Protein AF-A0A1E5L4T2-F1 (afdb_monomer)

pLDDT: mean 85.13, std 8.44, range [49.25, 96.31]

Foldseek 3Di:
DAFDALLLLLLLADCVDPQSVVLCVPLVVVVSNPGRDTQLEGPVRVVSVCRRPPDWKDKDKDWAFLLQKAFDDWDADPVRQIWTWIDGHPDPDIATEDLAAQCQNCVVVPCSVVLSVLRVDPVSVVVSRVVSCCPRNNVRVGPIWMFMWMQGPNHIHGYHIHHPQADADFPSSVSSLLSSLVSLLVFRKYFPDWDDDRFKTKTKIKTPDWDAAPQFGIKTKIWIWIAGPDQPARIWIWIWIWGQGPVRFIAIATAPPTQGDTDGDDDCVSVSVSSNCSNCSVVVVVVVSLLCNLQVPPWQDPVNLVVLLVQLCVLQNPVQVVVCVVQSCVLNVPRPDGLRVSNSSVVPRDHPDVVSVNSNNHVSNVSSNVSSVD

Organism: NCBI:txid1390249

Structure (mmCIF, N/CA/C/O backbone):
data_AF-A0A1E5L4T2-F1
#
_entry.id   AF-A0A1E5L4T2-F1
#
loop_
_atom_site.group_PDB
_atom_site.id
_atom_site.type_symbol
_atom_site.label_atom_id
_atom_site.label_alt_id
_atom_site.label_comp_id
_atom_site.label_asym_id
_atom_site.label_entity_id
_atom_site.label_seq_id
_atom_site.pdbx_PDB_ins_code
_atom_site.Cartn_x
_atom_site.Cartn_y
_atom_site.Cartn_z
_atom_site.occupancy
_atom_site.B_iso_or_equiv
_atom_site.auth_seq_id
_atom_site.auth_comp_id
_atom_site.auth_asym_id
_atom_site.auth_atom_id
_atom_site.pdbx_PDB_model_num
ATOM 1 N N . MET A 1 1 ? -23.365 12.385 -11.347 1.00 49.25 1 MET A N 1
ATOM 2 C CA . MET A 1 1 ? -23.517 10.928 -11.129 1.00 49.25 1 MET A CA 1
ATOM 3 C C . MET A 1 1 ? -22.142 10.301 -11.276 1.00 49.25 1 MET A C 1
ATOM 5 O O . MET A 1 1 ? -21.569 10.445 -12.347 1.00 49.25 1 MET A O 1
ATOM 9 N N . ASN A 1 2 ? -21.583 9.718 -10.208 1.00 71.75 2 ASN A N 1
ATOM 10 C CA . ASN A 1 2 ? -20.150 9.378 -10.133 1.00 71.75 2 ASN A CA 1
ATOM 11 C C . ASN A 1 2 ? -19.851 7.870 -9.990 1.00 71.75 2 ASN A C 1
ATOM 13 O O . ASN A 1 2 ? -18.717 7.504 -9.692 1.00 71.75 2 ASN A O 1
ATOM 17 N N . TYR A 1 3 ? -20.849 7.007 -10.202 1.00 86.94 3 TYR A N 1
ATOM 18 C CA . TYR A 1 3 ? -20.674 5.551 -10.216 1.00 86.94 3 TYR A CA 1
ATOM 19 C C . TYR A 1 3 ? -20.225 5.061 -11.595 1.00 86.94 3 TYR A C 1
ATOM 21 O O . TYR A 1 3 ? -20.525 5.692 -12.614 1.00 86.94 3 TYR A O 1
ATOM 29 N N . VAL A 1 4 ? -19.486 3.952 -11.613 1.00 91.75 4 VAL A N 1
ATOM 30 C CA . VAL A 1 4 ? -19.049 3.234 -12.821 1.00 91.75 4 VAL A CA 1
ATOM 31 C C . VAL A 1 4 ? -19.981 2.044 -13.030 1.00 91.75 4 VAL A C 1
ATOM 33 O O . VAL A 1 4 ? -20.331 1.364 -12.068 1.00 91.75 4 VAL A O 1
ATOM 36 N N . LYS A 1 5 ? -20.386 1.775 -14.273 1.00 94.00 5 LYS A N 1
ATOM 37 C CA . LYS A 1 5 ? -21.239 0.617 -14.586 1.00 94.00 5 LYS A CA 1
ATOM 38 C C . LYS A 1 5 ? -20.428 -0.667 -14.707 1.00 94.00 5 LYS A C 1
ATOM 40 O O . LYS A 1 5 ? -19.284 -0.632 -15.161 1.00 94.00 5 LYS A O 1
ATOM 45 N N . LYS A 1 6 ? -21.048 -1.817 -14.432 1.00 94.12 6 LYS A N 1
ATOM 46 C CA . LYS A 1 6 ? -20.407 -3.139 -14.580 1.00 94.12 6 LYS A CA 1
ATOM 47 C C . LYS A 1 6 ? -19.803 -3.353 -15.970 1.00 94.12 6 LYS A C 1
ATOM 49 O O . LYS A 1 6 ? -18.619 -3.669 -16.079 1.00 94.12 6 LYS A O 1
ATOM 54 N N . LYS A 1 7 ? -20.554 -3.050 -17.035 1.00 93.44 7 LYS A N 1
ATOM 55 C CA . LYS A 1 7 ? -20.037 -3.122 -18.414 1.00 93.44 7 LYS A CA 1
ATOM 56 C C . LYS A 1 7 ? -18.904 -2.144 -18.721 1.00 93.44 7 LYS A C 1
ATOM 58 O O . LYS A 1 7 ? -18.115 -2.396 -19.626 1.00 93.44 7 LYS A O 1
ATOM 63 N N . GLU A 1 8 ? -18.840 -1.008 -18.023 1.00 92.38 8 GLU A N 1
ATOM 64 C CA . GLU A 1 8 ? -17.766 -0.026 -18.206 1.00 92.38 8 GLU A CA 1
ATOM 65 C C . GLU A 1 8 ? -16.476 -0.536 -17.569 1.00 92.38 8 GLU A C 1
ATOM 67 O O . GLU A 1 8 ? -15.416 -0.387 -18.167 1.00 92.38 8 GLU A O 1
ATOM 72 N N . LEU A 1 9 ? -16.564 -1.211 -16.417 1.00 91.75 9 LEU A N 1
ATOM 73 C CA . LEU A 1 9 ? -15.406 -1.763 -15.712 1.00 91.75 9 LEU A CA 1
ATOM 74 C C . LEU A 1 9 ? -14.588 -2.730 -16.586 1.00 91.75 9 LEU A C 1
ATOM 76 O O . LEU A 1 9 ? -13.364 -2.752 -16.495 1.00 91.75 9 LEU A O 1
ATOM 80 N N . ILE A 1 10 ? -15.246 -3.466 -17.489 1.00 90.88 10 ILE A N 1
ATOM 81 C CA . ILE A 1 10 ? -14.600 -4.358 -18.468 1.00 90.88 10 ILE A CA 1
ATOM 82 C C . ILE A 1 10 ? -13.570 -3.635 -19.346 1.00 90.88 10 ILE A C 1
ATOM 84 O O . ILE A 1 10 ? -12.632 -4.270 -19.813 1.00 90.88 10 ILE A O 1
ATOM 88 N N . GLN A 1 11 ? -13.702 -2.321 -19.559 1.00 90.56 11 GLN A N 1
ATOM 89 C CA . GLN A 1 11 ? -12.749 -1.537 -20.356 1.00 90.56 11 GLN A CA 1
ATOM 90 C C . GLN A 1 11 ? -11.351 -1.465 -19.731 1.00 90.56 11 GLN A C 1
ATOM 92 O O . GLN A 1 11 ? -10.409 -1.071 -20.416 1.00 90.56 11 GLN A O 1
ATOM 97 N N . LEU A 1 12 ? -11.206 -1.841 -18.456 1.00 89.12 12 LEU A N 1
ATOM 98 C CA . LEU A 1 12 ? -9.897 -2.003 -17.834 1.00 89.12 12 LEU A CA 1
ATOM 99 C C . LEU A 1 12 ? -9.133 -3.201 -18.395 1.00 89.12 12 LEU A C 1
ATOM 101 O O . LEU A 1 12 ? -7.917 -3.169 -18.343 1.00 89.12 12 LEU A O 1
ATOM 105 N N . LEU A 1 13 ? -9.804 -4.234 -18.912 1.00 88.38 13 LEU A N 1
ATOM 106 C CA . LEU A 1 13 ? -9.160 -5.471 -19.359 1.00 88.38 13 LEU A CA 1
ATOM 107 C C . LEU A 1 13 ? -8.914 -5.444 -20.873 1.00 88.38 13 LEU A C 1
ATOM 109 O O . LEU A 1 13 ? -9.863 -5.394 -21.664 1.00 88.38 13 LEU A O 1
ATOM 113 N N . ASP A 1 14 ? -7.650 -5.535 -21.290 1.00 82.56 14 ASP A N 1
ATOM 114 C CA . ASP A 1 14 ? -7.298 -5.693 -22.701 1.00 82.56 14 ASP A CA 1
ATOM 115 C C . ASP A 1 14 ? -7.331 -7.171 -23.094 1.00 82.56 14 ASP A C 1
ATOM 117 O O . ASP A 1 14 ? -6.371 -7.907 -22.903 1.00 82.56 14 ASP A O 1
ATOM 121 N N . ARG A 1 15 ? -8.433 -7.614 -23.702 1.00 75.88 15 ARG A N 1
ATOM 122 C CA . ARG A 1 15 ? -8.661 -9.028 -24.061 1.00 75.88 15 ARG A CA 1
ATOM 123 C C . ARG A 1 15 ? -7.658 -9.613 -25.067 1.00 75.88 15 ARG A C 1
ATOM 125 O O . ARG A 1 15 ? -7.738 -10.806 -25.355 1.00 75.88 15 ARG A O 1
ATOM 132 N N . VAL A 1 16 ? -6.766 -8.800 -25.636 1.00 77.31 16 VAL A N 1
ATOM 133 C CA . VAL A 1 16 ? -5.647 -9.274 -26.466 1.00 77.31 16 VAL A CA 1
ATOM 134 C C . VAL A 1 16 ? -4.519 -9.854 -25.600 1.00 77.31 16 VAL A C 1
ATOM 136 O O . VAL A 1 16 ? -3.824 -10.768 -26.039 1.00 77.31 16 VAL A O 1
ATOM 139 N N . SER A 1 17 ? -4.359 -9.366 -24.367 1.00 80.44 17 SER A N 1
ATOM 140 C CA . SER A 1 17 ? -3.415 -9.890 -23.376 1.00 80.44 17 SER A CA 1
ATOM 141 C C . SER A 1 17 ? -3.921 -11.215 -22.794 1.00 80.44 17 SER A C 1
ATOM 143 O O . SER A 1 17 ? -5.075 -11.332 -22.374 1.00 80.44 17 SER A O 1
ATOM 145 N N . GLU A 1 18 ? -3.049 -12.226 -22.743 1.00 82.12 18 GLU A N 1
ATOM 146 C CA . GLU A 1 18 ? -3.362 -13.539 -22.161 1.00 82.12 18 GLU A CA 1
ATOM 147 C C . GLU A 1 18 ? -3.737 -13.424 -20.675 1.00 82.12 18 GLU A C 1
ATOM 149 O O . GLU A 1 18 ? -4.692 -14.055 -20.222 1.00 82.12 18 GLU A O 1
ATOM 154 N N . ILE A 1 19 ? -3.045 -12.555 -19.931 1.00 81.75 19 ILE A N 1
ATOM 155 C CA . ILE A 1 19 ? -3.297 -12.325 -18.503 1.00 81.75 19 ILE A CA 1
ATOM 156 C C . ILE A 1 19 ? -4.692 -11.723 -18.298 1.00 81.75 19 ILE A C 1
ATOM 158 O O . ILE A 1 19 ? -5.473 -12.220 -17.487 1.00 81.75 19 ILE A O 1
ATOM 162 N N . ASP A 1 20 ? -5.027 -10.673 -19.043 1.00 85.94 20 ASP A N 1
ATOM 163 C CA . ASP A 1 20 ? -6.317 -9.986 -18.959 1.00 85.94 20 ASP A CA 1
ATOM 164 C C . ASP A 1 20 ? -7.471 -10.909 -19.366 1.00 85.94 20 ASP A C 1
ATOM 166 O O . ASP A 1 20 ? -8.560 -10.830 -18.795 1.00 85.94 20 ASP A O 1
ATOM 170 N N . LYS A 1 21 ? -7.233 -11.818 -20.320 1.00 86.75 21 LYS A N 1
ATOM 171 C CA . LYS A 1 21 ? -8.197 -12.850 -20.708 1.00 86.75 21 LYS A CA 1
ATOM 172 C C . LYS A 1 21 ? -8.448 -13.850 -19.575 1.00 86.75 21 LYS A C 1
ATOM 174 O O . LYS A 1 21 ? -9.607 -14.109 -19.262 1.00 86.75 21 LYS A O 1
ATOM 179 N N . ILE A 1 22 ? -7.398 -14.347 -18.917 1.00 87.19 22 ILE A N 1
ATOM 180 C CA . ILE A 1 22 ? -7.533 -15.234 -17.746 1.00 87.19 22 ILE A CA 1
ATOM 181 C C . ILE A 1 22 ? -8.318 -14.532 -16.632 1.00 87.19 22 ILE A C 1
ATOM 183 O O . ILE A 1 22 ? -9.210 -15.128 -16.026 1.00 87.19 22 ILE A O 1
ATOM 187 N N . VAL A 1 23 ? -8.025 -13.251 -16.379 1.00 87.75 23 VAL A N 1
ATOM 188 C CA . VAL A 1 23 ? -8.782 -12.433 -15.420 1.00 87.75 23 VAL A CA 1
ATOM 189 C C . VAL A 1 23 ? -10.249 -12.378 -15.841 1.00 87.75 23 VAL A C 1
ATOM 191 O O . VAL A 1 23 ? -11.110 -12.779 -15.065 1.00 87.75 23 VAL A O 1
ATOM 194 N N . PHE A 1 24 ? -10.545 -11.975 -17.078 1.00 89.56 24 PHE A N 1
ATOM 195 C CA . PHE A 1 24 ? -11.911 -11.882 -17.597 1.00 89.56 24 PHE A CA 1
ATOM 196 C C . PHE A 1 24 ? -12.714 -13.182 -17.406 1.00 89.56 24 PHE A C 1
ATOM 198 O O . PHE A 1 24 ? 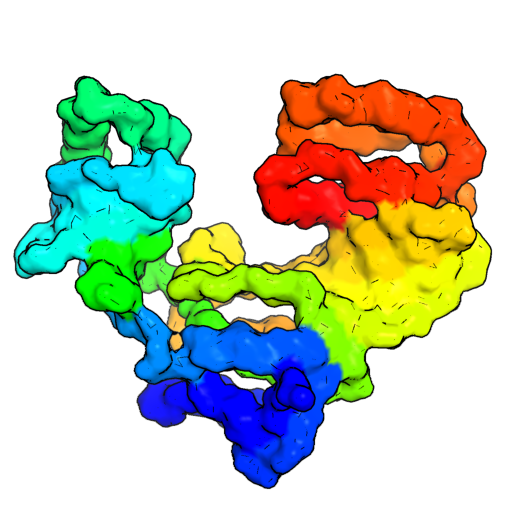-13.869 -13.134 -16.983 1.00 89.56 24 PHE A O 1
ATOM 205 N N . GLU A 1 25 ? -12.102 -14.336 -17.668 1.00 88.44 25 GLU A N 1
ATOM 206 C CA . GLU A 1 25 ? -12.735 -15.653 -17.525 1.00 88.44 25 GLU A CA 1
ATOM 207 C C . GLU A 1 25 ? -12.924 -16.071 -16.054 1.00 88.44 25 GLU A C 1
ATOM 209 O O . GLU A 1 25 ? -13.900 -16.742 -15.724 1.00 88.44 25 GLU A O 1
ATOM 214 N N . THR A 1 26 ? -12.033 -15.648 -15.150 1.00 84.81 26 THR A N 1
ATOM 215 C CA . THR A 1 26 ? -12.042 -16.075 -13.737 1.00 84.81 26 THR A CA 1
ATOM 216 C C . THR A 1 26 ? -12.963 -15.232 -12.846 1.00 84.81 26 THR A C 1
ATOM 218 O O . THR A 1 26 ? -13.493 -15.737 -11.857 1.00 84.81 26 THR A O 1
ATOM 221 N N . VAL A 1 27 ? -13.154 -13.947 -13.158 1.00 84.94 27 VAL A N 1
ATOM 222 C CA . VAL A 1 27 ? -13.910 -12.989 -12.321 1.00 84.94 27 VAL A CA 1
ATOM 223 C C . VAL A 1 27 ? -15.157 -12.453 -13.033 1.00 84.94 27 VAL A C 1
ATOM 225 O O . VAL A 1 27 ? -15.353 -11.251 -13.169 1.00 84.94 27 VAL A O 1
ATOM 228 N N . ASN A 1 28 ? -16.022 -13.368 -13.484 1.00 85.88 28 AS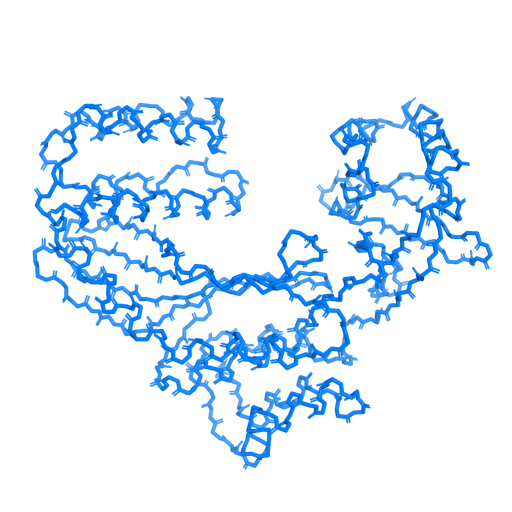N A N 1
ATOM 229 C CA . ASN A 1 28 ? -17.337 -13.105 -14.095 1.00 85.88 28 ASN A CA 1
ATOM 230 C C . ASN A 1 28 ? -17.349 -11.988 -15.163 1.00 85.88 28 ASN A C 1
ATOM 232 O O . ASN A 1 28 ? -18.288 -11.186 -15.235 1.00 85.88 28 ASN A O 1
ATOM 236 N N . GLY A 1 29 ? -16.332 -11.932 -16.026 1.00 87.75 29 GLY A N 1
ATOM 237 C CA . GLY A 1 29 ? -16.218 -10.891 -17.045 1.00 87.75 29 GLY A CA 1
ATOM 238 C C . GLY A 1 29 ? -17.403 -10.848 -18.016 1.00 87.75 29 GLY A C 1
ATOM 239 O O . GLY A 1 29 ? -17.826 -9.764 -18.421 1.00 87.75 29 GLY A O 1
ATOM 240 N N . GLU A 1 30 ? -17.985 -11.999 -18.366 1.00 91.56 30 GLU A N 1
ATOM 241 C CA . GLU A 1 30 ? -19.163 -12.064 -19.244 1.00 91.56 30 GLU A CA 1
ATOM 242 C C . GLU A 1 30 ? -20.403 -11.425 -18.608 1.00 91.56 30 GLU A C 1
ATOM 244 O O . GLU A 1 30 ? -21.076 -10.610 -19.243 1.00 91.56 30 GLU A O 1
ATOM 249 N N . GLU A 1 31 ? -20.667 -11.735 -17.336 1.00 91.56 31 GLU A N 1
ATOM 250 C CA . GLU A 1 31 ? -21.782 -11.168 -16.569 1.00 91.56 31 GLU A CA 1
ATOM 251 C C . GLU A 1 31 ? -21.655 -9.643 -16.479 1.00 91.56 31 GLU A C 1
ATOM 253 O O . GLU A 1 31 ? -22.607 -8.905 -16.749 1.00 91.56 31 GLU A O 1
ATOM 258 N N . TYR A 1 32 ? -20.451 -9.155 -16.169 1.00 92.19 32 TYR A N 1
ATOM 259 C CA . TYR A 1 32 ? -20.183 -7.723 -16.079 1.00 92.19 32 TYR A CA 1
ATOM 260 C C . TYR A 1 32 ? -20.322 -7.038 -17.438 1.00 92.19 32 TYR A C 1
ATOM 262 O O . TYR A 1 32 ? -20.922 -5.969 -17.514 1.00 92.19 32 TYR A O 1
ATOM 270 N N . ALA A 1 33 ? -19.840 -7.655 -18.522 1.00 91.94 33 ALA A N 1
ATOM 271 C CA . ALA A 1 33 ? -19.967 -7.113 -19.875 1.00 91.94 33 ALA A CA 1
ATOM 272 C C . ALA A 1 33 ? -21.429 -6.970 -20.329 1.00 91.94 33 ALA A C 1
ATOM 274 O O . ALA A 1 33 ? -21.752 -6.032 -21.061 1.00 91.94 33 ALA A O 1
ATOM 275 N N . ALA A 1 34 ? -22.307 -7.876 -19.890 1.00 92.69 34 ALA A N 1
ATOM 276 C CA . ALA A 1 34 ? -23.729 -7.857 -20.219 1.00 92.69 34 ALA A CA 1
ATOM 277 C C . ALA A 1 34 ? -24.561 -6.911 -19.329 1.00 92.69 34 ALA A C 1
ATOM 279 O O . ALA A 1 34 ? -25.691 -6.569 -19.688 1.00 92.69 34 ALA A O 1
ATOM 280 N N . SER A 1 35 ? -24.030 -6.467 -18.184 1.00 92.81 35 SER A N 1
ATOM 281 C CA . SER A 1 35 ? -24.798 -5.733 -17.174 1.00 92.81 35 SER A CA 1
ATOM 282 C C . SER A 1 35 ? -24.698 -4.206 -17.294 1.00 92.81 35 SER A C 1
ATOM 284 O O . SER A 1 35 ? -23.622 -3.612 -17.384 1.00 92.81 35 SER A O 1
ATOM 286 N N . ASN A 1 36 ? -25.857 -3.541 -17.235 1.00 92.75 36 ASN A N 1
ATOM 287 C CA . ASN A 1 36 ? -25.976 -2.079 -17.169 1.00 92.75 36 ASN A CA 1
ATOM 288 C C . ASN A 1 36 ? -26.053 -1.534 -15.734 1.00 92.75 36 ASN A C 1
ATOM 290 O O . ASN A 1 36 ? -26.246 -0.328 -15.574 1.00 92.75 36 ASN A O 1
ATOM 294 N N . GLU A 1 37 ? -25.946 -2.400 -14.726 1.00 93.69 37 GLU A N 1
ATOM 295 C CA . GLU A 1 37 ? -26.022 -2.017 -13.317 1.00 93.69 37 GLU A CA 1
ATOM 296 C C . GLU A 1 37 ? -24.842 -1.129 -12.911 1.00 93.69 37 GLU A C 1
ATOM 298 O O . GLU A 1 37 ? -23.720 -1.282 -13.410 1.00 93.69 37 GLU A O 1
ATOM 303 N N . ASP A 1 38 ? -25.108 -0.206 -11.990 1.00 93.06 38 ASP A N 1
ATOM 304 C CA . ASP A 1 38 ? -24.076 0.596 -11.345 1.00 93.06 38 ASP A CA 1
ATOM 305 C C . ASP A 1 38 ? -23.347 -0.251 -10.295 1.00 93.06 38 ASP A C 1
ATOM 307 O O . ASP A 1 38 ? -23.967 -1.009 -9.548 1.00 93.06 38 ASP A O 1
ATOM 311 N N . ILE A 1 39 ? -22.025 -0.104 -10.229 1.00 91.94 39 ILE A N 1
ATOM 312 C CA . ILE A 1 39 ? -21.218 -0.655 -9.141 1.00 91.94 39 ILE A CA 1
ATOM 313 C C . ILE A 1 39 ? -21.341 0.290 -7.947 1.00 91.94 39 ILE A C 1
ATOM 315 O O . ILE A 1 39 ? -21.108 1.494 -8.086 1.00 91.94 39 ILE A O 1
ATOM 319 N N . LEU A 1 40 ? -21.657 -0.251 -6.770 1.00 91.19 40 LEU A N 1
ATOM 320 C CA . LEU A 1 40 ? -21.927 0.511 -5.542 1.00 91.19 40 LEU A CA 1
ATOM 321 C C . LEU A 1 40 ? -20.644 1.013 -4.847 1.00 91.19 40 LEU A C 1
ATOM 323 O O . LEU A 1 40 ? -20.468 0.873 -3.639 1.00 91.19 40 LEU A O 1
ATOM 327 N N . VAL A 1 41 ? -19.734 1.604 -5.625 1.00 91.25 41 VAL A N 1
ATOM 328 C CA . VAL A 1 41 ? -18.472 2.193 -5.161 1.00 91.25 41 VAL A CA 1
ATOM 329 C C . VAL A 1 41 ? -18.398 3.654 -5.611 1.00 91.25 41 VAL A C 1
ATOM 331 O O . VAL A 1 41 ? -18.170 3.954 -6.786 1.00 91.25 41 VAL A O 1
ATOM 334 N N . GLU A 1 42 ? -18.606 4.585 -4.682 1.00 92.06 42 GLU A N 1
ATOM 335 C CA . GLU A 1 42 ? -18.549 6.023 -4.950 1.00 92.06 42 GLU A CA 1
ATOM 336 C C . GLU A 1 42 ? -17.097 6.489 -5.153 1.00 92.06 42 GLU A C 1
ATOM 338 O O . GLU A 1 42 ? -16.179 6.023 -4.480 1.00 92.06 42 GLU A O 1
ATOM 343 N N . GLY A 1 43 ? -16.878 7.434 -6.075 1.00 90.25 43 GLY A N 1
ATOM 344 C CA . GLY A 1 43 ? -15.565 8.051 -6.315 1.00 90.25 43 GLY A CA 1
ATOM 345 C C . GLY A 1 43 ? -14.664 7.279 -7.283 1.00 90.25 43 GLY A C 1
ATOM 346 O O . GLY A 1 43 ? -13.584 7.752 -7.620 1.00 90.25 43 GLY A O 1
ATOM 347 N N . LEU A 1 44 ? -15.120 6.135 -7.801 1.00 91.25 44 LEU A N 1
ATOM 348 C CA . LEU A 1 44 ? -14.325 5.262 -8.671 1.00 91.25 44 LEU A CA 1
ATOM 349 C C . LEU A 1 44 ? -14.066 5.832 -10.080 1.00 91.25 44 LEU A C 1
ATOM 351 O O . LEU A 1 44 ? -13.151 5.381 -10.765 1.00 91.25 44 LEU A O 1
ATOM 355 N N . ARG A 1 45 ? -14.848 6.818 -10.541 1.00 90.88 45 ARG A N 1
ATOM 356 C CA . ARG A 1 45 ? -14.808 7.299 -11.935 1.00 90.88 45 ARG A CA 1
ATOM 357 C C . ARG A 1 45 ? -13.440 7.850 -12.361 1.00 90.88 45 ARG A C 1
ATOM 359 O O . ARG A 1 45 ? -12.985 7.527 -13.455 1.00 90.88 45 ARG A O 1
ATOM 366 N N . GLU A 1 46 ? -12.799 8.666 -11.526 1.00 88.81 46 GLU A N 1
ATOM 367 C CA . GLU A 1 46 ? -11.493 9.264 -11.837 1.00 88.81 46 GLU A CA 1
ATOM 368 C C . GLU A 1 46 ? -10.357 8.225 -11.937 1.00 88.81 46 GLU A C 1
ATOM 370 O O . GLU A 1 46 ? -9.695 8.189 -12.979 1.00 88.81 46 GLU A O 1
ATOM 375 N N . PRO A 1 47 ? -10.115 7.352 -10.933 1.00 89.00 47 PRO A N 1
ATOM 376 C CA . PRO A 1 47 ? -9.054 6.350 -11.041 1.00 89.00 47 PRO A CA 1
ATOM 377 C C . PRO A 1 47 ? -9.354 5.331 -12.146 1.00 89.00 47 PRO A C 1
ATOM 379 O O . PRO A 1 47 ? -8.431 4.912 -12.844 1.00 89.00 47 PRO A O 1
ATOM 382 N N . PHE A 1 48 ? -10.636 5.009 -12.376 1.00 89.75 48 PHE A N 1
ATOM 383 C CA . PHE A 1 48 ? -11.085 4.216 -13.522 1.00 89.75 48 PHE A CA 1
ATOM 384 C C . PHE A 1 48 ? -10.583 4.784 -14.850 1.00 89.75 48 PHE A C 1
ATOM 386 O O . PHE A 1 48 ? -9.926 4.075 -15.605 1.00 89.75 48 PHE A O 1
ATOM 393 N N . GLN A 1 49 ? -10.824 6.069 -15.112 1.00 87.56 49 GLN A N 1
ATOM 394 C CA . GLN A 1 49 ? -10.424 6.709 -16.367 1.00 87.56 49 GLN A CA 1
ATOM 395 C C . GLN A 1 49 ? -8.901 6.776 -16.558 1.00 87.56 49 GLN A C 1
ATOM 397 O O . GLN A 1 49 ? -8.436 6.653 -17.688 1.00 87.56 49 GLN A O 1
ATOM 402 N N . LYS A 1 50 ? -8.120 6.936 -15.478 1.00 84.88 50 LYS A N 1
ATOM 403 C CA . LYS A 1 50 ? -6.643 6.966 -15.542 1.00 84.88 50 LYS A CA 1
ATOM 404 C C . LYS A 1 50 ? -6.020 5.623 -15.929 1.00 84.88 50 LYS A C 1
ATOM 406 O O . LYS A 1 50 ? -4.904 5.599 -16.434 1.00 84.88 50 LYS A O 1
ATOM 411 N N . LEU A 1 51 ? -6.712 4.517 -15.659 1.00 85.50 51 LEU A N 1
ATOM 412 C CA . LEU A 1 51 ? -6.181 3.161 -15.826 1.00 85.50 51 LEU A CA 1
ATOM 413 C C . LEU A 1 51 ? -6.729 2.422 -17.041 1.00 85.50 51 LEU A C 1
ATOM 415 O O . LEU A 1 51 ? -6.370 1.265 -17.238 1.00 85.50 51 LEU A O 1
ATOM 419 N N . ILE A 1 52 ? -7.563 3.058 -17.868 1.00 80.75 52 ILE A N 1
ATOM 420 C CA . ILE A 1 52 ? -7.949 2.462 -19.148 1.00 80.75 52 ILE A CA 1
ATOM 421 C C . ILE A 1 52 ? -6.655 2.267 -19.963 1.00 80.75 52 ILE A C 1
ATOM 423 O O . ILE A 1 52 ? -5.987 3.263 -20.260 1.00 80.75 52 ILE A O 1
ATOM 427 N N . PRO A 1 53 ? -6.285 1.025 -20.346 1.00 61.66 53 PRO A N 1
ATOM 428 C CA . PRO A 1 53 ? -4.952 0.676 -20.866 1.00 61.66 53 PRO A CA 1
ATOM 429 C C . PRO A 1 53 ? -4.465 1.438 -22.111 1.00 61.66 53 PRO A C 1
ATOM 431 O O . PRO A 1 53 ? -3.337 1.248 -22.551 1.00 61.66 53 PRO A O 1
ATOM 434 N N . LYS A 1 54 ? -5.295 2.303 -22.706 1.00 59.09 54 LYS A N 1
ATOM 435 C CA . LYS A 1 54 ? -5.017 3.009 -23.965 1.00 59.09 54 LYS A CA 1
ATOM 436 C C . LYS A 1 54 ? -4.835 4.520 -23.831 1.00 59.09 54 LYS A C 1
ATOM 438 O O . LYS A 1 54 ? -4.531 5.163 -24.830 1.00 59.09 54 LYS A O 1
ATOM 443 N N . THR A 1 55 ? -5.034 5.113 -22.652 1.00 55.75 55 THR A N 1
ATOM 444 C CA . THR A 1 55 ? -5.175 6.579 -22.553 1.00 55.75 55 THR A CA 1
ATOM 445 C C . THR A 1 55 ? -4.020 7.318 -21.888 1.00 55.75 55 THR A C 1
ATOM 447 O O . THR A 1 55 ? -4.016 8.547 -21.951 1.00 55.75 55 THR A O 1
ATOM 450 N N . THR A 1 56 ? -3.055 6.652 -21.238 1.00 59.28 56 THR A N 1
ATOM 451 C CA . THR A 1 56 ? -2.143 7.399 -20.340 1.00 59.28 56 THR A CA 1
ATOM 452 C C . THR A 1 56 ? -0.681 6.945 -20.334 1.00 59.28 56 THR A C 1
ATOM 454 O O . THR A 1 56 ? 0.197 7.808 -20.353 1.00 59.28 56 THR A O 1
ATOM 457 N N . TRP A 1 57 ? -0.385 5.641 -20.372 1.00 71.75 57 TRP A N 1
ATOM 458 C CA . TRP A 1 57 ? 0.977 5.130 -20.159 1.00 71.75 57 TRP A CA 1
ATOM 459 C C . TRP A 1 57 ? 1.314 3.972 -21.094 1.00 71.75 57 TRP A C 1
ATOM 461 O O . TRP A 1 57 ? 0.550 3.017 -21.185 1.00 71.75 57 TRP A O 1
ATOM 471 N N . THR A 1 58 ? 2.482 4.024 -21.742 1.00 73.12 58 THR A N 1
ATOM 472 C CA . THR A 1 58 ? 3.017 2.877 -22.497 1.00 73.12 58 THR A CA 1
ATOM 473 C C . THR A 1 58 ? 4.223 2.310 -21.763 1.00 73.12 58 THR A C 1
ATOM 475 O O . THR A 1 58 ? 5.201 3.028 -21.554 1.00 73.12 58 THR A O 1
ATOM 478 N N . LYS A 1 59 ? 4.132 1.050 -21.328 1.00 79.19 59 LYS A N 1
ATOM 479 C CA . LYS A 1 59 ? 5.163 0.370 -20.538 1.00 79.19 59 LYS A CA 1
ATOM 480 C C . LYS A 1 59 ? 6.106 -0.420 -21.447 1.00 79.19 59 LYS A C 1
ATOM 482 O O . LYS A 1 59 ? 5.635 -1.139 -22.322 1.00 79.19 59 LYS A O 1
ATOM 487 N N . TYR A 1 60 ? 7.405 -0.324 -21.184 1.00 82.50 60 TYR A N 1
ATOM 488 C CA . TYR A 1 60 ? 8.444 -1.127 -21.821 1.00 82.50 60 TYR A CA 1
ATOM 489 C C . TYR A 1 60 ? 9.400 -1.649 -20.752 1.00 82.50 60 TYR A C 1
ATOM 491 O O . TYR A 1 60 ? 9.810 -0.908 -19.860 1.00 82.50 60 TYR A O 1
ATOM 499 N N . ASP A 1 61 ? 9.746 -2.927 -20.833 1.00 85.44 61 ASP A N 1
ATOM 500 C CA . ASP A 1 61 ? 10.622 -3.578 -19.866 1.00 85.44 61 ASP A CA 1
ATOM 501 C C . ASP A 1 61 ? 11.902 -4.037 -20.573 1.00 85.44 61 ASP A C 1
ATOM 503 O O . ASP A 1 61 ? 11.850 -4.697 -21.610 1.00 85.44 61 ASP A O 1
ATOM 507 N N . TYR A 1 62 ? 13.052 -3.704 -19.992 1.00 88.88 62 TYR A N 1
ATOM 508 C CA . TYR A 1 62 ? 14.374 -4.044 -20.509 1.00 88.88 62 TYR A CA 1
ATOM 509 C C . TYR A 1 62 ? 15.031 -5.083 -19.599 1.00 88.88 62 TYR A C 1
ATOM 511 O O . TYR A 1 62 ? 15.350 -4.808 -18.437 1.00 88.88 62 TYR A O 1
ATOM 519 N N . ALA A 1 63 ? 15.232 -6.292 -20.122 1.00 90.25 63 ALA A N 1
ATOM 520 C CA . ALA A 1 63 ? 15.996 -7.340 -19.456 1.00 90.25 63 ALA A CA 1
ATOM 521 C C . ALA A 1 63 ? 17.486 -7.148 -19.768 1.00 90.25 63 ALA A C 1
ATOM 523 O O . ALA A 1 63 ? 17.949 -7.508 -20.846 1.00 90.25 63 ALA A O 1
ATOM 524 N N . ILE A 1 64 ? 18.219 -6.554 -18.827 1.00 93.00 64 ILE A N 1
ATOM 525 C CA . ILE A 1 64 ? 19.613 -6.133 -19.012 1.00 93.00 64 ILE A CA 1
ATOM 526 C C . ILE A 1 64 ? 20.491 -6.631 -17.866 1.00 93.00 64 ILE A C 1
ATOM 528 O O . ILE A 1 64 ? 20.015 -7.156 -16.859 1.00 93.00 64 ILE A O 1
ATOM 532 N N . LYS A 1 65 ? 21.793 -6.413 -17.991 1.00 94.69 65 LYS A N 1
ATOM 533 C CA . LYS A 1 65 ? 22.752 -6.474 -16.894 1.00 94.69 65 LYS A CA 1
ATOM 534 C C . LYS A 1 65 ? 23.049 -5.071 -16.370 1.00 94.69 65 LYS A C 1
ATOM 536 O O . LYS A 1 65 ? 23.048 -4.115 -17.144 1.00 94.69 65 LYS A O 1
ATOM 541 N N . TYR A 1 66 ? 23.386 -4.925 -15.085 1.00 95.06 66 TYR A N 1
ATOM 542 C CA . TYR A 1 66 ? 23.757 -3.607 -14.533 1.00 95.06 66 TYR A CA 1
ATOM 543 C C . TYR A 1 66 ? 24.918 -2.936 -15.284 1.00 95.06 66 TYR A C 1
ATOM 545 O O . TYR A 1 66 ? 24.938 -1.711 -15.378 1.00 95.06 66 TYR A O 1
ATOM 553 N N . GLY A 1 67 ? 25.848 -3.713 -15.853 1.00 95.50 67 GLY A N 1
ATOM 554 C CA . GLY A 1 67 ? 26.980 -3.190 -16.626 1.00 95.50 67 GLY A CA 1
ATOM 555 C C . GLY A 1 67 ? 26.580 -2.382 -17.860 1.00 95.50 67 GLY A C 1
ATOM 556 O O . GLY A 1 67 ? 27.344 -1.514 -18.281 1.00 95.50 67 GLY A O 1
ATOM 557 N N . GLN A 1 68 ? 25.373 -2.628 -18.381 1.00 95.81 68 GLN A N 1
ATOM 558 C CA . GLN A 1 68 ? 24.808 -1.928 -19.534 1.00 95.81 68 GLN A CA 1
ATOM 559 C C . GLN A 1 68 ? 24.209 -0.564 -19.167 1.00 95.81 68 GLN A C 1
ATOM 561 O O . GLN A 1 68 ? 23.835 0.192 -20.054 1.00 95.81 68 GLN A O 1
ATOM 566 N N . LEU A 1 69 ? 24.085 -0.222 -17.879 1.00 96.06 69 LEU A N 1
ATOM 567 C CA . LEU A 1 69 ? 23.567 1.083 -17.473 1.00 96.06 69 LEU A CA 1
ATOM 568 C C . LEU A 1 69 ? 24.648 2.158 -17.569 1.00 96.06 69 LEU A C 1
ATOM 570 O O . LEU A 1 69 ? 25.775 1.983 -17.102 1.00 96.06 69 LEU A O 1
ATOM 574 N N . THR A 1 70 ? 24.282 3.324 -18.082 1.00 94.75 70 THR A N 1
ATOM 575 C CA . THR A 1 70 ? 25.125 4.523 -18.078 1.00 94.75 70 THR A CA 1
ATOM 576 C C . THR A 1 70 ? 24.493 5.611 -17.229 1.00 94.75 70 THR A C 1
ATOM 578 O O . THR A 1 70 ? 23.291 5.839 -17.296 1.00 94.75 70 THR A O 1
ATOM 581 N N . LEU A 1 71 ? 25.307 6.292 -16.419 1.00 94.75 71 LEU A N 1
ATOM 582 C CA . LEU A 1 71 ? 24.898 7.520 -15.748 1.00 94.75 71 LEU A CA 1
ATOM 583 C C . LEU A 1 71 ? 25.219 8.704 -16.662 1.00 94.75 71 LEU A C 1
ATOM 585 O O . LEU A 1 71 ? 26.380 8.895 -17.027 1.00 94.75 71 LEU A O 1
ATOM 589 N N . LEU A 1 72 ? 24.200 9.485 -17.012 1.00 93.56 72 LEU A N 1
ATOM 590 C CA . LEU A 1 72 ? 24.310 10.597 -17.959 1.00 93.56 72 LEU A CA 1
ATOM 591 C C . LEU A 1 72 ? 24.188 11.965 -17.281 1.00 93.56 72 LEU A C 1
ATOM 593 O O . LEU A 1 72 ? 24.732 12.941 -17.788 1.00 93.56 72 LEU A O 1
ATOM 597 N N . GLY A 1 73 ? 23.505 12.045 -16.138 1.00 92.94 73 GLY A N 1
ATOM 598 C CA . GLY A 1 73 ? 23.315 13.304 -15.423 1.00 92.94 73 GLY A CA 1
ATOM 599 C C . GLY A 1 73 ? 22.360 13.194 -14.240 1.00 92.94 73 GLY A C 1
ATOM 600 O O . GLY A 1 73 ? 21.926 12.101 -13.872 1.00 92.94 73 GLY A O 1
ATOM 601 N N . ILE A 1 74 ? 22.033 14.350 -13.667 1.00 93.06 74 ILE A N 1
ATOM 602 C CA . ILE A 1 74 ? 21.033 14.532 -12.610 1.00 93.06 74 ILE A CA 1
ATOM 603 C C . ILE A 1 74 ? 20.036 15.590 -13.094 1.00 93.06 74 ILE A C 1
ATOM 605 O O . ILE A 1 74 ? 20.418 16.538 -13.780 1.00 93.06 74 ILE A O 1
ATOM 609 N N . GLN A 1 75 ? 18.764 15.448 -12.734 1.00 91.19 75 GLN A N 1
ATOM 610 C CA . GLN A 1 75 ? 17.746 16.477 -12.939 1.00 91.19 75 GLN A CA 1
ATOM 611 C C . GLN A 1 75 ? 16.835 16.570 -11.715 1.00 91.19 75 GLN A C 1
ATOM 613 O O . GLN A 1 75 ? 16.572 15.562 -11.071 1.00 91.19 75 GLN A O 1
ATOM 618 N N . LYS A 1 76 ? 16.313 17.760 -11.404 1.00 87.88 76 LYS A N 1
ATOM 619 C CA . LYS A 1 76 ? 15.229 17.906 -10.424 1.00 87.88 76 LYS A CA 1
ATOM 620 C C . LYS A 1 76 ? 13.872 17.635 -11.065 1.00 87.88 76 LYS A C 1
ATOM 622 O O . LYS A 1 76 ? 13.592 18.152 -12.147 1.00 87.88 76 LYS A O 1
ATOM 627 N N . ASP A 1 77 ? 13.037 16.855 -10.393 1.00 81.56 77 ASP A N 1
ATOM 628 C CA . ASP A 1 77 ? 11.639 16.686 -10.781 1.00 81.56 77 ASP A CA 1
ATOM 629 C C . ASP A 1 77 ? 10.776 17.904 -10.396 1.00 81.56 77 ASP A C 1
ATOM 631 O O . ASP A 1 77 ? 11.267 18.914 -9.881 1.00 81.56 77 ASP A O 1
ATOM 635 N N . ALA A 1 78 ? 9.473 17.822 -10.680 1.00 76.50 78 ALA A N 1
ATOM 636 C CA . ALA A 1 78 ? 8.514 18.893 -10.403 1.00 76.50 78 ALA A CA 1
ATOM 637 C C . ALA A 1 78 ? 8.381 19.228 -8.905 1.00 76.50 78 ALA A C 1
ATOM 639 O O . ALA A 1 78 ? 8.019 20.355 -8.570 1.00 76.50 78 ALA A O 1
ATOM 640 N N . ASP A 1 79 ? 8.716 18.281 -8.024 1.00 75.88 79 ASP A N 1
ATOM 641 C CA . ASP A 1 79 ? 8.690 18.441 -6.569 1.00 75.88 79 ASP A CA 1
ATOM 642 C C . ASP A 1 79 ? 10.059 18.890 -6.016 1.00 75.88 79 ASP A C 1
ATOM 644 O O . ASP A 1 79 ? 10.246 19.018 -4.804 1.00 75.88 79 ASP A O 1
ATOM 648 N N . GLY A 1 80 ? 11.030 19.150 -6.900 1.00 81.25 80 GLY A N 1
ATOM 649 C CA . GLY A 1 80 ? 12.377 19.591 -6.555 1.00 81.25 80 GLY A CA 1
ATOM 650 C C . GLY A 1 80 ? 13.301 18.476 -6.063 1.00 81.25 80 GLY A C 1
ATOM 651 O O . GLY A 1 80 ? 14.398 18.786 -5.592 1.00 81.25 80 GLY A O 1
ATOM 652 N N . GLN A 1 81 ? 12.893 17.208 -6.170 1.00 83.94 81 GLN A N 1
ATOM 653 C CA . GLN A 1 81 ? 13.712 16.059 -5.789 1.00 83.94 81 GLN A CA 1
ATOM 654 C C . GLN A 1 81 ? 14.695 15.723 -6.907 1.00 83.94 81 GLN A C 1
ATOM 656 O O . GLN A 1 81 ? 14.334 15.693 -8.084 1.00 83.94 81 GLN A O 1
ATOM 661 N N . SER A 1 82 ? 15.949 15.463 -6.544 1.00 89.06 82 SER A N 1
ATOM 662 C CA . SER A 1 82 ? 16.971 15.078 -7.515 1.00 89.06 82 SER A CA 1
ATOM 663 C C . SER A 1 82 ? 16.762 13.639 -7.998 1.00 89.06 82 SER A C 1
ATOM 665 O O . SER A 1 82 ? 16.628 12.714 -7.200 1.00 89.06 82 SER A O 1
ATOM 667 N N . GLN A 1 83 ? 16.791 13.463 -9.315 1.00 92.38 83 GLN A N 1
ATOM 668 C CA . GLN A 1 83 ? 16.627 12.210 -10.044 1.00 92.38 83 GLN A CA 1
ATOM 669 C C . GLN A 1 83 ? 17.834 11.959 -10.951 1.00 92.38 83 GLN A C 1
ATOM 671 O O . GLN A 1 83 ? 18.482 12.901 -11.407 1.00 92.38 83 GLN A O 1
ATOM 676 N N . LEU A 1 84 ? 18.124 10.694 -11.262 1.00 94.25 84 LEU A N 1
ATOM 677 C CA . LEU A 1 84 ? 19.167 10.332 -12.221 1.00 94.25 84 LEU A CA 1
ATOM 678 C C . LEU A 1 84 ? 18.636 10.346 -13.648 1.00 94.25 84 LEU A C 1
ATOM 680 O O . LEU A 1 84 ? 17.525 9.891 -13.915 1.00 94.25 84 LEU A O 1
ATOM 684 N N . ILE A 1 85 ? 19.495 10.762 -14.573 1.00 95.12 85 ILE A N 1
ATOM 685 C CA . ILE A 1 85 ? 19.345 10.481 -15.998 1.00 95.12 85 ILE A CA 1
ATOM 686 C C . ILE A 1 85 ? 20.234 9.281 -16.312 1.00 95.12 85 ILE A C 1
ATOM 688 O O . ILE A 1 85 ? 21.459 9.352 -16.170 1.00 95.12 85 ILE A O 1
ATOM 692 N N . ILE A 1 86 ? 19.616 8.183 -16.734 1.00 95.88 86 ILE A N 1
ATOM 693 C CA . ILE A 1 86 ? 20.301 6.938 -17.082 1.00 95.88 86 ILE A CA 1
ATOM 694 C C . ILE A 1 86 ? 20.092 6.584 -18.554 1.00 95.88 86 ILE A C 1
ATOM 696 O O . ILE A 1 86 ? 19.047 6.880 -19.131 1.00 95.88 86 ILE A O 1
ATOM 700 N N . GLY A 1 87 ? 21.078 5.929 -19.155 1.00 94.75 87 GLY A N 1
ATOM 701 C CA . GLY A 1 87 ? 20.968 5.289 -20.465 1.00 94.75 87 GLY A CA 1
ATOM 702 C C . GLY A 1 87 ? 21.183 3.781 -20.367 1.00 94.75 87 GLY A C 1
ATOM 703 O O . GLY A 1 87 ? 21.685 3.278 -19.356 1.00 94.75 87 GLY A O 1
ATOM 704 N N . ILE A 1 88 ? 20.824 3.073 -21.433 1.00 94.19 88 ILE A N 1
ATOM 705 C CA . ILE A 1 88 ? 21.153 1.660 -21.641 1.00 94.19 88 ILE A CA 1
ATOM 706 C C . ILE A 1 88 ? 22.115 1.610 -22.832 1.00 94.19 88 ILE A C 1
ATOM 708 O O . ILE A 1 88 ? 21.872 2.268 -23.840 1.00 94.19 88 ILE A O 1
ATOM 712 N N . ASP A 1 89 ? 23.223 0.883 -22.709 1.00 88.00 89 ASP A N 1
ATOM 713 C CA . ASP A 1 89 ? 24.148 0.664 -23.822 1.00 88.00 89 ASP A CA 1
ATOM 714 C C . ASP A 1 89 ? 23.364 0.101 -25.031 1.00 88.00 89 ASP A C 1
ATOM 716 O O . ASP A 1 89 ? 22.531 -0.785 -24.860 1.00 88.00 89 ASP A O 1
ATOM 720 N N . GLU A 1 90 ? 23.640 0.616 -26.235 1.00 79.62 90 GLU A N 1
ATOM 721 C CA . GLU A 1 90 ? 22.969 0.262 -27.508 1.00 79.62 90 GLU A CA 1
ATOM 722 C C . GLU A 1 90 ? 21.536 0.803 -27.700 1.00 79.62 90 GLU A C 1
ATOM 724 O O . GLU A 1 90 ? 20.969 0.637 -28.778 1.00 79.62 90 GLU A O 1
ATOM 729 N N . GLU A 1 91 ? 20.987 1.538 -26.730 1.00 84.81 91 GLU A N 1
ATOM 730 C CA . GLU A 1 91 ? 19.710 2.250 -26.859 1.00 84.81 91 GLU A CA 1
ATOM 731 C C . GLU A 1 91 ? 19.935 3.765 -26.977 1.00 84.81 91 GLU A C 1
ATOM 733 O O . GLU A 1 91 ? 20.679 4.366 -26.202 1.00 84.81 91 GLU A O 1
ATOM 738 N N . GLU A 1 92 ? 19.250 4.423 -27.918 1.00 82.44 92 GLU A N 1
ATOM 739 C CA . GLU A 1 92 ? 19.310 5.892 -28.049 1.00 82.44 92 GLU A CA 1
ATOM 740 C C . GLU A 1 92 ? 18.481 6.615 -26.972 1.00 82.44 92 GLU A C 1
ATOM 742 O O . GLU A 1 92 ? 18.653 7.812 -26.731 1.00 82.44 92 GLU A O 1
ATOM 747 N N . THR A 1 93 ? 17.567 5.895 -26.315 1.00 87.12 93 THR A N 1
ATOM 748 C CA . THR A 1 93 ? 16.631 6.471 -25.346 1.00 87.12 93 THR A CA 1
ATOM 749 C C . THR A 1 93 ? 17.280 6.622 -23.973 1.00 87.12 93 THR A C 1
ATOM 751 O O . THR A 1 93 ? 17.873 5.686 -23.436 1.00 87.12 93 THR A O 1
ATOM 754 N N . THR A 1 94 ? 17.107 7.794 -23.364 1.00 93.00 94 THR A N 1
ATOM 755 C CA . THR A 1 94 ? 17.502 8.064 -21.979 1.00 93.00 94 THR A CA 1
ATOM 756 C C . THR A 1 94 ? 16.275 8.116 -21.082 1.00 93.00 94 THR A C 1
ATOM 758 O O . THR A 1 94 ? 15.184 8.488 -21.514 1.00 93.00 94 THR A O 1
ATOM 761 N N . PHE A 1 95 ? 16.449 7.731 -19.823 1.00 94.50 95 PHE A N 1
ATOM 762 C CA . PHE A 1 95 ? 15.369 7.622 -18.855 1.00 94.50 95 PHE A CA 1
ATOM 763 C C . PHE A 1 95 ? 15.668 8.458 -17.624 1.00 94.50 95 PHE A C 1
ATOM 765 O O . PHE A 1 95 ? 16.794 8.472 -17.126 1.00 94.50 95 PHE A O 1
ATOM 772 N N . ILE A 1 96 ? 14.631 9.095 -17.094 1.00 93.25 96 ILE A N 1
ATOM 773 C CA . ILE A 1 96 ? 14.708 9.796 -15.812 1.00 93.25 96 ILE A CA 1
ATOM 774 C C . ILE A 1 96 ? 14.184 8.866 -14.732 1.00 93.25 96 ILE A C 1
ATOM 776 O O . ILE A 1 96 ? 13.090 8.320 -14.875 1.00 93.25 96 ILE A O 1
ATOM 780 N N . THR A 1 97 ? 14.959 8.630 -13.679 1.00 92.25 97 THR A N 1
ATOM 781 C CA . THR A 1 97 ? 14.518 7.762 -12.585 1.00 92.25 97 THR A CA 1
ATOM 782 C C . THR A 1 97 ? 13.414 8.422 -11.775 1.00 92.25 97 THR A C 1
ATOM 784 O O . THR A 1 97 ? 13.412 9.633 -11.581 1.00 92.25 97 THR A O 1
ATOM 787 N N . THR A 1 98 ? 12.511 7.619 -11.226 1.00 88.25 98 THR A N 1
ATOM 788 C CA . THR A 1 98 ? 11.734 8.034 -10.056 1.00 88.25 98 THR A CA 1
ATOM 789 C C . THR A 1 98 ? 12.576 7.911 -8.785 1.00 88.25 98 THR A C 1
ATOM 791 O O . THR A 1 98 ? 13.554 7.155 -8.748 1.00 88.25 98 THR A O 1
ATOM 794 N N . THR A 1 99 ? 12.143 8.562 -7.702 1.00 84.88 99 THR A N 1
ATOM 795 C CA . THR A 1 99 ? 12.755 8.387 -6.375 1.00 84.88 99 THR A CA 1
ATOM 796 C C . THR A 1 99 ? 12.785 6.911 -5.975 1.00 84.88 99 THR A C 1
ATOM 798 O O . THR A 1 99 ? 13.786 6.417 -5.469 1.00 84.88 99 THR A O 1
ATOM 801 N N . GLU A 1 100 ? 11.712 6.167 -6.248 1.00 82.56 100 GLU A N 1
ATOM 802 C CA . GLU A 1 100 ? 11.652 4.736 -5.946 1.00 82.56 100 GLU A CA 1
ATOM 803 C C . GLU A 1 100 ? 12.681 3.939 -6.766 1.00 82.56 100 GLU A C 1
ATOM 805 O O . GLU A 1 100 ? 13.433 3.145 -6.198 1.00 82.56 100 GLU A O 1
ATOM 810 N N . ALA A 1 101 ? 12.784 4.200 -8.075 1.00 88.50 101 ALA A N 1
ATOM 811 C CA . ALA A 1 101 ? 13.766 3.558 -8.947 1.00 88.50 101 ALA A CA 1
ATOM 812 C C . ALA A 1 101 ? 15.205 3.835 -8.494 1.00 88.50 101 ALA A C 1
ATOM 814 O O . ALA A 1 101 ? 16.027 2.921 -8.464 1.00 88.50 101 ALA A O 1
ATOM 815 N N . LEU A 1 102 ? 15.506 5.074 -8.096 1.00 90.56 102 LEU A N 1
ATOM 816 C CA . LEU A 1 102 ? 16.799 5.448 -7.532 1.00 90.56 102 LEU A CA 1
ATOM 817 C C . LEU A 1 102 ? 17.139 4.573 -6.318 1.00 90.56 102 LEU A C 1
ATOM 819 O O . LEU A 1 102 ? 18.187 3.927 -6.289 1.00 90.56 102 LEU A O 1
ATOM 823 N N . PHE A 1 103 ? 16.257 4.520 -5.317 1.00 88.44 103 PHE A N 1
ATOM 824 C CA . PHE A 1 103 ? 16.511 3.726 -4.114 1.00 88.44 103 PHE A CA 1
ATOM 825 C C . PHE A 1 103 ? 16.663 2.234 -4.431 1.00 88.44 103 PHE A C 1
ATOM 827 O O . PHE A 1 103 ? 17.552 1.584 -3.881 1.00 88.44 103 PHE A O 1
ATOM 834 N N . GLN A 1 104 ? 15.858 1.702 -5.353 1.00 87.94 104 GLN A N 1
ATOM 835 C CA . GLN A 1 104 ? 15.939 0.308 -5.797 1.00 87.94 104 GLN A CA 1
ATOM 836 C C . GLN A 1 104 ? 17.242 -0.013 -6.544 1.00 87.94 104 GLN A C 1
ATOM 838 O O . GLN A 1 104 ? 17.790 -1.103 -6.377 1.00 87.94 104 GLN A O 1
ATOM 843 N N . LEU A 1 105 ? 17.770 0.923 -7.339 1.00 91.81 105 LEU A N 1
ATOM 844 C CA . LEU A 1 105 ? 19.055 0.767 -8.024 1.00 91.81 105 LEU A CA 1
ATOM 845 C C . LEU A 1 105 ? 20.197 0.562 -7.019 1.00 91.81 105 LEU A C 1
ATOM 847 O O . LEU A 1 105 ? 21.027 -0.331 -7.182 1.00 91.81 105 LEU A O 1
ATOM 851 N N . PHE A 1 106 ? 20.211 1.361 -5.950 1.00 91.56 106 PHE A N 1
ATOM 852 C CA . PHE A 1 106 ? 21.254 1.339 -4.920 1.00 91.56 106 PHE A CA 1
ATOM 853 C C . PHE A 1 106 ? 20.969 0.389 -3.746 1.00 91.56 106 PHE A C 1
ATOM 855 O O . PHE A 1 106 ? 21.801 0.269 -2.841 1.00 91.56 106 PHE A O 1
ATOM 862 N N . GLU A 1 107 ? 19.827 -0.303 -3.751 1.00 88.12 107 GLU A N 1
ATOM 863 C CA . GLU A 1 107 ? 19.358 -1.165 -2.659 1.00 88.12 107 GLU A CA 1
ATOM 864 C C . GLU A 1 107 ? 20.396 -2.231 -2.289 1.00 88.12 107 GLU A C 1
ATOM 866 O O . GLU A 1 107 ? 20.757 -2.382 -1.122 1.00 88.12 107 GLU A O 1
ATOM 871 N N . ARG A 1 108 ? 20.938 -2.928 -3.296 1.00 85.62 108 ARG A N 1
ATOM 872 C CA . ARG A 1 108 ? 21.844 -4.075 -3.105 1.00 85.62 108 ARG A CA 1
ATOM 873 C C . ARG A 1 108 ? 23.189 -3.704 -2.478 1.00 85.62 108 ARG A C 1
ATOM 875 O O . ARG A 1 108 ? 23.874 -4.574 -1.950 1.00 85.62 108 ARG A O 1
ATOM 882 N N . ILE A 1 109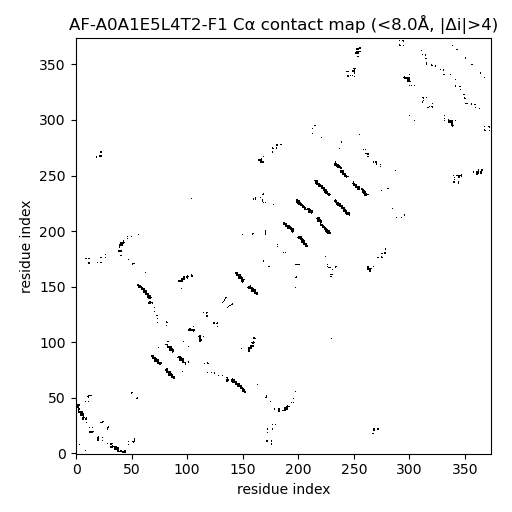 ? 23.569 -2.433 -2.556 1.00 90.88 109 ILE A N 1
ATOM 883 C CA . ILE A 1 109 ? 24.802 -1.908 -1.962 1.00 90.88 109 ILE A CA 1
ATOM 884 C C . ILE A 1 109 ? 24.524 -1.005 -0.757 1.00 90.88 109 ILE A C 1
ATOM 886 O O . ILE A 1 109 ? 25.453 -0.421 -0.209 1.00 90.88 109 ILE A O 1
ATOM 890 N N . HIS A 1 110 ? 23.259 -0.894 -0.335 1.00 88.75 110 HIS A N 1
ATOM 891 C CA . HIS A 1 110 ? 22.813 -0.071 0.791 1.00 88.75 110 HIS A CA 1
ATOM 892 C C . HIS A 1 110 ? 23.228 1.408 0.692 1.00 88.75 110 HIS A C 1
ATOM 894 O O . HIS A 1 110 ? 23.424 2.071 1.709 1.00 88.75 110 HIS A O 1
ATOM 900 N N . MET A 1 111 ? 23.343 1.943 -0.530 1.00 90.06 111 MET A N 1
ATOM 901 C CA . MET A 1 111 ? 23.793 3.323 -0.766 1.00 90.06 111 MET A CA 1
ATOM 902 C C . MET A 1 111 ? 22.671 4.290 -1.146 1.00 90.06 111 MET A C 1
ATOM 904 O O . MET A 1 111 ? 22.972 5.425 -1.473 1.00 90.06 111 MET A O 1
ATOM 908 N N . GLY A 1 112 ? 21.392 3.906 -1.069 1.00 86.75 112 GLY A N 1
ATOM 909 C CA . GLY A 1 112 ? 20.280 4.774 -1.491 1.00 86.75 112 GLY A CA 1
ATOM 910 C C . GLY A 1 112 ? 20.333 6.188 -0.893 1.00 86.75 112 GLY A C 1
ATOM 911 O O . GLY A 1 112 ? 20.393 7.161 -1.634 1.00 86.75 112 GLY A O 1
ATOM 912 N N . ASN A 1 113 ? 20.431 6.303 0.438 1.00 86.88 113 ASN A N 1
ATOM 913 C CA . ASN A 1 113 ? 20.523 7.605 1.120 1.00 86.88 113 ASN A CA 1
ATOM 914 C C . ASN A 1 113 ? 21.797 8.381 0.756 1.00 86.88 113 ASN A C 1
ATOM 916 O O . ASN A 1 113 ? 21.769 9.602 0.641 1.00 86.88 113 ASN A O 1
ATOM 920 N N . TYR A 1 114 ? 22.917 7.671 0.602 1.00 89.56 114 TYR A N 1
ATOM 921 C CA . TYR A 1 114 ? 24.193 8.283 0.244 1.00 89.56 114 TYR A CA 1
ATOM 922 C C . TYR A 1 114 ? 24.154 8.839 -1.182 1.00 89.56 114 TYR A C 1
ATOM 924 O O . TYR A 1 114 ? 24.551 9.976 -1.407 1.00 89.56 114 TYR A O 1
ATOM 932 N N . SER A 1 115 ? 23.605 8.078 -2.127 1.00 88.19 115 SER A N 1
ATOM 933 C CA . SER A 1 115 ? 23.392 8.525 -3.499 1.00 88.19 115 SER A CA 1
ATOM 934 C C . SER A 1 115 ? 22.454 9.725 -3.554 1.00 88.19 115 SER A C 1
ATOM 936 O O . SER A 1 115 ? 22.780 10.688 -4.235 1.00 88.19 115 SER A O 1
ATOM 938 N N . SER A 1 116 ? 21.352 9.727 -2.793 1.00 87.81 116 SER A N 1
ATOM 939 C CA . SER A 1 116 ? 20.466 10.896 -2.697 1.00 87.81 116 SER A CA 1
ATOM 940 C C . SER A 1 116 ? 21.198 12.143 -2.208 1.00 87.81 116 SER A C 1
ATOM 942 O O . SER A 1 116 ? 21.082 13.187 -2.840 1.00 87.81 116 SER A O 1
ATOM 944 N N . PHE A 1 117 ? 22.014 12.024 -1.156 1.00 89.19 117 PHE A N 1
ATOM 945 C CA . PHE A 1 117 ? 22.848 13.126 -0.664 1.00 89.19 117 PHE A CA 1
ATOM 946 C C . PHE A 1 117 ? 23.827 13.643 -1.732 1.00 89.19 117 PHE A C 1
ATOM 948 O O . PHE A 1 117 ? 23.959 14.849 -1.929 1.00 89.19 117 PHE A O 1
ATOM 955 N N . LEU A 1 118 ? 24.484 12.743 -2.474 1.00 90.50 118 LEU A N 1
ATOM 956 C CA . LEU A 1 118 ? 25.392 13.135 -3.558 1.00 90.50 118 LEU A CA 1
ATOM 957 C C . LEU A 1 118 ? 24.683 13.857 -4.712 1.00 90.50 118 LEU A C 1
ATOM 959 O O . LEU A 1 118 ? 25.347 14.532 -5.485 1.00 90.50 118 LEU A O 1
ATOM 963 N N . MET A 1 119 ? 23.363 13.741 -4.843 1.00 89.44 119 MET A N 1
ATOM 964 C CA . MET A 1 119 ? 22.602 14.436 -5.881 1.00 89.44 119 MET A CA 1
ATOM 965 C C . MET A 1 119 ? 22.043 15.797 -5.446 1.00 89.44 119 MET A C 1
ATOM 967 O O . MET A 1 119 ? 21.394 16.471 -6.247 1.00 89.44 119 MET A O 1
ATOM 971 N N . GLU A 1 120 ? 22.243 16.216 -4.194 1.00 86.62 120 GLU A N 1
ATOM 972 C CA . GLU A 1 120 ? 21.769 17.524 -3.713 1.00 86.62 120 GLU A CA 1
ATOM 973 C C . GLU A 1 120 ? 22.586 18.696 -4.286 1.00 86.62 120 GLU A C 1
ATOM 975 O O . GLU A 1 120 ? 22.095 19.826 -4.322 1.00 86.62 120 GLU A O 1
ATOM 980 N N . SER A 1 121 ? 23.812 18.429 -4.754 1.00 81.94 121 SER A N 1
ATOM 981 C CA . SER A 1 121 ? 24.726 19.410 -5.344 1.00 81.94 121 SER A CA 1
ATOM 982 C C . SER A 1 121 ? 25.423 18.840 -6.576 1.00 81.94 121 SER A C 1
ATOM 984 O O . SER A 1 121 ? 25.965 17.734 -6.527 1.00 81.94 121 SER A O 1
ATOM 986 N N . ASP A 1 122 ? 25.485 19.628 -7.649 1.00 78.38 122 ASP A N 1
ATOM 987 C CA . ASP A 1 122 ? 26.190 19.262 -8.884 1.00 78.38 122 ASP A CA 1
ATOM 988 C C . ASP A 1 122 ? 27.700 19.057 -8.656 1.00 78.38 122 ASP A C 1
ATOM 990 O O . ASP A 1 122 ? 28.339 18.289 -9.374 1.00 78.38 122 ASP A O 1
ATOM 994 N N . GLU A 1 123 ? 28.272 19.666 -7.609 1.00 85.06 123 GLU A N 1
ATOM 995 C CA . GLU A 1 123 ? 29.686 19.510 -7.224 1.00 85.06 123 GLU A CA 1
ATOM 996 C C . GLU A 1 123 ? 30.052 18.057 -6.875 1.00 85.06 123 GLU A C 1
ATOM 998 O O . GLU A 1 123 ? 31.210 17.653 -6.975 1.00 85.06 123 GLU A O 1
ATOM 1003 N N . ASN A 1 124 ? 29.061 17.251 -6.489 1.00 90.88 124 ASN A N 1
ATOM 1004 C CA . ASN A 1 124 ? 29.244 15.859 -6.093 1.00 90.88 124 ASN A CA 1
ATOM 1005 C C . ASN A 1 124 ? 29.072 14.870 -7.259 1.00 90.88 124 ASN A C 1
ATOM 1007 O O . ASN A 1 124 ? 29.249 13.661 -7.064 1.00 90.88 124 ASN A O 1
ATOM 1011 N N . PHE A 1 125 ? 28.739 15.342 -8.467 1.00 90.50 125 PHE A N 1
ATOM 1012 C CA . PHE A 1 125 ? 28.417 14.467 -9.596 1.00 90.50 125 PHE A CA 1
ATOM 1013 C C . PHE A 1 125 ? 29.578 13.545 -9.988 1.00 90.50 125 PHE A C 1
ATOM 1015 O O . PHE A 1 125 ? 29.360 12.360 -10.241 1.00 90.50 125 PHE A O 1
ATOM 1022 N N . ASP A 1 126 ? 30.818 14.037 -9.975 1.00 92.69 126 ASP A N 1
ATOM 1023 C CA . ASP A 1 126 ? 31.991 13.216 -10.301 1.00 92.69 126 ASP A CA 1
ATOM 1024 C C . ASP A 1 126 ? 32.164 12.049 -9.322 1.00 92.69 126 ASP A C 1
ATOM 1026 O O . ASP A 1 126 ? 32.465 10.922 -9.730 1.00 92.69 126 ASP A O 1
ATOM 1030 N N . LEU A 1 127 ? 31.908 12.289 -8.033 1.00 93.75 127 LEU A N 1
ATOM 1031 C CA . LEU A 1 127 ? 31.951 11.256 -7.003 1.00 93.75 127 LEU A CA 1
ATOM 1032 C C . LEU A 1 127 ? 30.804 10.252 -7.171 1.00 93.75 127 LEU A C 1
ATOM 1034 O O . LEU A 1 127 ? 31.015 9.043 -7.053 1.00 93.75 127 LEU A O 1
ATOM 1038 N N . LEU A 1 128 ? 29.599 10.730 -7.491 1.00 94.38 128 LEU A N 1
ATOM 1039 C CA . LEU A 1 128 ? 28.459 9.871 -7.809 1.00 94.38 128 LEU A CA 1
ATOM 1040 C C . LEU A 1 128 ? 28.752 8.984 -9.024 1.00 94.38 128 LEU A C 1
ATOM 1042 O O . LEU A 1 128 ? 28.539 7.775 -8.964 1.00 94.38 128 LEU A O 1
ATOM 1046 N N . ASN A 1 129 ? 29.302 9.555 -10.096 1.00 94.81 129 ASN A N 1
ATOM 1047 C CA . ASN A 1 129 ? 29.657 8.843 -11.321 1.00 94.81 129 ASN A CA 1
ATOM 1048 C C . ASN A 1 129 ? 30.787 7.832 -11.097 1.00 94.81 129 ASN A C 1
ATOM 1050 O O . ASN A 1 129 ? 30.729 6.709 -11.603 1.00 94.81 129 ASN A O 1
ATOM 1054 N N . TYR A 1 130 ? 31.793 8.184 -10.293 1.00 94.88 130 TYR A N 1
ATOM 1055 C CA . TYR A 1 130 ? 32.834 7.247 -9.881 1.00 94.88 130 TYR A CA 1
ATOM 1056 C C . TYR A 1 130 ? 32.240 6.042 -9.138 1.00 94.88 130 TYR A C 1
ATOM 1058 O O . TYR A 1 130 ? 32.497 4.896 -9.514 1.00 94.88 130 TYR A O 1
ATOM 1066 N N . ASN A 1 131 ? 31.393 6.290 -8.132 1.00 93.88 131 ASN A N 1
ATOM 1067 C CA . ASN A 1 131 ? 30.722 5.235 -7.372 1.00 93.88 131 ASN A CA 1
ATOM 1068 C C . ASN A 1 131 ? 29.811 4.384 -8.266 1.00 93.88 131 ASN A C 1
ATOM 1070 O O . ASN A 1 131 ? 29.834 3.155 -8.184 1.00 93.88 131 ASN A O 1
ATOM 1074 N N . PHE A 1 132 ? 29.058 5.019 -9.165 1.00 95.62 132 PHE A N 1
ATOM 1075 C CA . PHE A 1 132 ? 28.202 4.335 -10.126 1.00 95.62 132 PHE A CA 1
ATOM 1076 C C . PHE A 1 132 ? 29.012 3.373 -11.001 1.00 95.62 132 PHE A C 1
ATOM 1078 O O . PHE A 1 132 ? 28.672 2.195 -11.106 1.00 95.62 132 PHE A O 1
ATOM 1085 N N . LYS A 1 133 ? 30.125 3.836 -11.584 1.00 95.69 133 LYS A N 1
ATOM 1086 C CA . LYS A 1 133 ? 31.010 2.996 -12.404 1.00 95.69 133 LYS A CA 1
ATOM 1087 C C . LYS A 1 133 ? 31.624 1.858 -11.593 1.00 95.69 133 LYS A C 1
ATOM 1089 O O . L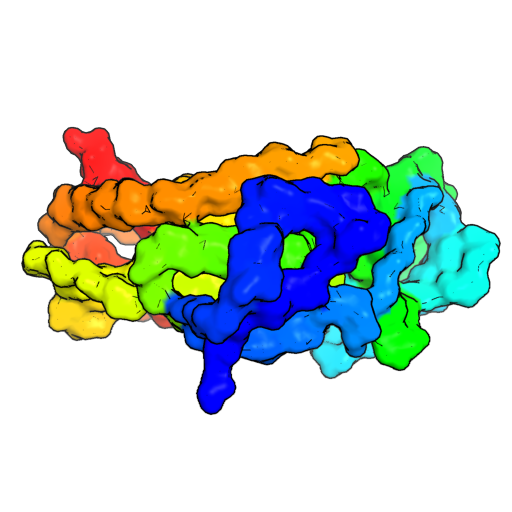YS A 1 133 ? 31.619 0.722 -12.060 1.00 95.69 133 LYS A O 1
ATOM 1094 N N . TYR A 1 134 ? 32.108 2.134 -10.382 1.00 95.94 134 TYR A N 1
ATOM 1095 C CA . TYR A 1 134 ? 32.695 1.117 -9.507 1.00 95.94 134 TYR A CA 1
ATOM 1096 C C . TYR A 1 134 ? 31.713 -0.028 -9.218 1.00 95.94 134 TYR A C 1
ATOM 1098 O O . TYR A 1 134 ? 32.067 -1.207 -9.333 1.00 95.94 134 TYR A O 1
ATOM 1106 N N . TRP A 1 135 ? 30.468 0.309 -8.872 1.00 96.31 135 TRP A N 1
ATOM 1107 C CA . TRP A 1 135 ? 29.461 -0.680 -8.506 1.00 96.31 135 TRP A CA 1
ATOM 1108 C C . TRP A 1 135 ? 28.793 -1.318 -9.717 1.00 96.31 135 TRP A C 1
ATOM 1110 O O . TRP A 1 135 ? 28.842 -2.537 -9.840 1.00 96.31 135 TRP A O 1
ATOM 1120 N N . PHE A 1 136 ? 28.202 -0.538 -10.620 1.00 95.94 136 PHE A N 1
ATOM 1121 C CA . PHE A 1 136 ? 27.338 -1.067 -11.680 1.00 95.94 136 PHE A CA 1
ATOM 1122 C C . PHE A 1 136 ? 28.092 -1.450 -12.950 1.00 95.94 136 PHE A C 1
ATOM 1124 O O . PHE A 1 136 ? 27.696 -2.417 -13.583 1.00 95.94 136 PHE A O 1
ATOM 1131 N N . LYS A 1 137 ? 29.213 -0.789 -13.277 1.00 94.38 137 LYS A N 1
ATOM 1132 C CA . LYS A 1 137 ? 30.109 -1.213 -14.376 1.00 94.38 137 LYS A CA 1
ATOM 1133 C C . LYS A 1 137 ? 31.278 -2.092 -13.919 1.00 94.38 137 LYS A C 1
ATOM 1135 O O . LYS A 1 137 ? 31.996 -2.632 -14.754 1.00 94.38 137 LYS A O 1
ATOM 1140 N N . GLY A 1 138 ? 31.464 -2.254 -12.609 1.00 94.50 138 GLY A N 1
ATOM 1141 C CA . GLY A 1 138 ? 32.491 -3.106 -12.012 1.00 94.50 138 GLY A CA 1
ATOM 1142 C C . GLY A 1 138 ? 31.887 -4.278 -11.245 1.00 94.50 138 GLY A C 1
ATOM 1143 O O . GLY A 1 138 ? 31.629 -5.340 -11.801 1.00 94.50 138 GLY A O 1
ATOM 1144 N N . LYS A 1 139 ? 31.673 -4.099 -9.938 1.00 96.31 139 LYS A N 1
ATOM 1145 C CA . LYS A 1 139 ? 31.345 -5.194 -9.002 1.00 96.31 139 LYS A CA 1
ATOM 1146 C C . LYS A 1 139 ? 30.060 -5.960 -9.323 1.00 96.31 139 LYS A C 1
ATOM 1148 O O . LYS A 1 139 ? 29.986 -7.151 -9.036 1.00 96.31 139 LYS A O 1
ATOM 1153 N N . LEU A 1 140 ? 29.055 -5.283 -9.865 1.00 95.06 140 LEU A N 1
ATOM 1154 C CA . LEU A 1 140 ? 27.733 -5.827 -10.167 1.00 95.06 140 LEU A CA 1
ATOM 1155 C C . LEU A 1 140 ? 27.471 -5.941 -11.670 1.00 95.06 140 LEU A C 1
ATOM 1157 O O . LEU A 1 140 ? 26.349 -6.282 -12.035 1.00 95.06 140 LEU A O 1
ATOM 1161 N N . ALA A 1 141 ? 28.475 -5.690 -12.518 1.00 95.75 141 ALA A N 1
ATOM 1162 C CA . ALA A 1 141 ? 28.311 -5.561 -13.965 1.00 95.75 141 ALA A CA 1
ATOM 1163 C C . ALA A 1 141 ? 27.556 -6.728 -14.604 1.00 95.75 141 ALA A C 1
ATOM 1165 O O . ALA A 1 141 ? 26.693 -6.497 -15.439 1.00 95.75 141 ALA A O 1
ATOM 1166 N N . ASP A 1 142 ? 27.823 -7.958 -14.159 1.00 95.31 142 ASP A N 1
ATOM 1167 C CA . ASP A 1 142 ? 27.210 -9.178 -14.692 1.00 95.31 142 ASP A CA 1
ATOM 1168 C C . ASP A 1 142 ? 25.882 -9.584 -14.042 1.00 95.31 142 ASP A C 1
ATOM 1170 O O . ASP A 1 142 ? 25.337 -10.635 -14.368 1.00 95.31 142 ASP A O 1
ATOM 1174 N N . THR A 1 143 ? 25.353 -8.797 -13.104 1.00 93.12 143 THR A N 1
ATOM 1175 C CA . THR A 1 143 ? 24.071 -9.126 -12.473 1.00 93.12 143 THR A CA 1
ATOM 1176 C C . THR A 1 143 ? 22.911 -8.726 -13.374 1.00 93.12 143 THR A C 1
ATOM 1178 O O . THR A 1 143 ? 22.783 -7.556 -13.738 1.00 93.12 143 THR A O 1
ATOM 1181 N N . ASP A 1 144 ? 22.022 -9.686 -13.617 1.00 91.12 144 ASP A N 1
ATOM 1182 C CA . ASP A 1 144 ? 20.754 -9.477 -14.306 1.00 91.12 144 ASP A CA 1
ATOM 1183 C C . ASP A 1 144 ? 19.800 -8.578 -13.509 1.00 91.12 144 ASP A C 1
ATOM 1185 O O . ASP A 1 144 ? 19.547 -8.779 -12.315 1.00 91.12 144 ASP A O 1
ATOM 1189 N N . VAL A 1 145 ? 19.208 -7.614 -14.202 1.00 90.44 145 VAL A N 1
ATOM 1190 C CA . VAL A 1 145 ? 18.203 -6.696 -13.677 1.00 90.44 145 VAL A CA 1
ATOM 1191 C C . VAL A 1 145 ? 17.124 -6.457 -14.730 1.00 90.44 145 VAL A C 1
ATOM 1193 O O . VAL A 1 145 ? 17.370 -6.470 -15.933 1.00 90.44 145 VAL A O 1
ATOM 1196 N N . LEU A 1 146 ? 15.894 -6.269 -14.269 1.00 88.62 146 LEU A N 1
ATOM 1197 C CA . LEU A 1 146 ? 14.791 -5.819 -15.102 1.00 88.62 146 LEU A CA 1
ATOM 1198 C C . LEU A 1 146 ? 14.603 -4.319 -14.868 1.00 88.62 146 LEU A C 1
ATOM 1200 O O . LEU A 1 146 ? 14.195 -3.921 -13.774 1.00 88.62 146 LEU A O 1
ATOM 1204 N N . LEU A 1 147 ? 14.910 -3.501 -15.873 1.00 90.31 147 LEU A N 1
ATOM 1205 C CA . LEU A 1 147 ? 14.618 -2.070 -15.862 1.00 90.31 147 LEU A CA 1
ATOM 1206 C C . LEU A 1 147 ? 13.227 -1.850 -16.462 1.00 90.31 147 LEU A C 1
ATOM 1208 O O . LEU A 1 147 ? 13.005 -2.096 -17.645 1.00 90.31 147 LEU A O 1
ATOM 1212 N N . ARG A 1 148 ? 12.290 -1.391 -15.634 1.00 87.25 148 ARG A N 1
ATOM 1213 C CA . ARG A 1 148 ? 10.910 -1.109 -16.047 1.00 87.25 148 ARG A CA 1
ATOM 1214 C C . ARG A 1 148 ? 10.765 0.364 -16.389 1.00 87.25 148 ARG A C 1
ATOM 1216 O O . ARG A 1 148 ? 11.081 1.218 -15.557 1.00 87.25 148 ARG A O 1
ATOM 1223 N N . THR A 1 149 ? 10.260 0.679 -17.579 1.00 88.69 149 THR A N 1
ATOM 1224 C CA . THR A 1 149 ? 10.171 2.059 -18.079 1.00 88.69 149 THR A CA 1
ATOM 1225 C C . THR A 1 149 ? 8.785 2.396 -18.609 1.00 88.69 149 THR A C 1
ATOM 1227 O O . THR A 1 149 ? 8.018 1.525 -19.013 1.00 88.69 149 THR A O 1
ATOM 1230 N N . VAL A 1 150 ? 8.383 3.660 -18.516 1.00 87.12 150 VAL A N 1
ATOM 1231 C CA . VAL A 1 150 ? 7.133 4.159 -19.114 1.00 87.12 150 VAL A CA 1
ATOM 1232 C C . VAL A 1 150 ? 7.434 5.350 -19.995 1.00 87.12 150 VAL A C 1
ATOM 1234 O O . VAL A 1 150 ? 8.316 6.142 -19.679 1.00 87.12 150 VAL A O 1
ATOM 1237 N N . ILE A 1 151 ? 6.662 5.500 -21.064 1.00 84.81 151 ILE A N 1
ATOM 1238 C CA . ILE A 1 151 ? 6.548 6.768 -21.773 1.00 84.81 151 ILE A CA 1
ATOM 1239 C C . ILE A 1 151 ? 5.304 7.482 -21.250 1.00 84.81 151 ILE A C 1
ATOM 1241 O O . ILE A 1 151 ? 4.178 7.027 -21.473 1.00 84.81 151 ILE A O 1
ATOM 1245 N N . GLU A 1 152 ? 5.508 8.593 -20.548 1.00 80.62 152 GLU A N 1
ATOM 1246 C CA . GLU A 1 152 ? 4.443 9.454 -20.039 1.00 80.62 152 GLU A CA 1
ATOM 1247 C C . GLU A 1 152 ? 4.516 10.811 -20.736 1.00 80.62 152 GLU A C 1
ATOM 1249 O O . GLU A 1 152 ? 5.516 11.515 -20.643 1.00 80.62 152 GLU A O 1
ATOM 1254 N N . LYS A 1 153 ? 3.463 11.174 -21.482 1.00 78.81 153 LYS A N 1
ATOM 1255 C CA . LYS A 1 153 ? 3.402 12.437 -22.249 1.00 78.81 153 LYS A CA 1
ATOM 1256 C C . LYS A 1 153 ? 4.635 12.670 -23.147 1.00 78.81 153 LYS A C 1
ATOM 1258 O O . LYS A 1 153 ? 5.062 13.802 -23.342 1.00 78.81 153 LYS A O 1
ATOM 1263 N N . GLY A 1 154 ? 5.194 11.588 -23.696 1.00 80.94 154 GLY A N 1
ATOM 1264 C CA . GLY A 1 154 ? 6.386 11.612 -24.552 1.00 80.94 154 GLY A CA 1
ATOM 1265 C C . GLY A 1 154 ? 7.726 11.573 -23.809 1.00 80.94 154 GLY A C 1
ATOM 1266 O O . GLY A 1 154 ? 8.758 11.490 -24.464 1.00 80.94 154 GLY A O 1
ATOM 1267 N N . GLN A 1 155 ? 7.732 11.587 -22.473 1.00 85.94 155 GLN A N 1
ATOM 1268 C CA . GLN A 1 155 ? 8.945 11.497 -21.662 1.00 85.94 155 GLN A CA 1
ATOM 1269 C C . GLN A 1 155 ? 9.211 10.046 -21.222 1.00 85.94 155 GLN A C 1
ATOM 1271 O O . GLN A 1 155 ? 8.335 9.440 -20.597 1.00 85.94 155 GLN A O 1
ATOM 1276 N N . PRO A 1 156 ? 10.400 9.480 -21.502 1.00 90.31 156 PRO A N 1
ATOM 1277 C CA . PRO A 1 156 ? 10.794 8.172 -20.989 1.00 90.31 156 PRO A CA 1
ATOM 1278 C C . PRO A 1 156 ? 11.229 8.255 -19.518 1.00 90.31 156 PRO A C 1
ATOM 1280 O O . PRO A 1 156 ? 12.111 9.029 -19.140 1.00 90.31 156 PRO A O 1
ATOM 1283 N N . ILE A 1 157 ? 10.620 7.427 -18.674 1.00 91.00 157 ILE A N 1
ATOM 1284 C CA . ILE A 1 157 ? 10.838 7.396 -17.224 1.00 91.00 157 ILE A CA 1
ATOM 1285 C C . ILE A 1 157 ? 11.255 5.986 -16.813 1.00 91.00 157 ILE A C 1
ATOM 1287 O O . ILE A 1 157 ? 10.587 5.011 -17.162 1.00 91.00 157 ILE A O 1
ATOM 1291 N N . ALA A 1 158 ? 12.329 5.878 -16.033 1.00 91.56 158 ALA A N 1
ATOM 1292 C CA . ALA A 1 158 ? 12.742 4.656 -15.355 1.00 91.56 158 ALA A CA 1
ATOM 1293 C C . ALA A 1 158 ? 11.985 4.539 -14.030 1.00 91.56 158 ALA A C 1
ATOM 1295 O O . ALA A 1 158 ? 12.184 5.319 -13.098 1.00 91.56 158 ALA A O 1
ATOM 1296 N N . ARG A 1 159 ? 11.086 3.561 -13.956 1.00 86.88 159 ARG A N 1
ATOM 1297 C CA . ARG A 1 159 ? 10.120 3.429 -12.863 1.00 86.88 159 ARG A CA 1
ATOM 1298 C C . ARG A 1 159 ? 10.601 2.534 -11.734 1.00 86.88 159 ARG A C 1
ATOM 1300 O O . ARG A 1 159 ? 10.317 2.836 -10.578 1.00 86.88 159 ARG A O 1
ATOM 1307 N N . CYS A 1 160 ? 11.333 1.473 -12.078 1.00 87.00 160 CYS A N 1
ATOM 1308 C CA . CYS A 1 160 ? 11.798 0.464 -11.133 1.00 87.00 160 CYS A CA 1
ATOM 1309 C C . CYS A 1 160 ? 12.985 -0.342 -11.663 1.00 87.00 160 CYS A C 1
ATOM 1311 O O . CYS A 1 160 ? 13.110 -0.581 -12.868 1.00 87.00 160 CYS A O 1
ATOM 1313 N N . PHE A 1 161 ? 13.789 -0.839 -10.718 1.00 87.38 161 PHE A N 1
ATOM 1314 C CA . PHE A 1 161 ? 14.748 -1.922 -10.924 1.00 87.38 161 PHE A CA 1
ATOM 1315 C C . PHE A 1 161 ? 14.304 -3.192 -10.186 1.00 87.38 161 PHE A C 1
ATOM 1317 O O . PHE A 1 161 ? 14.478 -3.348 -8.971 1.00 87.38 161 PHE A O 1
ATOM 1324 N N . ALA A 1 162 ? 13.769 -4.148 -10.938 1.00 80.62 162 ALA A N 1
ATOM 1325 C CA . ALA A 1 162 ? 13.252 -5.409 -10.422 1.00 80.62 162 ALA A CA 1
ATOM 1326 C C . ALA A 1 162 ? 14.202 -6.583 -10.703 1.00 80.62 162 ALA A C 1
ATOM 1328 O O . ALA A 1 162 ? 15.108 -6.508 -11.529 1.00 80.62 162 ALA A O 1
ATOM 1329 N N . SER A 1 163 ? 13.985 -7.710 -10.018 1.00 77.25 163 SER A N 1
ATOM 1330 C CA . SER A 1 163 ? 14.555 -8.975 -10.498 1.00 77.25 163 SER A CA 1
ATOM 1331 C C . SER A 1 163 ? 13.746 -9.441 -11.707 1.00 77.25 163 SER A C 1
ATOM 1333 O O . SER A 1 163 ? 12.526 -9.290 -11.694 1.00 77.25 163 SER A O 1
ATOM 1335 N N . GLN A 1 164 ? 14.373 -10.101 -12.679 1.00 72.19 164 GLN A N 1
ATOM 1336 C CA . GLN A 1 164 ? 13.663 -10.657 -13.842 1.00 72.19 164 GLN A CA 1
ATOM 1337 C C . GLN A 1 164 ? 12.584 -11.697 -13.476 1.00 72.19 164 GLN A C 1
ATOM 1339 O O . GLN A 1 164 ? 11.675 -11.949 -14.256 1.00 72.19 164 GLN A O 1
ATOM 1344 N N . ARG A 1 165 ? 12.649 -12.293 -12.276 1.00 70.00 165 ARG A N 1
ATOM 1345 C CA . ARG A 1 165 ? 11.646 -13.259 -11.788 1.00 70.00 165 ARG A CA 1
ATOM 1346 C C . ARG A 1 165 ? 10.385 -12.606 -11.222 1.00 70.00 165 ARG A C 1
ATOM 1348 O O . ARG A 1 165 ? 9.397 -13.300 -10.992 1.00 70.00 165 ARG A O 1
ATOM 1355 N N . TYR A 1 166 ? 10.448 -11.314 -10.915 1.00 68.56 166 TYR A N 1
ATOM 1356 C CA . TYR A 1 166 ? 9.356 -10.587 -10.287 1.00 68.56 166 TYR A CA 1
ATOM 1357 C C . TYR A 1 166 ? 8.474 -9.954 -11.357 1.00 68.56 166 TYR A C 1
ATOM 1359 O O . TYR A 1 166 ? 8.955 -9.189 -12.196 1.00 68.56 166 TYR A O 1
ATOM 1367 N N . GLN A 1 167 ? 7.179 -10.242 -11.288 1.00 70.62 167 GLN A N 1
ATOM 1368 C CA . GLN A 1 167 ? 6.182 -9.615 -12.139 1.00 70.62 167 GLN A CA 1
ATOM 1369 C C . GLN A 1 167 ? 5.229 -8.803 -11.274 1.00 70.62 167 GLN A C 1
ATOM 1371 O O . GLN A 1 167 ? 4.459 -9.364 -10.507 1.00 70.62 167 GLN A O 1
ATOM 1376 N N . GLN A 1 168 ? 5.253 -7.479 -11.391 1.00 72.62 168 GLN A N 1
ATOM 1377 C CA . GLN A 1 168 ? 4.199 -6.667 -10.789 1.00 72.62 168 GLN A CA 1
ATOM 1378 C C . GLN A 1 168 ? 2.861 -6.942 -11.488 1.00 72.62 168 GLN A C 1
ATOM 1380 O O . GLN A 1 168 ? 2.825 -7.144 -12.699 1.00 72.62 168 GLN A O 1
ATOM 1385 N N . ILE A 1 169 ? 1.773 -6.917 -10.726 1.00 79.25 169 ILE A N 1
ATOM 1386 C CA . ILE A 1 169 ? 0.415 -6.934 -11.272 1.00 79.25 169 ILE A CA 1
ATOM 1387 C C . ILE A 1 169 ? 0.106 -5.541 -11.812 1.00 79.25 169 ILE A C 1
ATOM 1389 O O . ILE A 1 169 ? 0.379 -4.546 -11.139 1.00 79.25 169 ILE A O 1
ATOM 1393 N N . ASP A 1 170 ? -0.477 -5.448 -13.001 1.00 80.81 170 ASP A N 1
ATOM 1394 C CA . ASP A 1 170 ? -0.860 -4.150 -13.536 1.00 80.81 170 ASP A CA 1
ATOM 1395 C C . ASP A 1 170 ? -1.999 -3.509 -12.734 1.00 80.81 170 ASP A C 1
ATOM 1397 O O . ASP A 1 170 ? -2.952 -4.164 -12.306 1.00 80.81 170 ASP A O 1
ATOM 1401 N N . ASN A 1 171 ? -1.909 -2.190 -12.550 1.00 86.06 171 ASN A N 1
ATOM 1402 C CA . ASN A 1 171 ? -2.876 -1.417 -11.771 1.00 86.06 171 ASN A CA 1
ATOM 1403 C C . ASN A 1 171 ? -4.311 -1.557 -12.304 1.00 86.06 171 ASN A C 1
ATOM 1405 O O . ASN A 1 171 ? -5.243 -1.601 -11.504 1.00 86.06 171 ASN A O 1
ATOM 1409 N N . HIS A 1 172 ? -4.501 -1.669 -13.626 1.00 86.69 172 HIS A N 1
ATOM 1410 C CA . HIS A 1 172 ? -5.827 -1.858 -14.224 1.00 86.69 172 HIS A CA 1
ATOM 1411 C C . HIS A 1 172 ? -6.436 -3.214 -13.854 1.00 86.69 172 HIS A C 1
ATOM 1413 O O . HIS A 1 172 ? -7.600 -3.265 -13.457 1.00 86.69 172 HIS A O 1
ATOM 1419 N N . ILE A 1 173 ? -5.635 -4.286 -13.884 1.00 86.38 173 ILE A N 1
ATOM 1420 C CA . ILE A 1 173 ? -6.043 -5.634 -13.463 1.00 86.38 173 ILE A CA 1
ATOM 1421 C C . ILE A 1 173 ? -6.392 -5.624 -11.979 1.00 86.38 173 ILE A C 1
ATOM 1423 O O . ILE A 1 173 ? -7.448 -6.110 -11.577 1.00 86.38 173 ILE A O 1
ATOM 1427 N N . LEU A 1 174 ? -5.517 -5.049 -11.152 1.00 87.44 174 LEU A N 1
ATOM 1428 C CA . LEU A 1 174 ? -5.738 -5.009 -9.713 1.00 87.44 174 LEU A CA 1
ATOM 1429 C C . LEU A 1 174 ? -6.994 -4.213 -9.355 1.00 87.44 174 LEU A C 1
ATOM 1431 O O . LEU A 1 174 ? -7.761 -4.647 -8.495 1.00 87.44 174 LEU A O 1
ATOM 1435 N N . MET A 1 175 ? -7.229 -3.077 -10.015 1.00 90.50 175 MET A N 1
ATOM 1436 C CA . MET A 1 175 ? -8.438 -2.291 -9.800 1.00 90.50 175 MET A CA 1
ATOM 1437 C C . MET A 1 175 ? -9.682 -3.069 -10.224 1.00 90.50 175 MET A C 1
ATOM 1439 O O . MET A 1 175 ? -10.643 -3.102 -9.459 1.00 90.50 175 MET A O 1
ATOM 1443 N N . TYR A 1 176 ? -9.652 -3.740 -11.381 1.00 91.25 176 TYR A N 1
ATOM 1444 C CA . TYR A 1 176 ? -10.753 -4.590 -11.833 1.00 91.25 176 TYR A CA 1
ATOM 1445 C C . TYR A 1 176 ? -11.110 -5.648 -10.781 1.00 91.25 176 TYR A C 1
ATOM 1447 O O . TYR A 1 176 ? -12.237 -5.678 -10.288 1.00 91.25 176 TYR A O 1
ATOM 1455 N N . CYS A 1 177 ? -10.130 -6.465 -10.379 1.00 89.06 177 CYS A N 1
ATOM 1456 C CA . CYS A 1 177 ? -10.326 -7.546 -9.413 1.00 89.06 177 CYS A CA 1
ATOM 1457 C C . CYS A 1 177 ? -10.782 -7.029 -8.043 1.00 89.06 177 CYS A C 1
ATOM 1459 O O . CYS A 1 177 ? -11.630 -7.646 -7.402 1.00 89.06 177 CYS A O 1
ATOM 1461 N N . THR A 1 178 ? -10.235 -5.894 -7.595 1.00 89.56 178 THR A N 1
ATOM 1462 C CA . THR A 1 178 ? -10.621 -5.267 -6.325 1.00 89.56 178 THR A CA 1
ATOM 1463 C C . THR A 1 178 ? -12.077 -4.825 -6.371 1.00 89.56 178 THR A C 1
ATOM 1465 O O . THR A 1 178 ? -12.862 -5.242 -5.530 1.00 89.56 178 THR A O 1
ATOM 1468 N N . VAL A 1 179 ? -12.457 -4.016 -7.362 1.00 90.94 179 VAL A N 1
ATOM 1469 C CA . VAL A 1 179 ? -13.816 -3.468 -7.480 1.00 90.94 179 VAL A CA 1
ATOM 1470 C C . VAL A 1 179 ? -14.845 -4.582 -7.641 1.00 90.94 179 VAL A C 1
ATOM 1472 O O . VAL A 1 179 ? -15.880 -4.548 -6.979 1.00 90.94 179 VAL A O 1
ATOM 1475 N N . TRP A 1 180 ? -14.534 -5.587 -8.462 1.00 90.19 180 TRP A N 1
ATOM 1476 C CA . TRP A 1 180 ? -15.351 -6.788 -8.593 1.00 90.19 180 TRP A CA 1
ATOM 1477 C C . TRP A 1 180 ? -15.584 -7.448 -7.227 1.00 90.19 180 TRP A C 1
ATOM 1479 O O . TRP A 1 180 ? -16.725 -7.698 -6.846 1.00 90.19 180 TRP A O 1
ATOM 1489 N N . ALA A 1 181 ? -14.524 -7.655 -6.436 1.00 87.44 181 ALA A N 1
ATOM 1490 C CA . ALA A 1 181 ? -14.640 -8.327 -5.144 1.00 87.44 181 ALA A CA 1
ATOM 1491 C C . ALA A 1 181 ? -15.541 -7.555 -4.169 1.00 87.44 181 ALA A C 1
ATOM 1493 O O . ALA A 1 181 ? -16.325 -8.166 -3.446 1.00 87.44 181 ALA A O 1
ATOM 1494 N N . LEU A 1 182 ? -15.495 -6.224 -4.180 1.00 88.62 182 LEU A N 1
ATOM 1495 C CA . LEU A 1 182 ? -16.365 -5.387 -3.346 1.00 88.62 182 LEU A CA 1
ATOM 1496 C C . LEU A 1 182 ? -17.818 -5.423 -3.770 1.00 88.62 182 LEU A C 1
ATOM 1498 O O . LEU A 1 182 ? -18.701 -5.499 -2.920 1.00 88.62 182 LEU A O 1
ATOM 1502 N N . ASP A 1 183 ? -18.062 -5.385 -5.074 1.00 88.69 183 ASP A N 1
ATOM 1503 C CA . ASP A 1 183 ? -19.408 -5.465 -5.622 1.00 88.69 183 ASP A CA 1
ATOM 1504 C C . ASP A 1 183 ? -20.081 -6.790 -5.218 1.00 88.69 183 ASP A C 1
ATOM 1506 O O . ASP A 1 183 ? -21.261 -6.806 -4.862 1.00 88.69 183 ASP A O 1
ATOM 1510 N N . THR A 1 184 ? -19.314 -7.889 -5.119 1.00 85.38 184 THR A N 1
ATOM 1511 C CA . THR A 1 184 ? -19.845 -9.171 -4.615 1.00 85.38 184 THR A CA 1
ATOM 1512 C C . THR A 1 184 ? -20.293 -9.138 -3.150 1.00 85.38 184 THR A C 1
ATOM 1514 O O . THR A 1 184 ? -21.172 -9.914 -2.770 1.00 85.38 184 THR A O 1
ATOM 1517 N N . LEU A 1 185 ? -19.752 -8.226 -2.331 1.00 84.25 185 LEU A N 1
ATOM 1518 C CA . LEU A 1 185 ? -20.161 -8.053 -0.930 1.00 84.25 185 LEU A CA 1
ATOM 1519 C C . LEU A 1 185 ? -21.515 -7.348 -0.796 1.00 84.25 185 LEU A C 1
ATOM 1521 O O . LEU A 1 185 ? -22.118 -7.400 0.276 1.00 84.25 185 LEU A O 1
ATOM 1525 N N . LYS A 1 186 ? -22.005 -6.706 -1.868 1.00 80.44 186 LYS A N 1
ATOM 1526 C CA . LYS A 1 186 ? -23.281 -5.970 -1.907 1.00 80.44 186 LYS A CA 1
ATOM 1527 C C . LYS A 1 186 ? -23.400 -4.883 -0.831 1.00 80.44 186 LYS A C 1
ATOM 1529 O O . LYS A 1 186 ? -24.498 -4.586 -0.360 1.00 80.44 186 LYS A O 1
ATOM 1534 N N . PHE A 1 187 ? -22.274 -4.297 -0.430 1.00 84.00 187 PHE A N 1
ATOM 1535 C CA . PHE A 1 187 ? -22.242 -3.099 0.405 1.00 84.00 187 PHE A CA 1
ATOM 1536 C C . PHE A 1 187 ? -21.964 -1.874 -0.455 1.00 84.00 187 PHE A C 1
ATOM 1538 O O . PHE A 1 187 ? -21.299 -1.969 -1.485 1.00 84.00 187 PHE A O 1
ATOM 1545 N N . ASN A 1 188 ? -22.431 -0.719 0.013 1.00 89.69 188 ASN A N 1
ATOM 1546 C CA . ASN A 1 188 ? -21.973 0.549 -0.527 1.00 89.69 188 ASN A CA 1
ATOM 1547 C C . ASN A 1 188 ? -20.585 0.839 0.040 1.00 89.69 188 ASN A C 1
ATOM 1549 O O . ASN A 1 188 ? -20.366 0.745 1.255 1.00 89.69 188 ASN A O 1
ATOM 1553 N N . PHE A 1 189 ? -19.665 1.186 -0.849 1.00 91.44 189 PHE A N 1
ATOM 1554 C CA . PHE A 1 189 ? -18.344 1.672 -0.494 1.00 91.44 189 PHE A CA 1
ATOM 1555 C C . PHE A 1 189 ? -18.123 3.063 -1.066 1.00 91.44 189 PHE A C 1
ATOM 1557 O O . PHE A 1 189 ? -18.640 3.422 -2.123 1.00 91.44 189 PHE A O 1
ATOM 1564 N N . LYS A 1 190 ? -17.265 3.817 -0.399 1.00 92.69 190 LYS A N 1
ATOM 1565 C CA . LYS A 1 190 ? -16.751 5.096 -0.851 1.00 92.69 190 LYS A CA 1
ATOM 1566 C C . LYS A 1 190 ? -15.240 5.024 -0.945 1.00 92.69 190 LYS A C 1
ATOM 1568 O O . LYS A 1 190 ? -14.577 4.606 0.001 1.00 92.69 190 LYS A O 1
ATOM 1573 N N . LEU A 1 191 ? -14.689 5.459 -2.072 1.00 91.69 191 LEU A N 1
ATOM 1574 C CA . LEU A 1 191 ? -13.258 5.686 -2.213 1.00 91.69 191 LEU A CA 1
ATOM 1575 C C . LEU A 1 191 ? -12.874 6.941 -1.413 1.00 91.69 191 LEU A C 1
ATOM 1577 O O . LEU A 1 191 ? -13.283 8.053 -1.749 1.00 91.69 191 LEU A O 1
ATOM 1581 N N . THR A 1 192 ? -12.119 6.759 -0.333 1.00 88.75 192 THR A N 1
ATOM 1582 C CA . THR A 1 192 ? -11.727 7.827 0.600 1.00 88.75 192 THR A CA 1
ATOM 1583 C C . THR A 1 192 ? -10.358 8.415 0.282 1.00 88.75 192 THR A C 1
ATOM 1585 O O . THR A 1 192 ? -10.121 9.588 0.560 1.00 88.75 192 THR A O 1
ATOM 1588 N N . SER A 1 193 ? -9.472 7.633 -0.337 1.00 87.56 193 SER A N 1
ATOM 1589 C CA . SER A 1 193 ? -8.167 8.091 -0.814 1.00 87.56 193 SER A CA 1
ATOM 1590 C C . SER A 1 193 ? -7.768 7.365 -2.093 1.00 87.56 193 SER A C 1
ATOM 1592 O O . SER A 1 193 ? -8.071 6.183 -2.276 1.00 87.56 193 SER A O 1
ATOM 1594 N N . GLN A 1 194 ? -7.072 8.080 -2.976 1.00 89.19 194 GLN A N 1
ATOM 1595 C CA . GLN A 1 194 ? -6.518 7.533 -4.205 1.00 89.19 194 GLN A CA 1
ATOM 1596 C C . GLN A 1 194 ? -5.149 8.130 -4.521 1.00 89.19 194 GLN A C 1
ATOM 1598 O O . GLN A 1 194 ? -4.951 9.344 -4.521 1.00 89.19 194 GLN A O 1
ATOM 1603 N N . LYS A 1 195 ? -4.222 7.255 -4.892 1.00 87.00 195 LYS A N 1
ATOM 1604 C CA . LYS A 1 195 ? -2.952 7.600 -5.519 1.00 87.00 195 LYS A CA 1
ATOM 1605 C C . LYS A 1 195 ? -2.708 6.594 -6.627 1.00 87.00 195 LYS A C 1
ATOM 1607 O O . LYS A 1 195 ? -2.484 5.420 -6.354 1.00 87.00 195 LYS A O 1
ATOM 1612 N N . VAL A 1 196 ? -2.783 7.039 -7.874 1.00 85.50 196 VAL A N 1
ATOM 1613 C CA . VAL A 1 196 ? -2.588 6.178 -9.043 1.00 85.50 196 VAL A CA 1
ATOM 1614 C C . VAL A 1 196 ? -1.453 6.754 -9.868 1.00 85.50 196 VAL A C 1
ATOM 1616 O O . VAL A 1 196 ? -1.579 7.840 -10.427 1.00 85.50 196 VAL A O 1
ATOM 1619 N N . MET A 1 197 ? -0.353 6.014 -9.916 1.00 78.75 197 MET A N 1
ATOM 1620 C CA . MET A 1 197 ? 0.842 6.306 -10.696 1.00 78.75 197 MET A CA 1
ATOM 1621 C C . MET A 1 197 ? 1.080 5.163 -11.688 1.00 78.75 197 MET A C 1
ATOM 1623 O O . MET A 1 197 ? 0.475 4.094 -11.599 1.00 78.75 197 MET A O 1
ATOM 1627 N N . HIS A 1 198 ? 2.019 5.350 -12.609 1.00 73.62 198 HIS A N 1
ATOM 1628 C CA . HIS A 1 198 ? 2.387 4.324 -13.586 1.00 73.62 198 HIS A CA 1
ATOM 1629 C C . HIS A 1 198 ? 2.941 3.024 -12.955 1.00 73.62 198 HIS A C 1
ATOM 1631 O O . HIS A 1 198 ? 2.816 1.953 -13.550 1.00 73.62 198 HIS A O 1
ATOM 1637 N N . SER A 1 199 ? 3.557 3.113 -11.767 1.00 71.69 199 SER A N 1
ATOM 1638 C CA . SER A 1 199 ? 4.268 2.025 -11.065 1.00 71.69 199 SER A CA 1
ATOM 1639 C C . SER A 1 199 ? 3.666 1.673 -9.712 1.00 71.69 199 SER A C 1
ATOM 1641 O O . SER A 1 199 ? 4.069 0.704 -9.075 1.00 71.69 199 SER A O 1
ATOM 1643 N N . SER A 1 200 ? 2.705 2.454 -9.237 1.00 80.56 200 SER A N 1
ATOM 1644 C CA . SER A 1 200 ? 2.093 2.211 -7.942 1.00 80.56 200 SER A CA 1
ATOM 1645 C C . SER A 1 200 ? 0.643 2.633 -7.943 1.00 80.56 200 SER A C 1
ATOM 1647 O O . SER A 1 200 ? 0.222 3.527 -8.677 1.00 80.56 200 SER A O 1
ATOM 1649 N N . MET A 1 201 ? -0.136 1.955 -7.120 1.00 86.88 201 MET A N 1
ATOM 1650 C CA . MET A 1 201 ? -1.519 2.303 -6.882 1.00 86.88 201 MET A CA 1
ATOM 1651 C C . MET A 1 201 ? -1.809 2.116 -5.407 1.00 86.88 201 MET A C 1
ATOM 1653 O O . MET A 1 201 ? -1.500 1.075 -4.840 1.00 86.88 201 MET A O 1
ATOM 1657 N N . LYS A 1 202 ? -2.434 3.113 -4.799 1.00 88.75 202 LYS A N 1
ATOM 1658 C CA . LYS A 1 202 ? -3.040 3.010 -3.483 1.00 88.75 202 LYS A CA 1
ATOM 1659 C C . LYS A 1 202 ? -4.470 3.501 -3.579 1.00 88.75 202 LYS A C 1
ATOM 1661 O O . LYS A 1 202 ? -4.705 4.637 -3.981 1.00 88.75 202 LYS A O 1
ATOM 1666 N N . LEU A 1 203 ? -5.411 2.638 -3.229 1.00 90.94 203 LEU A N 1
ATOM 1667 C CA . LEU A 1 203 ? -6.830 2.960 -3.159 1.00 90.94 203 LEU A CA 1
ATOM 1668 C C . LEU A 1 203 ? -7.329 2.574 -1.773 1.00 90.94 203 LEU A C 1
ATOM 1670 O O . LEU A 1 203 ? -7.132 1.434 -1.356 1.00 90.94 203 LEU A O 1
ATOM 1674 N N . SER A 1 204 ? -7.966 3.505 -1.074 1.00 90.38 204 SER A N 1
ATOM 1675 C CA . SER A 1 204 ? -8.578 3.258 0.231 1.00 90.38 204 SER A CA 1
ATOM 1676 C C . SER A 1 204 ? -10.079 3.421 0.115 1.00 90.38 204 SER A C 1
ATOM 1678 O O . SER A 1 204 ? -10.563 4.419 -0.415 1.00 90.38 204 SER A O 1
ATOM 1680 N N . PHE A 1 205 ? -10.807 2.436 0.617 1.00 91.06 205 PHE A N 1
ATOM 1681 C CA . PHE A 1 205 ? -12.253 2.387 0.544 1.00 91.06 205 PHE A CA 1
ATOM 1682 C C . PHE A 1 205 ? -12.827 2.211 1.939 1.00 91.06 205 PHE A C 1
ATOM 1684 O O . PHE A 1 205 ? -12.277 1.475 2.756 1.00 91.06 205 PHE A O 1
ATOM 1691 N N . GLU A 1 206 ? -13.961 2.844 2.186 1.00 91.12 206 GLU A N 1
ATOM 1692 C CA . GLU A 1 206 ? -14.715 2.734 3.425 1.00 91.12 206 GLU A CA 1
ATOM 1693 C C . GLU A 1 206 ? -16.150 2.335 3.099 1.00 91.12 206 GLU A C 1
ATOM 1695 O O . GLU A 1 206 ? -16.737 2.824 2.138 1.00 91.12 206 GLU A O 1
ATOM 1700 N N . SER A 1 207 ? -16.694 1.391 3.855 1.00 90.06 207 SER A N 1
ATOM 1701 C CA . SER A 1 207 ? -18.079 0.963 3.738 1.00 90.06 207 SER A CA 1
ATOM 1702 C C . SER A 1 207 ? -18.998 1.958 4.435 1.00 90.06 207 SER A C 1
ATOM 1704 O O . SER A 1 207 ? -18.717 2.381 5.555 1.00 90.06 207 SER A O 1
ATOM 1706 N N . ASP A 1 208 ? -20.159 2.228 3.839 1.00 88.12 208 ASP A N 1
ATOM 1707 C CA . ASP A 1 208 ? -21.211 3.016 4.499 1.00 88.12 208 ASP A CA 1
ATOM 1708 C C . ASP A 1 208 ? -21.908 2.234 5.628 1.00 88.12 208 ASP A C 1
ATOM 1710 O O . ASP A 1 208 ? -22.733 2.776 6.368 1.00 88.12 208 ASP A O 1
ATOM 1714 N N . LYS A 1 209 ? -21.618 0.933 5.757 1.00 86.75 209 LYS A N 1
ATOM 1715 C CA . LYS A 1 209 ? -22.184 0.087 6.801 1.00 86.75 209 LYS A CA 1
ATOM 1716 C C . LYS A 1 209 ? -21.525 0.401 8.144 1.00 86.75 209 LYS A C 1
ATOM 1718 O O . LYS A 1 209 ? -20.327 0.196 8.327 1.00 86.75 209 LYS A O 1
ATOM 1723 N N . ILE A 1 210 ? -22.348 0.839 9.093 1.00 89.06 210 ILE A N 1
ATOM 1724 C CA . ILE A 1 210 ? -21.945 1.142 10.466 1.00 89.06 210 ILE A CA 1
ATOM 1725 C C . ILE A 1 210 ? -22.411 0.017 11.389 1.00 89.06 210 ILE A C 1
ATOM 1727 O O . ILE A 1 210 ? -23.538 -0.466 11.277 1.00 89.06 210 ILE A O 1
ATOM 1731 N N . PHE A 1 211 ? -21.540 -0.375 12.312 1.00 89.12 211 PHE A N 1
ATOM 1732 C CA . PHE A 1 211 ? -21.816 -1.332 13.374 1.00 89.12 211 PHE A CA 1
ATOM 1733 C C . PHE A 1 211 ? -21.787 -0.600 14.715 1.00 89.12 211 PHE A C 1
ATOM 1735 O O . PHE A 1 211 ? -20.752 -0.059 15.107 1.00 89.12 211 PHE A O 1
ATOM 1742 N N . ASP A 1 212 ? -22.917 -0.564 15.415 1.00 90.38 212 ASP A N 1
ATOM 1743 C CA . ASP A 1 212 ? -22.981 -0.014 16.768 1.00 90.38 212 ASP A CA 1
ATOM 1744 C C . ASP A 1 212 ? -22.446 -1.048 17.772 1.00 90.38 212 ASP A C 1
ATOM 1746 O O . ASP A 1 212 ? -22.902 -2.193 17.809 1.00 90.38 212 ASP A O 1
ATOM 1750 N N . ILE A 1 213 ? -21.470 -0.645 18.589 1.00 88.50 213 ILE A N 1
ATOM 1751 C CA . ILE A 1 213 ? -20.857 -1.475 19.629 1.00 88.50 213 ILE A CA 1
ATOM 1752 C C . ILE A 1 213 ? -21.190 -0.879 20.996 1.00 88.50 213 ILE A C 1
ATOM 1754 O O . ILE A 1 213 ? -20.734 0.213 21.352 1.00 88.50 213 ILE A O 1
ATOM 1758 N N . ASP A 1 214 ? -21.974 -1.621 21.776 1.00 85.62 214 ASP A N 1
ATOM 1759 C CA . ASP A 1 214 ? -22.489 -1.166 23.065 1.00 85.62 214 ASP A CA 1
ATOM 1760 C C . ASP A 1 214 ? -21.378 -0.814 24.074 1.00 85.62 214 ASP A C 1
ATOM 1762 O O . ASP A 1 214 ? -20.482 -1.616 24.383 1.00 85.62 214 ASP A O 1
ATOM 1766 N N . GLY A 1 215 ? -21.470 0.406 24.605 1.00 82.19 215 GLY A N 1
ATOM 1767 C CA . GLY A 1 215 ? -20.503 0.992 25.532 1.00 82.19 215 GLY A CA 1
ATOM 1768 C C . GLY A 1 215 ? -19.200 1.489 24.896 1.00 82.19 215 GLY A C 1
ATOM 1769 O O . GLY A 1 215 ? -18.316 1.902 25.637 1.00 82.19 215 GLY A O 1
ATOM 1770 N N . ILE A 1 216 ? -19.063 1.457 23.565 1.00 84.62 216 ILE A N 1
ATOM 1771 C CA . ILE A 1 216 ? -17.856 1.927 22.860 1.00 84.62 216 ILE A CA 1
ATOM 1772 C C . ILE A 1 216 ? -18.205 3.008 21.843 1.00 84.62 216 ILE A C 1
ATOM 1774 O O . ILE A 1 216 ? -17.610 4.079 21.878 1.00 84.62 216 ILE A O 1
ATOM 1778 N N . GLY A 1 217 ? -19.175 2.763 20.961 1.00 89.06 217 GLY A N 1
ATOM 1779 C CA . GLY A 1 217 ? -19.556 3.708 19.914 1.00 89.06 217 GLY A CA 1
ATOM 1780 C C . GLY A 1 217 ? -19.811 3.018 18.580 1.00 89.06 217 GLY A C 1
ATOM 1781 O O . GLY A 1 217 ? -20.497 2.002 18.530 1.00 89.06 217 GLY A O 1
ATOM 1782 N N . LYS A 1 218 ? -19.290 3.585 17.492 1.0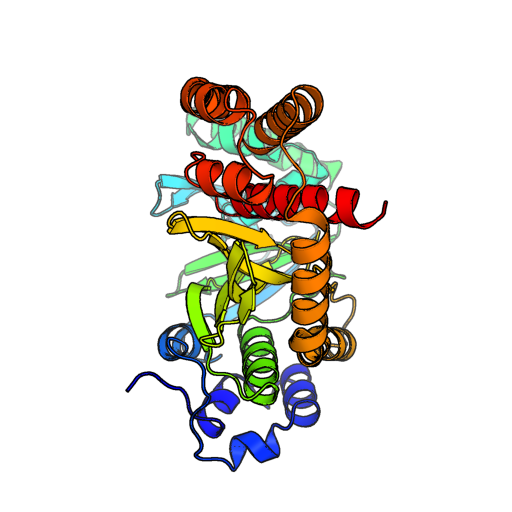0 92.94 218 LYS A N 1
ATOM 1783 C CA . LYS A 1 218 ? -19.565 3.150 16.116 1.00 92.94 218 LYS A CA 1
ATOM 1784 C C . LYS A 1 218 ? -18.309 2.631 15.445 1.00 92.94 218 LYS A C 1
ATOM 1786 O O . LYS A 1 218 ? -17.261 3.260 15.538 1.00 92.94 218 LYS A O 1
ATOM 1791 N N . LEU A 1 219 ? -18.433 1.528 14.721 1.00 90.69 219 LEU A N 1
ATOM 1792 C CA . LEU A 1 219 ? -17.384 0.983 13.872 1.00 90.69 219 LEU A CA 1
ATOM 1793 C C . LEU A 1 219 ? -17.823 1.065 12.412 1.00 90.69 219 LEU A C 1
ATOM 1795 O O . LEU A 1 219 ? -18.864 0.520 12.045 1.00 90.69 219 LEU A O 1
ATOM 1799 N N . SER A 1 220 ? -17.026 1.726 11.580 1.00 89.25 220 SER A N 1
ATOM 1800 C CA . SER A 1 220 ? -17.061 1.555 10.128 1.00 89.25 220 SER A CA 1
ATOM 1801 C C . SER A 1 220 ? -15.877 0.699 9.695 1.00 89.25 220 SER A C 1
ATOM 1803 O O . SER A 1 220 ? -14.840 0.622 10.362 1.00 89.25 220 SER A O 1
ATOM 1805 N N . TYR A 1 221 ? -16.056 0.003 8.581 1.00 87.31 221 TYR A N 1
ATOM 1806 C CA . TYR A 1 221 ? -15.060 -0.908 8.040 1.00 87.31 221 TYR A CA 1
ATOM 1807 C C . TYR A 1 221 ? -14.618 -0.453 6.656 1.00 87.31 221 TYR A C 1
ATOM 1809 O O . TYR A 1 221 ? -15.416 0.072 5.888 1.00 87.31 221 TYR A O 1
ATOM 1817 N N . GLY A 1 222 ? -13.364 -0.700 6.315 1.00 87.56 222 GLY A N 1
ATOM 1818 C CA . GLY A 1 222 ? -12.783 -0.376 5.031 1.00 87.56 222 GLY A CA 1
ATOM 1819 C C . GLY A 1 222 ? -11.654 -1.324 4.662 1.00 87.56 222 GLY A C 1
ATOM 1820 O O . GLY A 1 222 ? -11.352 -2.300 5.349 1.00 87.56 222 GLY A O 1
ATOM 1821 N N . PHE A 1 223 ? -11.019 -1.047 3.537 1.00 87.31 223 PHE A N 1
ATOM 1822 C CA . PHE A 1 223 ? -9.794 -1.725 3.148 1.00 87.31 223 PHE A CA 1
ATOM 1823 C C . PHE A 1 223 ? -8.976 -0.802 2.250 1.00 87.31 223 PHE A C 1
ATOM 1825 O O . PHE A 1 223 ? -9.512 0.024 1.509 1.00 87.31 223 PHE A O 1
ATOM 1832 N N . SER A 1 224 ? -7.659 -0.951 2.313 1.00 88.31 224 SER A N 1
ATOM 1833 C CA . SER A 1 224 ? -6.743 -0.313 1.375 1.00 88.31 224 SER A CA 1
ATOM 1834 C C . SER A 1 224 ? -6.080 -1.359 0.498 1.00 88.31 224 SER A C 1
ATOM 1836 O O . SER A 1 224 ? -5.632 -2.393 0.988 1.00 88.31 224 SER A O 1
ATOM 1838 N N . VAL A 1 225 ? -6.009 -1.081 -0.796 1.00 89.06 225 VAL A N 1
ATOM 1839 C CA . VAL A 1 225 ? -5.263 -1.871 -1.772 1.00 89.06 225 VAL A CA 1
ATOM 1840 C C . VAL A 1 225 ? -4.039 -1.079 -2.169 1.00 89.06 225 VAL A C 1
ATOM 1842 O O . VAL A 1 225 ? -4.166 0.042 -2.657 1.00 89.06 225 VAL A O 1
ATOM 1845 N N . ILE A 1 226 ? -2.867 -1.662 -1.950 1.00 87.12 226 ILE A N 1
ATOM 1846 C CA . ILE A 1 226 ? -1.574 -1.074 -2.277 1.00 87.12 226 ILE A CA 1
ATOM 1847 C C . ILE A 1 226 ? -0.885 -1.987 -3.280 1.00 87.12 226 ILE A C 1
ATOM 1849 O O . ILE A 1 226 ? -0.756 -3.182 -3.048 1.00 87.12 226 ILE A O 1
ATOM 1853 N N . ASN A 1 227 ? -0.426 -1.416 -4.382 1.00 84.31 227 ASN A N 1
ATOM 1854 C CA . ASN A 1 227 ? 0.431 -2.043 -5.372 1.00 84.31 227 ASN A CA 1
ATOM 1855 C C . ASN A 1 227 ? 1.676 -1.192 -5.523 1.00 84.31 227 ASN A C 1
ATOM 1857 O O . ASN A 1 227 ? 1.573 0.024 -5.706 1.00 84.31 227 ASN A O 1
ATOM 1861 N N . SER A 1 228 ? 2.836 -1.828 -5.473 1.00 76.81 228 SER A N 1
ATOM 1862 C CA . SER A 1 228 ? 4.109 -1.150 -5.678 1.00 76.81 228 SER A CA 1
ATOM 1863 C C . SER A 1 228 ? 5.044 -2.019 -6.503 1.00 76.81 228 SER A C 1
ATOM 1865 O O . SER A 1 228 ? 4.938 -3.247 -6.517 1.00 76.81 228 SER A O 1
ATOM 1867 N N . GLU A 1 229 ? 5.970 -1.380 -7.209 1.00 69.25 229 GLU A N 1
ATOM 1868 C CA . GLU A 1 229 ? 7.025 -2.093 -7.928 1.00 69.25 229 GLU A CA 1
ATOM 1869 C C . GLU A 1 229 ? 8.122 -2.613 -6.969 1.00 69.25 229 GLU A C 1
ATOM 1871 O O . GLU A 1 229 ? 8.971 -3.405 -7.379 1.00 69.25 229 GLU A O 1
ATOM 1876 N N . SER A 1 230 ? 8.069 -2.248 -5.679 1.00 60.06 230 SER A N 1
ATOM 1877 C CA . SER A 1 230 ? 8.970 -2.725 -4.626 1.00 60.06 230 SER A CA 1
ATOM 1878 C C . SER A 1 230 ? 8.902 -4.244 -4.399 1.00 60.06 230 SER A C 1
ATOM 1880 O O . SER A 1 230 ? 7.843 -4.851 -4.239 1.00 60.06 230 SER A O 1
ATOM 1882 N N . LYS A 1 231 ? 10.082 -4.876 -4.326 1.00 55.84 231 LYS A N 1
ATOM 1883 C CA . LYS A 1 231 ? 10.283 -6.338 -4.258 1.00 55.84 231 LYS A CA 1
ATOM 1884 C C . LYS A 1 231 ? 9.769 -6.999 -2.973 1.00 55.84 231 LYS A C 1
ATOM 1886 O O . LYS A 1 231 ? 9.714 -8.230 -2.909 1.00 55.84 231 LYS A O 1
ATOM 1891 N N . SER A 1 232 ? 9.445 -6.237 -1.927 1.00 54.66 232 SER A N 1
ATOM 1892 C CA . SER A 1 232 ? 9.036 -6.809 -0.639 1.00 54.66 232 SER A CA 1
ATOM 1893 C C . SER A 1 232 ? 7.637 -7.437 -0.721 1.00 54.66 232 SER A C 1
ATOM 1895 O O . SER A 1 232 ? 7.472 -8.594 -0.293 1.00 54.66 232 SER A O 1
ATOM 1897 N N . HIS A 1 233 ? 6.678 -6.731 -1.341 1.00 57.72 233 HIS A N 1
ATOM 1898 C CA . HIS A 1 233 ? 5.260 -7.093 -1.473 1.00 57.72 233 HIS A CA 1
ATOM 1899 C C . HIS A 1 233 ? 4.666 -6.510 -2.774 1.00 57.72 233 HIS A C 1
ATOM 1901 O O . HIS A 1 233 ? 4.592 -5.293 -2.910 1.00 57.72 233 HIS A O 1
ATOM 1907 N N . SER A 1 234 ? 4.222 -7.358 -3.718 1.00 67.12 234 SER A N 1
ATOM 1908 C CA . SER A 1 234 ? 3.621 -6.860 -4.974 1.00 67.12 234 SER A CA 1
ATOM 1909 C C . SER A 1 234 ? 2.279 -6.192 -4.735 1.00 67.12 234 SER A C 1
ATOM 1911 O O . SER A 1 234 ? 2.040 -5.110 -5.248 1.00 67.12 234 SER A O 1
ATOM 1913 N N . VAL A 1 235 ? 1.415 -6.816 -3.934 1.00 77.38 235 VAL A N 1
ATOM 1914 C CA . VAL A 1 235 ? 0.140 -6.220 -3.538 1.00 77.38 235 VAL A CA 1
ATOM 1915 C C . VAL A 1 235 ? -0.086 -6.461 -2.058 1.00 77.38 235 VAL A C 1
ATOM 1917 O O . VAL A 1 235 ? 0.104 -7.578 -1.568 1.00 77.38 235 VAL A O 1
ATOM 1920 N N . GLU A 1 236 ? -0.509 -5.419 -1.358 1.00 83.56 236 GLU A N 1
ATOM 1921 C CA . GLU A 1 236 ? -0.987 -5.490 0.012 1.00 83.56 236 GLU A CA 1
ATOM 1922 C C . GLU A 1 236 ? -2.463 -5.109 0.053 1.00 83.56 236 GLU A C 1
ATOM 1924 O O . GLU A 1 236 ? -2.866 -4.055 -0.436 1.00 83.56 236 GLU A O 1
ATOM 1929 N N . LEU A 1 237 ? -3.270 -5.980 0.651 1.00 83.44 237 LEU A N 1
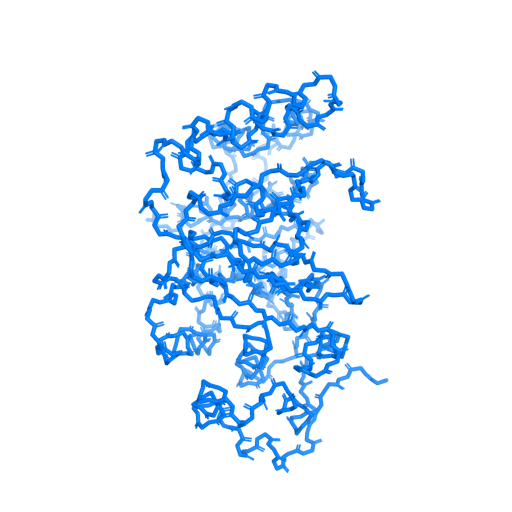ATOM 1930 C CA . LEU A 1 237 ? -4.639 -5.662 1.034 1.00 83.44 237 LEU A CA 1
ATOM 1931 C C . LEU A 1 237 ? -4.650 -5.465 2.546 1.00 83.44 237 LEU A C 1
ATOM 1933 O O . LEU A 1 237 ? -4.290 -6.379 3.294 1.00 83.44 237 LEU A O 1
ATOM 1937 N N . LEU A 1 238 ? -5.038 -4.272 2.981 1.00 86.44 238 LEU A N 1
ATOM 1938 C CA . LEU A 1 238 ? -5.054 -3.840 4.373 1.00 86.44 238 LEU A CA 1
ATOM 1939 C C . LEU A 1 238 ? -6.503 -3.654 4.822 1.00 86.44 238 LEU A C 1
ATOM 1941 O O . LEU A 1 238 ? -7.086 -2.617 4.519 1.00 86.44 238 LEU A O 1
ATOM 1945 N N . PRO A 1 239 ? -7.107 -4.628 5.520 1.00 85.75 239 PRO A N 1
ATOM 1946 C CA . PRO A 1 239 ? -8.378 -4.431 6.209 1.00 85.75 239 PRO A CA 1
ATOM 1947 C C . PRO A 1 239 ? -8.266 -3.283 7.217 1.00 85.75 239 PRO A C 1
ATOM 1949 O O . PRO A 1 239 ? -7.394 -3.328 8.086 1.00 85.75 239 PRO A O 1
ATOM 1952 N N . THR A 1 240 ? -9.148 -2.292 7.134 1.00 87.50 240 THR A N 1
ATOM 1953 C CA . THR A 1 240 ? -9.167 -1.144 8.047 1.00 87.50 240 THR A CA 1
ATOM 1954 C C . THR A 1 240 ? -10.478 -1.090 8.822 1.00 87.50 240 THR A C 1
ATOM 1956 O O . THR A 1 240 ? -11.535 -1.407 8.286 1.00 87.50 240 THR A O 1
ATOM 1959 N N . CYS A 1 241 ? -10.441 -0.674 10.084 1.00 88.31 241 CYS A N 1
ATOM 1960 C CA . CYS A 1 241 ? -11.644 -0.261 10.806 1.00 88.31 241 CYS A CA 1
ATOM 1961 C C . CYS A 1 241 ? -11.438 1.151 11.340 1.00 88.31 241 CYS A C 1
ATOM 1963 O O . CYS A 1 241 ? -10.373 1.458 11.875 1.00 88.31 241 CYS A O 1
ATOM 1965 N N . ASN A 1 242 ? -12.469 1.983 11.251 1.00 89.38 242 ASN A N 1
ATOM 1966 C CA . ASN A 1 242 ? -12.511 3.260 11.946 1.00 89.38 242 ASN A CA 1
ATOM 1967 C C . ASN A 1 242 ? -13.508 3.138 13.093 1.00 89.38 242 ASN A C 1
ATOM 1969 O O . ASN A 1 242 ? -14.685 2.843 12.888 1.00 89.38 242 ASN A O 1
ATOM 1973 N N . ILE A 1 243 ? -13.028 3.348 14.312 1.00 89.12 243 ILE A N 1
ATOM 1974 C CA . ILE A 1 243 ? -13.850 3.334 15.516 1.00 89.12 243 ILE A CA 1
ATOM 1975 C C . ILE A 1 243 ? -14.056 4.783 15.933 1.00 89.12 243 ILE A C 1
ATOM 1977 O O . ILE A 1 243 ? -13.093 5.509 16.173 1.00 89.12 243 ILE A O 1
ATOM 1981 N N . GLN A 1 244 ? -15.311 5.201 16.022 1.00 91.75 244 GLN A N 1
ATOM 1982 C CA . GLN A 1 244 ? -15.713 6.443 16.658 1.00 91.75 244 GLN A CA 1
ATOM 1983 C C . GLN A 1 244 ? -16.233 6.121 18.058 1.00 91.75 244 GLN A C 1
ATOM 1985 O O . GLN A 1 244 ? -17.286 5.499 18.202 1.00 91.75 244 GLN A O 1
ATOM 1990 N N . ASN A 1 245 ? -15.500 6.562 19.076 1.00 86.56 245 ASN A N 1
ATOM 1991 C CA . ASN A 1 245 ? -15.867 6.383 20.475 1.00 86.56 245 ASN A CA 1
ATOM 1992 C C . ASN A 1 245 ? -17.087 7.251 20.850 1.00 86.56 245 ASN A C 1
ATOM 1994 O O . ASN A 1 245 ? -17.399 8.236 20.171 1.00 86.56 245 ASN A O 1
ATOM 1998 N N . VAL A 1 246 ? -17.760 6.924 21.961 1.00 86.69 246 VAL A N 1
ATOM 1999 C CA . VAL A 1 246 ? -18.895 7.707 22.499 1.00 86.69 246 VAL A CA 1
ATOM 2000 C C . VAL A 1 246 ? -18.505 9.163 22.776 1.00 86.69 246 VAL A C 1
ATOM 2002 O O . VAL A 1 246 ? -19.316 10.066 22.580 1.00 86.69 246 VAL A O 1
ATOM 2005 N N . ASP A 1 247 ? -17.255 9.408 23.176 1.00 84.12 247 ASP A N 1
ATOM 2006 C CA . ASP A 1 247 ? -16.716 10.750 23.422 1.00 84.12 247 ASP A CA 1
ATOM 2007 C C . ASP A 1 247 ? -16.402 11.543 22.134 1.00 84.12 247 ASP A C 1
ATOM 2009 O O . ASP A 1 247 ? -15.940 12.682 22.194 1.00 84.12 247 ASP A O 1
ATOM 2013 N N . GLY A 1 248 ? -16.660 10.951 20.964 1.00 85.62 248 GLY A N 1
ATOM 2014 C CA . GLY A 1 248 ? -16.439 11.543 19.650 1.00 85.62 248 GLY A CA 1
ATOM 2015 C C . GLY A 1 248 ? -15.023 11.368 19.103 1.00 85.62 248 GLY A C 1
ATOM 2016 O O . GLY A 1 248 ? -14.805 11.672 17.927 1.00 85.62 248 GLY A O 1
ATOM 2017 N N . THR A 1 249 ? -14.077 10.854 19.897 1.00 87.12 249 THR A N 1
ATOM 2018 C CA . THR A 1 249 ? -12.716 10.565 19.425 1.00 87.12 249 THR A CA 1
ATOM 2019 C C . THR A 1 249 ? -12.721 9.425 18.411 1.00 87.12 249 THR A C 1
ATOM 2021 O O . THR A 1 249 ? -13.622 8.583 18.397 1.00 87.12 249 THR A O 1
ATOM 2024 N N . ARG A 1 250 ? -11.732 9.414 17.513 1.00 87.75 250 ARG A N 1
ATOM 2025 C CA . ARG A 1 250 ? -11.661 8.449 16.412 1.00 87.75 250 ARG A CA 1
ATOM 2026 C C . ARG A 1 250 ? -10.328 7.735 16.408 1.00 87.75 250 ARG A C 1
ATOM 2028 O O . ARG A 1 250 ? -9.295 8.374 16.568 1.00 87.75 250 ARG A O 1
ATOM 2035 N N . VAL A 1 251 ? -10.357 6.432 16.173 1.00 86.75 251 VAL A N 1
ATOM 2036 C CA . VAL A 1 251 ? -9.158 5.625 15.960 1.00 86.75 251 VAL A CA 1
ATOM 2037 C C . VAL A 1 251 ? -9.314 4.804 14.687 1.00 86.75 251 VAL A C 1
ATOM 2039 O O . VAL A 1 251 ? -10.304 4.098 14.504 1.00 86.75 251 VAL A O 1
ATOM 2042 N N . SER A 1 252 ? -8.315 4.899 13.818 1.00 86.75 252 SER A N 1
ATOM 2043 C CA . SER A 1 252 ? -8.157 4.016 12.666 1.00 86.75 252 SER A CA 1
ATOM 2044 C C . SER A 1 252 ? -7.234 2.866 13.052 1.00 86.75 252 SER A C 1
ATOM 2046 O O . SER A 1 252 ? -6.196 3.069 13.686 1.00 86.75 252 SER A O 1
ATOM 2048 N N . ILE A 1 253 ? -7.634 1.646 12.712 1.00 86.25 253 ILE A N 1
ATOM 2049 C CA . ILE A 1 253 ? -6.877 0.424 12.984 1.00 86.25 253 ILE A CA 1
ATOM 2050 C C . ILE A 1 253 ? -6.739 -0.400 11.708 1.00 86.25 253 ILE A C 1
ATOM 2052 O O . ILE A 1 253 ? -7.689 -0.521 10.933 1.00 86.25 253 ILE A O 1
ATOM 2056 N N . ILE A 1 254 ? -5.567 -1.005 11.518 1.00 83.12 254 ILE A N 1
ATOM 2057 C CA . ILE A 1 254 ? -5.309 -1.966 10.441 1.00 83.12 254 ILE A CA 1
ATOM 2058 C C . ILE A 1 254 ? -5.237 -3.355 11.057 1.00 83.12 254 ILE A C 1
ATOM 2060 O O . ILE A 1 254 ? -4.424 -3.604 11.944 1.00 83.12 254 ILE A O 1
ATOM 2064 N N . LEU A 1 255 ? -6.096 -4.263 10.595 1.00 81.50 255 LEU A N 1
ATOM 2065 C CA . LEU A 1 255 ? -6.187 -5.607 11.163 1.00 81.50 255 LEU A CA 1
ATOM 2066 C C . LEU A 1 255 ? -4.995 -6.477 10.729 1.00 81.50 255 LEU A C 1
ATOM 2068 O O . LEU A 1 255 ? -4.540 -6.400 9.591 1.00 81.50 255 LEU A O 1
ATOM 2072 N N . ASP A 1 256 ? -4.577 -7.409 11.594 1.00 69.06 256 ASP A N 1
ATOM 2073 C CA . ASP A 1 256 ? -3.414 -8.302 11.390 1.00 69.06 256 ASP A CA 1
ATOM 2074 C C . ASP A 1 256 ? -3.482 -9.167 10.118 1.00 69.06 256 ASP A C 1
ATOM 2076 O O . ASP A 1 256 ? -2.478 -9.729 9.677 1.00 69.06 256 ASP A O 1
ATOM 2080 N N . ARG A 1 257 ? -4.666 -9.323 9.519 1.00 64.69 257 ARG A N 1
ATOM 2081 C CA . ARG A 1 257 ? -4.846 -10.068 8.267 1.00 64.69 257 ARG A CA 1
ATOM 2082 C C . ARG A 1 257 ? -4.516 -9.208 7.045 1.00 64.69 257 ARG A C 1
ATOM 2084 O O . ARG A 1 257 ? -5.313 -9.123 6.114 1.00 64.69 257 ARG A O 1
ATOM 2091 N N . THR A 1 258 ? -3.327 -8.616 7.022 1.00 72.06 258 THR A N 1
ATOM 2092 C CA . THR A 1 258 ? -2.770 -8.055 5.790 1.00 72.06 258 THR A CA 1
ATOM 2093 C C . THR A 1 258 ? -2.550 -9.183 4.784 1.00 72.06 258 THR A C 1
ATOM 2095 O O . THR A 1 258 ? -1.759 -10.100 5.024 1.00 72.06 258 THR A O 1
ATOM 2098 N N . ILE A 1 259 ? -3.235 -9.131 3.643 1.00 72.25 259 ILE A N 1
ATOM 2099 C CA . ILE A 1 259 ? -3.029 -10.107 2.570 1.00 72.25 259 ILE A CA 1
ATOM 2100 C C . ILE A 1 259 ? -1.873 -9.597 1.723 1.00 72.25 259 ILE A C 1
ATOM 2102 O O . ILE A 1 259 ? -2.016 -8.645 0.958 1.00 72.25 259 ILE A O 1
ATOM 2106 N N . LYS A 1 260 ? -0.714 -10.234 1.885 1.00 75.25 260 LYS A N 1
ATOM 2107 C CA . LYS A 1 260 ? 0.490 -9.945 1.105 1.00 75.25 260 LYS A CA 1
ATOM 2108 C C . LYS A 1 260 ? 0.563 -10.917 -0.054 1.00 75.25 260 LYS A C 1
ATOM 2110 O O . LYS A 1 260 ? 0.736 -12.120 0.144 1.00 75.25 260 LYS A O 1
ATOM 2115 N N . ILE A 1 261 ? 0.437 -10.396 -1.262 1.00 72.19 261 ILE A N 1
ATOM 2116 C CA . ILE A 1 261 ? 0.483 -11.186 -2.484 1.00 72.19 261 ILE A CA 1
ATOM 2117 C C . ILE A 1 261 ? 1.849 -10.973 -3.115 1.00 72.19 261 ILE A C 1
ATOM 2119 O O . ILE A 1 261 ? 2.262 -9.833 -3.336 1.00 72.19 261 ILE A O 1
ATOM 2123 N N . ARG A 1 262 ? 2.550 -12.075 -3.397 1.00 70.81 262 ARG A N 1
ATOM 2124 C CA . ARG A 1 262 ? 3.765 -12.106 -4.216 1.00 70.81 262 ARG A CA 1
ATOM 2125 C C . ARG A 1 262 ? 3.437 -12.765 -5.546 1.00 70.81 262 ARG A C 1
ATOM 2127 O O . ARG A 1 262 ? 3.051 -13.930 -5.556 1.00 70.81 262 ARG A O 1
ATOM 2134 N N . HIS A 1 263 ? 3.597 -12.034 -6.640 1.00 69.19 263 HIS A N 1
ATOM 2135 C CA . HIS A 1 263 ? 3.445 -12.578 -7.982 1.00 69.19 263 HIS A CA 1
ATOM 2136 C C . HIS A 1 263 ? 4.818 -13.036 -8.497 1.00 69.19 263 HIS A C 1
ATOM 2138 O O . HIS A 1 263 ? 5.716 -12.237 -8.777 1.00 69.19 263 HIS A O 1
ATOM 2144 N N . LEU A 1 264 ? 5.005 -14.358 -8.493 1.00 64.62 264 LEU A N 1
ATOM 2145 C CA . LEU A 1 264 ? 6.228 -15.038 -8.911 1.00 64.62 264 LEU A CA 1
ATOM 2146 C C . LEU A 1 264 ? 5.900 -15.934 -10.108 1.00 64.62 264 LEU A C 1
ATOM 2148 O O . LEU A 1 264 ? 5.051 -16.817 -9.994 1.00 64.62 264 LEU A O 1
ATOM 2152 N N . GLY A 1 265 ? 6.605 -15.742 -11.222 1.00 63.72 265 GLY A N 1
ATOM 2153 C CA . GLY A 1 265 ? 6.334 -16.458 -12.473 1.00 63.72 265 GLY A CA 1
ATOM 2154 C C . GLY A 1 265 ? 5.253 -15.785 -13.323 1.00 63.72 265 GLY A C 1
ATOM 2155 O O . GLY A 1 265 ? 4.949 -14.621 -13.106 1.00 63.72 265 GLY A O 1
ATOM 2156 N N . ASN A 1 266 ? 4.710 -16.523 -14.297 1.00 63.66 266 ASN A N 1
ATOM 2157 C CA . ASN A 1 266 ? 3.841 -15.981 -15.355 1.00 63.66 266 ASN A CA 1
ATOM 2158 C C . ASN A 1 266 ? 2.333 -16.164 -15.096 1.00 63.66 266 ASN A C 1
ATOM 2160 O O . ASN A 1 266 ? 1.526 -15.823 -15.955 1.00 63.66 266 ASN A O 1
ATOM 2164 N N . SER A 1 267 ? 1.937 -16.768 -13.970 1.00 71.69 267 SER A N 1
ATOM 2165 C CA . SER A 1 267 ? 0.527 -17.076 -13.695 1.00 71.69 267 SER A CA 1
ATOM 2166 C C . SER A 1 267 ? -0.078 -16.073 -12.719 1.00 71.69 267 SER A C 1
ATOM 2168 O O . SER A 1 267 ? 0.352 -15.970 -11.568 1.00 71.69 267 SER A O 1
ATOM 2170 N N . ILE A 1 268 ? -1.136 -15.400 -13.174 1.00 76.00 268 ILE A N 1
ATOM 2171 C CA . ILE A 1 268 ? -1.918 -14.436 -12.396 1.00 76.00 268 ILE A CA 1
ATOM 2172 C C . ILE A 1 268 ? -2.942 -15.113 -11.467 1.00 76.00 268 ILE A C 1
ATOM 2174 O O . ILE A 1 268 ? -3.439 -14.498 -10.526 1.00 76.00 268 ILE A O 1
ATOM 2178 N N . GLU A 1 269 ? -3.251 -16.395 -11.667 1.00 78.81 269 GLU A N 1
ATOM 2179 C CA . GLU A 1 269 ? -4.292 -17.107 -10.908 1.00 78.81 269 GLU A CA 1
ATOM 2180 C C . GLU A 1 269 ? -4.075 -17.098 -9.382 1.00 78.81 269 GLU A C 1
ATOM 2182 O O . GLU A 1 269 ? -5.042 -16.854 -8.650 1.00 78.81 269 GLU A O 1
ATOM 2187 N N . PRO A 1 270 ? -2.850 -17.298 -8.841 1.00 76.50 270 PRO A N 1
ATOM 2188 C CA . PRO A 1 270 ? -2.624 -17.230 -7.398 1.00 76.50 270 PRO A CA 1
ATOM 2189 C C . PRO A 1 270 ? -2.909 -15.838 -6.829 1.00 76.50 270 PRO A C 1
ATOM 2191 O O . PRO A 1 270 ? -3.381 -15.718 -5.696 1.00 76.50 270 PRO A O 1
ATOM 2194 N N . VAL A 1 271 ? -2.647 -14.793 -7.620 1.00 75.19 271 VAL A N 1
ATOM 2195 C CA . VAL A 1 271 ? -2.955 -13.404 -7.270 1.00 75.19 271 VAL A CA 1
ATOM 2196 C C . VAL A 1 271 ? -4.460 -13.211 -7.213 1.00 75.19 271 VAL A C 1
ATOM 2198 O O . VAL A 1 271 ? -4.965 -12.743 -6.194 1.00 75.19 271 VAL A O 1
ATOM 2201 N N . ILE A 1 272 ? -5.177 -13.608 -8.272 1.00 77.38 272 ILE A N 1
ATOM 2202 C CA . ILE A 1 272 ? -6.639 -13.503 -8.335 1.00 77.38 272 ILE A CA 1
ATOM 2203 C C . ILE A 1 272 ? -7.239 -14.217 -7.127 1.00 77.38 272 ILE A C 1
ATOM 2205 O O . ILE A 1 272 ? -7.962 -13.601 -6.353 1.00 77.38 272 ILE A O 1
ATOM 2209 N N . LYS A 1 273 ? -6.855 -15.475 -6.879 1.00 79.88 273 LYS A N 1
ATOM 2210 C CA . LYS A 1 273 ? -7.345 -16.266 -5.741 1.00 79.88 273 LYS A CA 1
ATOM 2211 C C . LYS A 1 273 ? -7.146 -15.565 -4.395 1.00 79.88 273 LYS A C 1
ATOM 2213 O O . LYS A 1 273 ? -8.007 -15.679 -3.528 1.00 79.88 273 LYS A O 1
ATOM 2218 N N . LYS A 1 274 ? -6.034 -14.848 -4.218 1.00 78.88 274 LYS A N 1
ATOM 2219 C CA . LYS A 1 274 ? -5.762 -14.069 -3.005 1.00 78.88 274 LYS A CA 1
ATOM 2220 C C . LYS A 1 274 ? -6.616 -12.807 -2.909 1.00 78.88 274 LYS A C 1
ATOM 2222 O O . LYS A 1 274 ? -7.121 -12.523 -1.832 1.00 78.88 274 LYS A O 1
ATOM 2227 N N . ILE A 1 275 ? -6.834 -12.086 -4.009 1.00 76.81 275 ILE A N 1
ATOM 2228 C CA . ILE A 1 275 ? -7.763 -10.942 -4.039 1.00 76.81 275 ILE A CA 1
ATOM 2229 C C . ILE A 1 275 ? -9.195 -11.407 -3.737 1.00 76.81 275 ILE A C 1
ATOM 2231 O O . ILE A 1 275 ? -9.914 -10.747 -2.994 1.00 76.81 275 ILE A O 1
ATOM 2235 N N . LEU A 1 276 ? -9.585 -12.590 -4.219 1.00 77.62 276 LEU A N 1
ATOM 2236 C CA . LEU A 1 276 ? -10.883 -13.202 -3.921 1.00 77.62 276 LEU A CA 1
ATOM 2237 C C . LEU A 1 276 ? -11.092 -13.513 -2.430 1.00 77.62 276 LEU A C 1
ATOM 2239 O O . LEU A 1 276 ? -12.233 -13.726 -2.024 1.00 77.62 276 LEU A O 1
ATOM 2243 N N . GLU A 1 277 ? -10.048 -13.517 -1.591 1.00 77.75 277 GLU A N 1
ATOM 2244 C CA . GLU A 1 277 ? -10.212 -13.624 -0.134 1.00 77.75 277 GLU A CA 1
ATOM 2245 C C . GLU A 1 277 ? -10.957 -12.408 0.452 1.00 77.75 277 GLU A C 1
ATOM 2247 O O . GLU A 1 277 ? -11.532 -12.525 1.532 1.00 77.75 277 GLU A O 1
ATOM 2252 N N . LEU A 1 278 ? -11.064 -11.286 -0.282 1.00 75.50 278 LEU A N 1
ATOM 2253 C CA . LEU A 1 278 ? -11.912 -10.145 0.089 1.00 75.50 278 LEU A CA 1
ATOM 2254 C C . LEU A 1 278 ? -13.407 -10.510 0.198 1.00 75.50 278 LEU A C 1
ATOM 2256 O O . LEU A 1 278 ? -14.173 -9.818 0.861 1.00 75.50 278 LEU A O 1
ATOM 2260 N N . LYS A 1 279 ? -13.867 -11.634 -0.357 1.00 75.81 279 LYS A N 1
ATOM 2261 C CA . LYS A 1 279 ? -15.241 -12.093 -0.083 1.00 75.81 279 LYS A CA 1
ATOM 2262 C C . LYS A 1 279 ? -15.470 -12.446 1.395 1.00 75.81 279 LYS A C 1
ATOM 2264 O O . LYS A 1 279 ? -16.599 -12.409 1.868 1.00 75.81 279 LYS A O 1
ATOM 2269 N N . HIS A 1 280 ? -14.403 -12.777 2.128 1.00 76.81 280 HIS A N 1
ATOM 2270 C CA . HIS A 1 280 ? -14.452 -13.104 3.553 1.00 76.81 280 HIS A CA 1
ATOM 2271 C C . HIS A 1 280 ? -14.365 -11.865 4.451 1.00 76.81 280 HIS A C 1
ATOM 2273 O O . HIS A 1 280 ? -14.337 -12.013 5.670 1.00 76.81 280 HIS A O 1
ATOM 2279 N N . LEU A 1 281 ? -14.342 -10.642 3.901 1.00 75.12 281 LEU A N 1
ATOM 2280 C CA . LEU A 1 281 ? -14.264 -9.420 4.709 1.00 75.12 281 LEU A CA 1
ATOM 2281 C C . LEU A 1 281 ? -15.299 -9.351 5.852 1.00 75.12 281 LEU A C 1
ATOM 2283 O O . LEU A 1 281 ? -14.892 -8.972 6.950 1.00 75.12 281 LEU A O 1
ATOM 2287 N N . PRO A 1 282 ? -16.575 -9.763 5.692 1.00 79.25 282 PRO A N 1
ATOM 2288 C CA . PRO A 1 282 ? -17.529 -9.763 6.804 1.00 79.25 282 PRO A CA 1
ATOM 2289 C C . PRO A 1 282 ? -17.052 -10.556 8.036 1.00 79.25 282 PRO A C 1
ATOM 2291 O O . PRO A 1 282 ? -17.126 -10.052 9.152 1.00 79.25 282 PRO A O 1
ATOM 2294 N N . GLU A 1 283 ? -16.445 -11.731 7.842 1.00 83.00 283 GLU A N 1
ATOM 2295 C CA . GLU A 1 283 ? -15.887 -12.558 8.929 1.00 83.00 283 GLU A CA 1
ATOM 2296 C C . GLU A 1 283 ? -14.692 -11.877 9.628 1.00 83.00 283 GLU A C 1
ATOM 2298 O O . GLU A 1 283 ? -14.328 -12.179 10.768 1.00 83.00 283 GLU A O 1
ATOM 2303 N N . HIS A 1 284 ? -13.989 -10.981 8.929 1.00 79.50 284 HIS A N 1
ATOM 2304 C CA . HIS A 1 284 ? -12.918 -10.185 9.526 1.00 79.50 284 HIS A CA 1
ATOM 2305 C C . HIS A 1 284 ? -13.485 -9.078 10.412 1.00 79.50 284 HIS A C 1
ATOM 2307 O O . HIS A 1 284 ? -12.938 -8.844 11.488 1.00 79.50 284 HIS A O 1
ATOM 2313 N N . VAL A 1 285 ? -14.582 -8.447 9.987 1.00 81.06 285 VAL A N 1
ATOM 2314 C CA . VAL A 1 285 ? -15.286 -7.425 10.771 1.00 81.06 285 VAL A CA 1
ATOM 2315 C C . VAL A 1 285 ? -15.837 -8.016 12.061 1.00 81.06 285 VAL A C 1
ATOM 2317 O O . VAL A 1 285 ? -15.615 -7.449 13.124 1.00 81.06 285 VAL A O 1
ATOM 2320 N N . GLU A 1 286 ? -16.490 -9.176 11.989 1.00 85.44 286 GLU A N 1
ATOM 2321 C CA . GLU A 1 286 ? -17.051 -9.849 13.167 1.00 85.44 286 GLU A CA 1
ATOM 2322 C C . GLU A 1 286 ? -15.975 -10.128 14.223 1.00 85.44 286 GLU A C 1
ATOM 2324 O O . GLU A 1 286 ? -16.125 -9.742 15.379 1.00 85.44 286 GLU A O 1
ATOM 2329 N N . ARG A 1 287 ? -14.819 -10.666 13.817 1.00 85.62 287 ARG A N 1
ATOM 2330 C CA . ARG A 1 287 ? -13.692 -10.876 14.742 1.00 85.62 287 ARG A CA 1
ATOM 2331 C C . ARG A 1 287 ? -13.094 -9.581 15.270 1.00 85.62 287 ARG A C 1
ATOM 2333 O O . ARG A 1 287 ? -12.647 -9.542 16.413 1.00 85.62 287 ARG A O 1
ATOM 2340 N N . ALA A 1 288 ? -13.052 -8.528 14.455 1.00 86.50 288 ALA A N 1
ATOM 2341 C CA . ALA A 1 288 ? -12.610 -7.223 14.929 1.00 86.50 288 ALA A CA 1
ATOM 2342 C C . ALA A 1 288 ? -13.529 -6.711 16.044 1.00 86.50 288 ALA A C 1
ATOM 2344 O O . ALA A 1 288 ? -13.039 -6.275 17.084 1.00 86.50 288 ALA A O 1
ATOM 2345 N N . ILE A 1 289 ? -14.846 -6.843 15.859 1.00 88.69 289 ILE A N 1
ATOM 2346 C CA . ILE A 1 289 ? -15.856 -6.498 16.862 1.00 88.69 289 ILE A CA 1
ATOM 2347 C C . ILE A 1 289 ? -15.676 -7.343 18.132 1.00 88.69 289 ILE A C 1
ATOM 2349 O O . ILE A 1 289 ? -15.662 -6.781 19.223 1.00 88.69 289 ILE A O 1
ATOM 2353 N N . GLU A 1 290 ? -15.474 -8.659 18.019 1.00 89.62 290 GLU A N 1
ATOM 2354 C CA . GLU A 1 290 ? -15.236 -9.544 19.173 1.00 89.62 290 GLU A CA 1
ATOM 2355 C C . GLU A 1 290 ? -14.012 -9.113 19.994 1.00 89.62 290 GLU A C 1
ATOM 2357 O O . GLU A 1 290 ? -14.101 -8.965 21.216 1.00 89.62 290 GLU A O 1
ATOM 2362 N N . VAL A 1 291 ? -12.883 -8.847 19.327 1.00 89.12 291 VAL A N 1
ATOM 2363 C CA . VAL A 1 291 ? -11.658 -8.355 19.977 1.00 89.12 291 VAL A CA 1
ATOM 2364 C C . VAL A 1 291 ? -11.929 -7.029 20.681 1.00 89.12 291 VAL A C 1
ATOM 2366 O O . VAL A 1 291 ? -11.619 -6.892 21.862 1.00 89.12 291 VAL A O 1
ATOM 2369 N N . ILE A 1 292 ? -12.553 -6.073 19.992 1.00 88.81 292 ILE A N 1
ATOM 2370 C CA . ILE A 1 292 ? -12.888 -4.751 20.535 1.00 88.81 292 ILE A CA 1
ATOM 2371 C C . ILE A 1 292 ? -13.778 -4.869 21.781 1.00 88.81 292 ILE A C 1
ATOM 2373 O O . ILE A 1 292 ? -13.497 -4.232 22.795 1.00 88.81 292 ILE A O 1
ATOM 2377 N N . ILE A 1 293 ? -14.810 -5.716 21.742 1.00 89.31 293 ILE A N 1
ATOM 2378 C CA . ILE A 1 293 ? -15.698 -5.961 22.884 1.00 89.31 293 ILE A CA 1
ATOM 2379 C C . ILE A 1 293 ? -14.923 -6.577 24.051 1.00 89.31 293 ILE A C 1
ATOM 2381 O O . ILE A 1 293 ? -15.121 -6.157 25.192 1.00 89.31 293 ILE A O 1
ATOM 2385 N N . SER A 1 294 ? -14.028 -7.534 23.786 1.00 89.62 294 SER A N 1
ATOM 2386 C CA . SER A 1 294 ? -13.259 -8.213 24.838 1.00 89.62 294 SER A CA 1
ATOM 2387 C C . SER A 1 294 ? -12.332 -7.269 25.612 1.00 89.62 294 SER A C 1
ATOM 2389 O O . SER A 1 294 ? -12.137 -7.450 26.811 1.00 89.62 294 SER A O 1
ATOM 2391 N N . VAL A 1 295 ? -11.818 -6.221 24.959 1.00 88.12 295 VAL A N 1
ATOM 2392 C CA . VAL A 1 295 ? -10.867 -5.269 25.559 1.00 88.12 295 VAL A CA 1
ATOM 2393 C C . VAL A 1 295 ? -11.502 -3.937 25.959 1.00 88.12 295 VAL A C 1
ATOM 2395 O O . VAL A 1 295 ? -10.800 -3.024 26.386 1.00 88.12 295 VAL A O 1
ATOM 2398 N N . LYS A 1 296 ? -12.829 -3.795 25.852 1.00 86.12 296 LYS A N 1
ATOM 2399 C CA . LYS A 1 296 ? -13.512 -2.501 26.027 1.00 86.12 296 LYS A CA 1
ATOM 2400 C C . LYS A 1 296 ? -13.341 -1.871 27.410 1.00 86.12 296 LYS A C 1
ATOM 2402 O O . LYS A 1 296 ? -13.355 -0.654 27.544 1.00 86.12 296 LYS A O 1
ATOM 2407 N N . ASN A 1 297 ? -13.158 -2.707 28.431 1.00 85.56 297 ASN A N 1
ATOM 2408 C CA . ASN A 1 297 ? -12.952 -2.275 29.814 1.00 85.56 297 ASN A CA 1
ATOM 2409 C C . ASN A 1 297 ? -11.467 -2.238 30.214 1.00 85.56 297 ASN A C 1
ATOM 2411 O O . ASN A 1 297 ? -11.152 -1.881 31.351 1.00 85.56 297 ASN A O 1
ATOM 2415 N N . GLU A 1 298 ? -10.556 -2.619 29.313 1.00 88.88 298 GLU A N 1
ATOM 2416 C CA . GLU A 1 298 ? -9.121 -2.602 29.583 1.00 88.88 298 GLU A CA 1
ATOM 2417 C C . GLU A 1 298 ? -8.621 -1.160 29.634 1.00 88.88 298 GLU A C 1
ATOM 2419 O O . GLU A 1 298 ? -8.808 -0.370 28.703 1.00 88.88 298 GLU A O 1
ATOM 2424 N N . LYS A 1 299 ? -7.966 -0.819 30.743 1.00 87.38 299 LYS A N 1
ATOM 2425 C CA . LYS A 1 299 ? -7.412 0.515 30.977 1.00 87.38 299 LYS A CA 1
ATOM 2426 C C . LYS A 1 299 ? -5.944 0.576 30.600 1.00 87.38 299 LYS A C 1
ATOM 2428 O O . LYS A 1 299 ? -5.192 -0.387 30.773 1.00 87.38 299 LYS A O 1
ATOM 2433 N N . ILE A 1 300 ? -5.517 1.752 30.151 1.00 86.50 300 ILE A N 1
ATOM 2434 C CA . ILE A 1 300 ? -4.097 2.035 29.965 1.00 86.50 300 ILE A CA 1
ATOM 2435 C C . ILE A 1 300 ? -3.386 2.026 31.328 1.00 86.50 300 ILE A C 1
ATOM 2437 O O . ILE A 1 300 ? -3.863 2.601 32.304 1.00 86.50 300 ILE A O 1
ATOM 2441 N N . ASN A 1 301 ? -2.242 1.346 31.411 1.00 86.62 301 ASN A N 1
ATOM 2442 C CA . ASN A 1 301 ? -1.381 1.359 32.596 1.00 86.62 301 ASN A CA 1
ATOM 2443 C C . ASN A 1 301 ? 0.003 1.939 32.249 1.00 86.62 301 ASN A C 1
ATOM 2445 O O . ASN A 1 301 ? 0.369 1.951 31.068 1.00 86.62 301 ASN A O 1
ATOM 2449 N N . PRO A 1 302 ? 0.805 2.377 33.242 1.00 86.94 302 PRO A N 1
ATOM 2450 C CA . PRO A 1 302 ? 2.077 3.056 32.979 1.00 86.94 302 PRO A CA 1
ATOM 2451 C C . PRO A 1 302 ? 3.072 2.231 32.154 1.00 86.94 302 PRO A C 1
ATOM 2453 O O . PRO A 1 302 ? 3.781 2.772 31.307 1.00 86.94 302 PRO A O 1
ATOM 2456 N N . PHE A 1 303 ? 3.108 0.912 32.359 1.00 88.25 303 PHE A N 1
ATOM 2457 C CA . PHE A 1 303 ? 3.994 0.027 31.605 1.00 88.25 303 PHE A CA 1
ATOM 2458 C C . PHE A 1 303 ? 3.575 -0.074 30.132 1.00 88.25 303 PHE A C 1
ATOM 2460 O O . PHE A 1 303 ? 4.414 0.009 29.233 1.00 88.25 303 PHE A O 1
ATOM 2467 N N . LEU A 1 304 ? 2.272 -0.209 29.871 1.00 88.50 304 LEU A N 1
ATOM 2468 C CA . LEU A 1 304 ? 1.728 -0.242 28.517 1.00 88.50 304 LEU A CA 1
ATOM 2469 C C . LEU A 1 304 ? 1.918 1.106 27.808 1.00 88.50 304 LEU A C 1
ATOM 2471 O O . LEU A 1 304 ? 2.361 1.124 26.661 1.00 88.50 304 LEU A O 1
ATOM 2475 N N . ALA A 1 305 ? 1.671 2.219 28.502 1.00 89.00 305 ALA A N 1
ATOM 2476 C CA . ALA A 1 305 ? 1.935 3.557 27.983 1.00 89.00 305 ALA A CA 1
ATOM 2477 C C . ALA A 1 305 ? 3.417 3.732 27.617 1.00 89.00 305 ALA A C 1
ATOM 2479 O O . ALA A 1 305 ? 3.731 4.237 26.544 1.00 89.00 305 ALA A O 1
ATOM 2480 N N . TYR A 1 306 ? 4.349 3.251 28.439 1.00 90.88 306 TYR A N 1
ATOM 2481 C CA . TYR A 1 306 ? 5.770 3.292 28.090 1.00 90.88 306 TYR A CA 1
ATOM 2482 C C . TYR A 1 306 ? 6.094 2.452 26.842 1.00 90.88 306 TYR A C 1
ATOM 2484 O O . TYR A 1 306 ? 6.814 2.903 25.951 1.00 90.88 306 TYR A O 1
ATOM 2492 N N . LYS A 1 307 ? 5.527 1.245 26.723 1.00 91.25 307 LYS A N 1
ATOM 2493 C CA . LYS A 1 307 ? 5.742 0.376 25.554 1.00 91.25 307 LYS A CA 1
ATOM 2494 C C . LYS A 1 307 ? 5.214 1.001 24.257 1.00 91.25 307 LYS A C 1
ATOM 2496 O O . LYS A 1 307 ? 5.894 0.9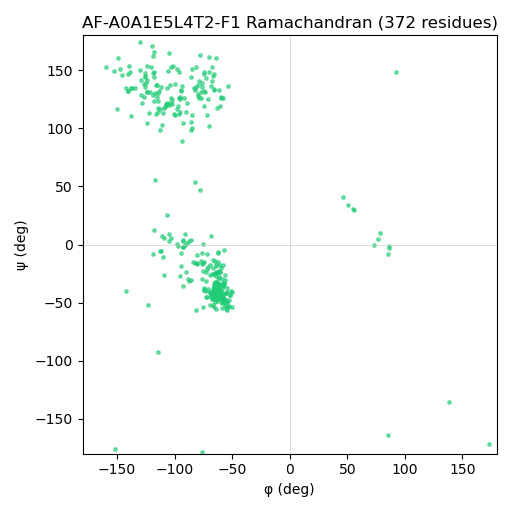47 23.229 1.00 91.25 307 LYS A O 1
ATOM 2501 N N . ILE A 1 308 ? 4.023 1.602 24.303 1.00 91.56 308 ILE A N 1
ATOM 2502 C CA . ILE A 1 308 ? 3.432 2.310 23.158 1.00 91.56 308 ILE A CA 1
ATOM 2503 C C . ILE A 1 308 ? 4.307 3.508 22.780 1.00 91.56 308 ILE A C 1
ATOM 2505 O O . ILE A 1 308 ? 4.599 3.691 21.603 1.00 91.56 308 ILE A O 1
ATOM 2509 N N . GLN A 1 309 ? 4.810 4.260 23.763 1.00 92.50 309 GLN A N 1
ATOM 2510 C CA . GLN A 1 309 ? 5.711 5.388 23.530 1.00 92.50 309 GLN A CA 1
ATOM 2511 C C . GLN A 1 309 ? 6.969 4.967 22.761 1.00 92.50 309 GLN A C 1
ATOM 2513 O O . GLN A 1 309 ? 7.309 5.599 21.764 1.00 92.50 309 GLN A O 1
ATOM 2518 N N . GLN A 1 310 ? 7.650 3.900 23.200 1.00 93.81 310 GLN A N 1
ATOM 2519 C CA . GLN A 1 310 ? 8.844 3.401 22.506 1.00 93.81 310 GLN A CA 1
ATOM 2520 C C . GLN A 1 310 ? 8.517 2.978 21.071 1.00 93.81 310 GLN A C 1
ATOM 2522 O O . GLN A 1 310 ? 9.201 3.38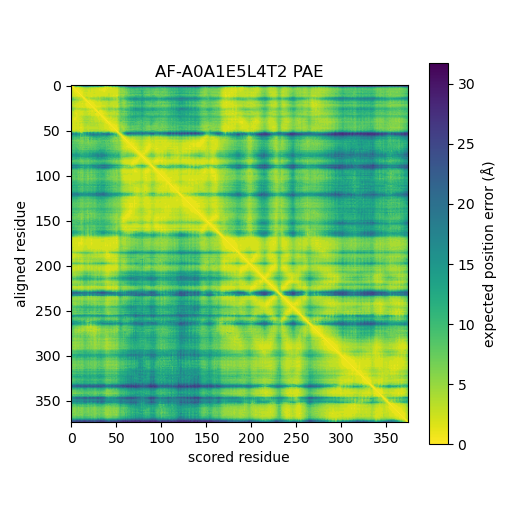5 20.140 1.00 93.81 310 GLN A O 1
ATOM 2527 N N . SER A 1 311 ? 7.407 2.263 20.883 1.00 92.44 311 SER A N 1
ATOM 2528 C CA . SER A 1 311 ? 6.979 1.813 19.554 1.00 92.44 311 SER A CA 1
ATOM 2529 C C . SER A 1 311 ? 6.679 2.992 18.618 1.00 92.44 311 SER A C 1
ATOM 2531 O O . SER A 1 311 ? 7.068 2.978 17.454 1.00 92.44 311 SER A O 1
ATOM 2533 N N . LEU A 1 312 ? 6.037 4.052 19.121 1.00 90.62 312 LEU A N 1
ATOM 2534 C CA . LEU A 1 312 ? 5.803 5.273 18.347 1.00 90.62 312 LEU A CA 1
ATOM 2535 C C . LEU A 1 312 ? 7.118 5.973 17.984 1.00 90.62 312 LEU A C 1
ATOM 2537 O O . LEU A 1 312 ? 7.285 6.378 16.836 1.00 90.62 312 LEU A O 1
ATOM 2541 N N . ILE A 1 313 ? 8.062 6.083 18.926 1.00 90.62 313 ILE A N 1
ATOM 2542 C CA . ILE A 1 313 ? 9.398 6.650 18.681 1.00 90.62 313 ILE A CA 1
ATOM 2543 C C . ILE A 1 313 ? 10.139 5.870 17.593 1.00 90.62 313 ILE A C 1
ATOM 2545 O O . ILE A 1 313 ? 10.766 6.496 16.738 1.00 90.62 313 ILE A O 1
ATOM 2549 N N . ASP A 1 314 ? 10.054 4.543 17.603 1.00 89.94 314 ASP A N 1
ATOM 2550 C CA . ASP A 1 314 ? 10.694 3.693 16.599 1.00 89.94 314 ASP A CA 1
ATOM 2551 C C . ASP A 1 314 ? 10.087 3.908 15.203 1.00 89.94 314 ASP A C 1
ATOM 2553 O O . ASP A 1 314 ? 10.815 3.930 14.210 1.00 89.94 314 ASP A O 1
ATOM 2557 N N . ILE A 1 315 ? 8.771 4.140 15.117 1.00 87.94 315 ILE A N 1
ATOM 2558 C CA . ILE A 1 315 ? 8.070 4.369 13.845 1.00 87.94 315 ILE A CA 1
ATOM 2559 C C . ILE A 1 315 ? 8.343 5.775 13.285 1.00 87.94 315 ILE A C 1
ATOM 2561 O O . ILE A 1 315 ? 8.740 5.925 12.125 1.00 87.94 315 ILE A O 1
ATOM 2565 N N . ILE A 1 316 ? 8.109 6.833 14.071 1.00 88.56 316 ILE A N 1
ATOM 2566 C CA . ILE A 1 316 ? 8.164 8.216 13.556 1.00 88.56 316 ILE A CA 1
ATOM 2567 C C . ILE A 1 316 ? 9.521 8.893 13.764 1.00 88.56 316 ILE A C 1
ATOM 2569 O O . ILE A 1 316 ? 9.837 9.849 13.052 1.00 88.56 316 ILE A O 1
ATOM 2573 N N . GLY A 1 317 ? 10.344 8.369 14.672 1.00 88.00 317 GLY A N 1
ATOM 2574 C CA . GLY A 1 317 ? 11.649 8.900 15.055 1.00 88.00 317 GLY A CA 1
ATOM 2575 C C . GLY A 1 317 ? 11.585 9.855 16.251 1.00 88.00 317 GLY A C 1
ATOM 2576 O O . GLY A 1 317 ? 10.641 10.630 16.412 1.00 88.00 317 GLY A O 1
ATOM 2577 N N . LYS A 1 318 ? 12.653 9.868 17.064 1.00 88.69 318 LYS A N 1
ATOM 2578 C CA . LYS A 1 318 ? 12.763 10.687 18.293 1.00 88.69 318 LYS A CA 1
ATOM 2579 C C . LYS A 1 318 ? 12.465 12.173 18.076 1.00 88.69 318 LYS A C 1
ATOM 2581 O O . LYS A 1 318 ? 11.753 12.767 18.875 1.00 88.69 318 LYS A O 1
ATOM 2586 N N . LYS A 1 319 ? 12.991 12.761 16.996 1.00 86.81 319 LYS A N 1
ATOM 2587 C CA . LYS A 1 319 ? 12.814 14.189 16.677 1.00 86.81 319 LYS A CA 1
ATOM 2588 C C . LYS A 1 319 ? 11.363 14.537 16.329 1.00 86.81 319 LYS A C 1
ATOM 2590 O O . LYS A 1 319 ? 10.890 15.606 16.692 1.00 86.81 319 LYS A O 1
ATOM 2595 N N . ALA A 1 320 ? 10.660 13.656 15.618 1.00 85.25 320 ALA A N 1
ATOM 2596 C CA . ALA A 1 320 ? 9.250 13.879 15.307 1.00 85.25 320 ALA A CA 1
ATOM 2597 C C . ALA A 1 320 ? 8.409 13.685 16.576 1.00 85.25 320 ALA A C 1
ATOM 2599 O O . ALA A 1 320 ? 7.606 14.543 16.931 1.00 85.25 320 ALA A O 1
ATOM 2600 N N . PHE A 1 321 ? 8.687 12.621 17.334 1.00 88.94 321 PHE A N 1
ATOM 2601 C CA . PHE A 1 321 ? 7.983 12.331 18.580 1.00 88.94 321 PHE A CA 1
ATOM 2602 C C . PHE A 1 321 ? 8.155 13.417 19.650 1.00 88.94 321 PHE A C 1
ATOM 2604 O O . PHE A 1 321 ? 7.208 13.707 20.372 1.00 88.94 321 PHE A O 1
ATOM 2611 N N . SER A 1 322 ? 9.314 14.081 19.735 1.00 87.69 322 SER A N 1
ATOM 2612 C CA . SER A 1 322 ? 9.519 15.171 20.700 1.00 87.69 322 SER A CA 1
ATOM 2613 C C . SER A 1 322 ? 8.576 16.356 20.494 1.00 87.69 322 SER A C 1
ATOM 2615 O O . SER A 1 322 ? 8.321 17.081 21.443 1.00 87.69 322 SER A O 1
ATOM 2617 N N . THR A 1 323 ? 8.025 16.547 19.291 1.00 87.44 323 THR A N 1
ATOM 2618 C CA . THR A 1 323 ? 6.998 17.581 19.045 1.00 87.44 323 THR A CA 1
ATOM 2619 C C . THR A 1 323 ? 5.612 17.187 19.562 1.00 87.44 323 THR A C 1
ATOM 2621 O O . THR A 1 323 ? 4.736 18.032 19.694 1.00 87.44 323 THR A O 1
ATOM 2624 N N . TYR A 1 324 ? 5.423 15.904 19.877 1.00 87.56 324 TYR A N 1
ATOM 2625 C CA . TYR A 1 324 ? 4.160 15.300 20.295 1.00 87.56 324 TYR A CA 1
ATOM 2626 C C . TYR A 1 324 ? 4.167 14.849 21.771 1.00 87.56 324 TYR A C 1
ATOM 2628 O O . TYR A 1 324 ? 3.148 14.412 22.309 1.00 87.56 324 TYR A O 1
ATOM 2636 N N . ILE A 1 325 ? 5.316 14.955 22.447 1.00 89.56 325 ILE A N 1
ATOM 2637 C CA . ILE A 1 325 ? 5.541 14.410 23.793 1.00 89.56 325 ILE A CA 1
ATOM 2638 C C . ILE A 1 325 ? 4.574 14.971 24.840 1.00 89.56 325 ILE A C 1
ATOM 2640 O O . ILE A 1 325 ? 4.099 14.212 25.683 1.00 89.56 325 ILE A O 1
ATOM 2644 N N . ASP A 1 326 ? 4.243 16.261 24.772 1.00 88.81 326 ASP A N 1
ATOM 2645 C CA . ASP A 1 326 ? 3.384 16.913 25.765 1.00 88.81 326 ASP A CA 1
ATOM 2646 C C . ASP A 1 326 ? 1.959 16.365 25.691 1.00 88.81 326 ASP A C 1
ATOM 2648 O O . ASP A 1 326 ? 1.396 15.940 26.702 1.00 88.81 326 ASP A O 1
ATOM 2652 N N . LYS A 1 327 ? 1.414 16.261 24.471 1.00 88.25 327 LYS A N 1
ATOM 2653 C CA . LYS A 1 327 ? 0.101 15.656 24.232 1.00 88.25 327 LYS A CA 1
ATOM 2654 C C . LYS A 1 327 ? 0.086 14.187 24.644 1.00 88.25 327 LYS A C 1
ATOM 2656 O O . LYS A 1 327 ? -0.848 13.747 25.310 1.00 88.25 327 LYS A O 1
ATOM 2661 N N . TYR A 1 328 ? 1.127 13.430 24.293 1.00 90.00 328 TYR A N 1
ATOM 2662 C CA . TYR A 1 328 ? 1.241 12.033 24.709 1.00 90.00 328 TYR A CA 1
ATOM 2663 C C . TYR A 1 328 ? 1.227 11.895 26.235 1.00 90.00 328 TYR A C 1
ATOM 2665 O O . TYR A 1 328 ? 0.486 11.082 26.785 1.00 90.00 328 TYR A O 1
ATOM 2673 N N . THR A 1 329 ? 2.017 12.719 26.923 1.00 88.44 329 THR A N 1
ATOM 2674 C CA . THR A 1 329 ? 2.137 12.702 28.384 1.00 88.44 329 THR A CA 1
ATOM 2675 C C . THR A 1 329 ? 0.803 13.041 29.036 1.00 88.44 329 THR A C 1
ATOM 2677 O O . THR A 1 329 ? 0.355 12.290 29.900 1.00 88.44 329 THR A O 1
ATOM 2680 N N . GLN A 1 330 ? 0.122 14.087 28.560 1.00 87.81 330 GLN A N 1
ATOM 2681 C CA . GLN A 1 330 ? -1.214 14.462 29.018 1.00 87.81 330 GLN A CA 1
ATOM 2682 C C . GLN A 1 330 ? -2.193 13.284 28.917 1.00 87.81 330 GLN A C 1
ATOM 2684 O O . GLN A 1 330 ? -2.780 12.893 29.923 1.00 87.81 330 GLN A O 1
ATOM 2689 N N . VAL A 1 331 ? -2.310 12.667 27.738 1.00 86.44 331 VAL A N 1
ATOM 2690 C CA . VAL A 1 331 ? -3.245 11.553 27.500 1.00 86.44 331 VAL A CA 1
ATOM 2691 C C . VAL A 1 331 ? -2.866 10.308 28.313 1.00 86.44 331 VAL A C 1
ATOM 2693 O O . VAL A 1 331 ? -3.738 9.630 28.844 1.00 86.44 331 VAL A O 1
ATOM 2696 N N . SER A 1 332 ? -1.571 10.007 28.446 1.00 85.44 332 SER A N 1
ATOM 2697 C CA . SER A 1 332 ? -1.087 8.831 29.188 1.00 85.44 332 SER A CA 1
ATOM 2698 C C . SER A 1 332 ? -1.163 8.963 30.709 1.00 85.44 332 SER A C 1
ATOM 2700 O O . SER A 1 332 ? -1.194 7.949 31.401 1.00 85.44 332 SER A O 1
ATOM 2702 N N . SER A 1 333 ? -1.190 10.192 31.233 1.00 79.81 333 SER A N 1
ATOM 2703 C CA . SER A 1 333 ? -1.298 10.457 32.673 1.00 79.81 333 SER A CA 1
ATOM 2704 C C . SER A 1 333 ? -2.708 10.227 33.226 1.00 79.81 333 SER A C 1
ATOM 2706 O O . SER A 1 333 ? -2.902 10.102 34.438 1.00 79.81 333 SER A O 1
ATOM 2708 N N . GLU A 1 334 ? -3.699 10.144 32.340 1.00 75.12 334 GLU A N 1
ATOM 2709 C CA . GLU A 1 334 ? -5.104 10.024 32.688 1.00 75.12 334 GLU A CA 1
ATOM 2710 C C . GLU A 1 334 ? -5.525 8.547 32.734 1.00 75.12 334 GLU A C 1
ATOM 2712 O O . GLU A 1 334 ? -5.980 7.944 31.764 1.00 75.12 334 GLU A O 1
ATOM 2717 N N . ASN A 1 335 ? -5.368 7.950 33.917 1.00 67.00 335 ASN A N 1
ATOM 2718 C CA . ASN A 1 335 ? -5.607 6.522 34.185 1.00 67.00 335 ASN A CA 1
ATOM 2719 C C . ASN A 1 335 ? -7.091 6.092 34.114 1.00 67.00 335 ASN A C 1
ATOM 2721 O O . ASN A 1 335 ? -7.449 4.981 34.519 1.00 67.00 335 ASN A O 1
ATOM 2725 N N . THR A 1 336 ? -7.984 6.981 33.688 1.00 78.75 336 THR A N 1
ATOM 2726 C CA . THR A 1 336 ? -9.418 6.715 33.542 1.00 78.75 336 THR A CA 1
ATOM 2727 C C . THR A 1 336 ? -9.771 6.201 32.153 1.00 78.75 336 THR A C 1
ATOM 2729 O O . THR A 1 336 ? -10.774 5.497 32.045 1.00 78.75 336 THR A O 1
ATOM 2732 N N . TYR A 1 337 ? -8.948 6.482 31.138 1.00 83.94 337 TYR A N 1
ATOM 2733 C CA . TYR A 1 337 ? -9.223 6.093 29.760 1.00 83.94 337 TYR A CA 1
ATOM 2734 C C . TYR A 1 337 ? -9.151 4.580 29.542 1.00 83.94 337 TYR A C 1
ATOM 2736 O O . TYR A 1 337 ? -8.217 3.894 29.981 1.00 83.94 337 TYR A O 1
ATOM 2744 N N . SER A 1 338 ? -10.130 4.075 28.796 1.00 85.88 338 SER A N 1
ATOM 2745 C CA . SER A 1 338 ? -10.022 2.788 28.119 1.00 85.88 338 SER A CA 1
ATOM 2746 C C . SER A 1 338 ? -8.910 2.829 27.067 1.00 85.88 338 SER A C 1
ATOM 2748 O O . SER A 1 338 ? -8.490 3.889 26.592 1.00 85.88 338 SER A O 1
ATOM 2750 N N . LEU A 1 339 ? -8.437 1.655 26.659 1.00 87.62 339 LEU A N 1
ATOM 2751 C CA . LEU A 1 339 ? -7.412 1.529 25.626 1.00 87.62 339 LEU A CA 1
ATOM 2752 C C . LEU A 1 339 ? -7.842 2.153 24.280 1.00 87.62 339 LEU A C 1
ATOM 2754 O O . LEU A 1 339 ? -7.016 2.731 23.573 1.00 87.62 339 LEU A O 1
ATOM 2758 N N . LEU A 1 340 ? -9.134 2.086 23.942 1.00 87.56 340 LEU A N 1
ATOM 2759 C CA . LEU A 1 340 ? -9.689 2.651 22.706 1.00 87.56 340 LEU A CA 1
ATOM 2760 C C . LEU A 1 340 ? -9.802 4.177 22.753 1.00 87.56 340 LEU A C 1
ATOM 2762 O O . LEU A 1 340 ? -9.497 4.837 21.761 1.00 87.56 340 LEU A O 1
ATOM 2766 N N . GLU A 1 341 ? -10.188 4.752 23.894 1.00 88.31 341 GLU A N 1
ATOM 2767 C CA . GLU A 1 341 ? -10.179 6.209 24.098 1.00 88.31 341 GLU A CA 1
ATOM 2768 C C . GLU A 1 341 ? -8.749 6.752 24.090 1.00 88.31 341 GLU A C 1
ATOM 2770 O O . GLU A 1 341 ? -8.482 7.792 23.487 1.00 88.31 341 GLU A O 1
ATOM 2775 N N . PHE A 1 342 ? -7.811 6.018 24.698 1.00 88.88 342 PHE A N 1
ATOM 2776 C CA . PHE A 1 342 ? -6.392 6.351 24.663 1.00 88.88 342 PHE A CA 1
ATOM 2777 C C . PHE A 1 342 ? -5.894 6.461 23.215 1.00 88.88 342 PHE A C 1
ATOM 2779 O O . PHE A 1 342 ? -5.376 7.508 22.832 1.00 88.88 342 PHE A O 1
ATOM 2786 N N . PHE A 1 343 ? -6.117 5.446 22.372 1.00 90.12 343 PHE A N 1
ATOM 2787 C CA . PHE A 1 343 ? -5.741 5.520 20.954 1.00 90.12 343 PHE A CA 1
ATOM 2788 C C . PHE A 1 343 ? -6.522 6.584 20.182 1.00 90.12 343 PHE A C 1
ATOM 2790 O O . PHE A 1 343 ? -5.931 7.320 19.392 1.00 90.12 343 PHE A O 1
ATOM 2797 N N . GLY A 1 344 ? -7.820 6.729 20.457 1.00 86.69 344 GLY A N 1
ATOM 2798 C CA . GLY A 1 344 ? -8.667 7.751 19.851 1.00 86.69 344 GLY A CA 1
ATOM 2799 C C . GLY A 1 344 ? -8.175 9.170 20.121 1.00 86.69 344 GLY A C 1
ATOM 2800 O O . GLY A 1 344 ? -8.331 10.047 19.282 1.00 86.69 344 GLY A O 1
ATOM 2801 N N . ARG A 1 345 ? -7.510 9.421 21.250 1.00 85.88 345 ARG A N 1
ATOM 2802 C CA . ARG A 1 345 ? -6.907 10.725 21.585 1.00 85.88 345 ARG A CA 1
ATOM 2803 C C . ARG A 1 345 ? -5.518 10.921 20.977 1.00 85.88 345 ARG A C 1
ATOM 2805 O O . ARG A 1 345 ? -5.044 12.056 20.890 1.00 85.88 345 ARG A O 1
ATOM 2812 N N . LEU A 1 346 ? -4.894 9.841 20.504 1.00 83.94 346 LEU A N 1
ATOM 2813 C CA . LEU A 1 346 ? -3.596 9.858 19.833 1.00 83.94 346 LEU A CA 1
ATOM 2814 C C . LEU A 1 346 ? -3.662 10.045 18.306 1.00 83.94 346 LEU A C 1
ATOM 2816 O O . LEU A 1 346 ? -2.619 10.113 17.668 1.00 83.94 346 LEU A O 1
ATOM 2820 N N . HIS A 1 347 ? -4.849 10.195 17.716 1.00 70.19 347 HIS A N 1
ATOM 2821 C CA . HIS A 1 347 ? -5.046 10.261 16.258 1.00 70.19 347 HIS A CA 1
ATOM 2822 C C . HIS A 1 347 ? -4.373 11.443 15.522 1.00 70.19 347 HIS A C 1
ATOM 2824 O O . HIS A 1 347 ? -4.384 11.468 14.297 1.00 70.19 347 HIS A O 1
ATOM 2830 N N . GLU A 1 348 ? -3.779 12.411 16.230 1.00 67.56 348 GLU A N 1
ATOM 2831 C CA . GLU A 1 348 ? -3.102 13.580 15.632 1.00 67.56 348 GLU A CA 1
ATOM 2832 C C . GLU A 1 348 ? -1.569 13.494 15.724 1.00 67.56 348 GLU A C 1
ATOM 2834 O O . GLU A 1 348 ? -0.886 14.519 15.785 1.00 67.56 348 GLU A O 1
ATOM 2839 N N . ILE A 1 349 ? -0.996 12.291 15.804 1.00 74.44 349 ILE A N 1
ATOM 2840 C CA . ILE A 1 349 ? 0.463 12.149 15.749 1.00 74.44 349 ILE A CA 1
ATOM 2841 C C . ILE A 1 349 ? 0.951 12.714 14.403 1.00 74.44 349 ILE A C 1
ATOM 2843 O O . ILE A 1 349 ? 0.445 12.307 13.358 1.00 74.44 349 ILE A O 1
ATOM 2847 N N . PRO A 1 350 ? 1.927 13.641 14.387 1.00 70.81 350 PRO A N 1
ATOM 2848 C CA . PRO A 1 350 ? 2.451 14.188 13.146 1.00 70.81 350 PRO A CA 1
ATOM 2849 C C . PRO A 1 350 ? 3.251 13.107 12.418 1.00 70.81 350 PRO A C 1
ATOM 2851 O O . PRO A 1 350 ? 4.396 12.803 12.767 1.00 70.81 350 PRO A O 1
ATOM 2854 N N . VAL A 1 351 ? 2.639 12.516 11.395 1.00 73.50 351 VAL A N 1
ATOM 2855 C CA . VAL A 1 351 ? 3.269 11.486 10.576 1.00 73.50 351 VAL A CA 1
ATOM 2856 C C . VAL A 1 351 ? 3.730 12.078 9.249 1.00 73.50 351 VAL A C 1
ATOM 2858 O O . VAL A 1 351 ? 2.958 12.673 8.508 1.00 73.50 351 VAL A O 1
ATOM 2861 N N . GLN A 1 352 ? 5.019 11.911 8.948 1.00 66.31 352 GLN A N 1
ATOM 2862 C CA . GLN A 1 352 ? 5.655 12.496 7.761 1.00 66.31 352 GLN A CA 1
ATOM 2863 C C . GLN A 1 352 ? 5.262 11.813 6.441 1.00 66.31 352 GLN A C 1
ATOM 2865 O O . GLN A 1 352 ? 5.393 12.430 5.389 1.00 66.31 352 GLN A O 1
ATOM 2870 N N . ASN A 1 353 ? 4.826 10.548 6.475 1.00 72.50 353 ASN A N 1
ATOM 2871 C CA . ASN A 1 353 ? 4.348 9.820 5.300 1.00 72.50 353 ASN A CA 1
ATOM 2872 C C . ASN A 1 353 ? 3.275 8.778 5.666 1.00 72.50 353 ASN A C 1
ATOM 2874 O O . ASN A 1 353 ? 3.165 8.341 6.810 1.00 72.50 353 ASN A O 1
ATOM 2878 N N . GLU A 1 354 ? 2.491 8.358 4.676 1.00 69.94 354 GLU A N 1
ATOM 2879 C CA . GLU A 1 354 ? 1.386 7.416 4.886 1.00 69.94 354 GLU A CA 1
ATOM 2880 C C . GLU A 1 354 ? 1.843 6.008 5.315 1.00 69.94 354 GLU A C 1
ATOM 2882 O O . GLU A 1 354 ? 1.092 5.302 5.983 1.00 69.94 354 GLU A O 1
ATOM 2887 N N . ASP A 1 355 ? 3.067 5.591 4.982 1.00 73.88 355 ASP A N 1
ATOM 2888 C CA . ASP A 1 355 ? 3.586 4.273 5.381 1.00 73.88 355 ASP A CA 1
ATOM 2889 C C . ASP A 1 355 ? 3.802 4.189 6.895 1.00 73.88 355 ASP A C 1
ATOM 2891 O O . ASP A 1 355 ? 3.449 3.199 7.536 1.00 73.88 355 ASP A O 1
ATOM 2895 N N . LYS A 1 356 ? 4.329 5.258 7.505 1.00 82.31 356 LYS A N 1
ATOM 2896 C CA . LYS A 1 356 ? 4.435 5.351 8.965 1.00 82.31 356 LYS A CA 1
ATOM 2897 C C . LYS A 1 356 ? 3.054 5.379 9.623 1.00 82.31 356 LYS A C 1
ATOM 2899 O O . LYS A 1 356 ? 2.907 4.830 10.710 1.00 82.31 356 LYS A O 1
ATOM 2904 N N . GLN A 1 357 ? 2.048 5.961 8.969 1.00 82.94 357 GLN A N 1
ATOM 2905 C CA . GLN A 1 357 ? 0.675 5.983 9.480 1.00 82.94 357 GLN A CA 1
ATOM 2906 C C . GLN A 1 357 ? 0.112 4.556 9.536 1.00 82.94 357 GLN A C 1
ATOM 2908 O O . GLN A 1 357 ? -0.385 4.138 10.577 1.00 82.94 357 GLN A O 1
ATOM 2913 N N . ILE A 1 358 ? 0.312 3.768 8.473 1.00 80.81 358 ILE A N 1
ATOM 2914 C CA . ILE A 1 358 ? -0.055 2.342 8.423 1.00 80.81 358 ILE A CA 1
ATOM 2915 C C . ILE A 1 358 ? 0.590 1.555 9.576 1.00 80.81 358 ILE A C 1
ATOM 2917 O O . ILE A 1 358 ? -0.065 0.725 10.213 1.00 80.81 358 ILE A O 1
ATOM 2921 N N . LEU A 1 359 ? 1.864 1.819 9.885 1.00 84.75 359 LEU A N 1
ATOM 2922 C CA . LEU A 1 359 ? 2.559 1.162 10.998 1.00 84.75 359 LEU A CA 1
ATOM 2923 C C . LEU A 1 359 ? 1.953 1.522 12.364 1.00 84.75 359 LEU A C 1
ATOM 2925 O O . LEU A 1 359 ? 1.845 0.647 13.223 1.00 84.75 359 LEU A O 1
ATOM 2929 N N . ILE A 1 360 ? 1.531 2.774 12.566 1.00 87.62 360 ILE A N 1
ATOM 2930 C CA . ILE A 1 360 ? 0.860 3.209 13.802 1.00 87.62 360 ILE A CA 1
ATOM 2931 C C . ILE A 1 360 ? -0.512 2.535 13.941 1.00 87.62 360 ILE A C 1
ATOM 2933 O O . ILE A 1 360 ? -0.819 1.973 14.992 1.00 87.62 360 ILE A O 1
ATOM 2937 N N . GLU A 1 361 ? -1.317 2.525 12.880 1.00 88.06 361 GLU A N 1
ATOM 2938 C CA . GLU A 1 361 ? -2.645 1.894 12.884 1.00 88.06 361 GLU A CA 1
ATOM 2939 C C . GLU A 1 361 ? -2.556 0.374 13.111 1.00 88.06 361 GLU A C 1
ATOM 2941 O O . GLU A 1 361 ? -3.395 -0.217 13.797 1.00 88.06 361 GLU A O 1
ATOM 2946 N N . SER A 1 362 ? -1.495 -0.260 12.599 1.00 87.56 362 SER A N 1
ATOM 2947 C CA . SER A 1 362 ? -1.184 -1.675 12.849 1.00 87.56 362 SER A CA 1
ATOM 2948 C C . SER A 1 362 ? -0.717 -1.920 14.291 1.00 87.56 362 SER A C 1
ATOM 2950 O O . SER A 1 362 ? -1.084 -2.922 14.908 1.00 87.56 362 SER A O 1
ATOM 2952 N N . LEU A 1 363 ? 0.069 -1.003 14.871 1.00 89.94 363 LEU A N 1
ATOM 2953 C CA . LEU A 1 363 ? 0.504 -1.072 16.270 1.00 89.94 363 LEU A CA 1
ATOM 2954 C C . LEU A 1 363 ? -0.698 -1.064 17.223 1.00 89.94 363 LEU A C 1
ATOM 2956 O O . LEU A 1 363 ? -0.734 -1.875 18.158 1.00 89.94 363 LEU A O 1
ATOM 2960 N N . TYR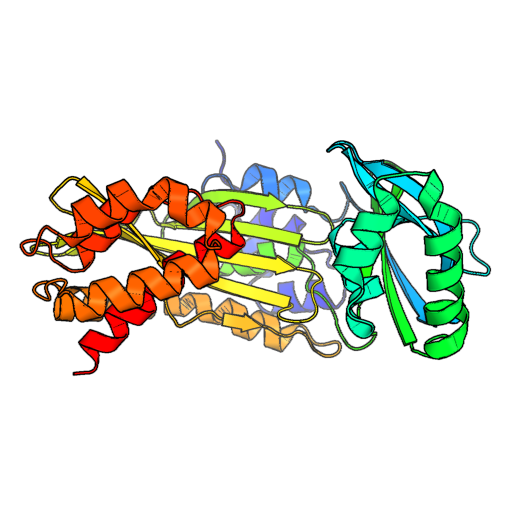 A 1 364 ? -1.676 -0.185 16.984 1.00 90.19 364 TYR A N 1
ATOM 2961 C CA . TYR A 1 364 ? -2.903 -0.104 17.781 1.00 90.19 364 TYR A CA 1
ATOM 2962 C C . TYR A 1 364 ? -3.651 -1.433 17.775 1.00 90.19 364 TYR A C 1
ATOM 2964 O O . TYR A 1 364 ? -3.936 -1.982 18.842 1.00 90.19 364 TYR A O 1
ATOM 2972 N N . TRP A 1 365 ? -3.872 -2.010 16.594 1.00 90.25 365 TRP A N 1
ATOM 2973 C CA . TRP A 1 365 ? -4.519 -3.312 16.479 1.00 90.25 365 TRP A CA 1
ATOM 2974 C C . TRP A 1 365 ? -3.733 -4.437 17.167 1.00 90.25 365 TRP A C 1
ATOM 2976 O O . TRP A 1 365 ? -4.312 -5.192 17.949 1.00 90.25 365 TRP A O 1
ATOM 2986 N N . SER A 1 366 ? -2.413 -4.519 16.959 1.00 88.38 366 SER A N 1
ATOM 2987 C CA . SER A 1 366 ? -1.571 -5.534 17.612 1.00 88.38 366 SER A CA 1
ATOM 2988 C C . SER A 1 366 ? -1.673 -5.466 19.138 1.00 88.38 366 SER A C 1
ATOM 2990 O O . SER A 1 366 ? -1.675 -6.490 19.829 1.00 88.38 366 SER A O 1
ATOM 2992 N N . THR A 1 367 ? -1.821 -4.245 19.662 1.00 89.00 367 THR A N 1
ATOM 2993 C CA . THR A 1 367 ? -1.974 -4.002 21.089 1.00 89.00 367 THR A CA 1
ATOM 2994 C C . THR A 1 367 ? -3.323 -4.534 21.552 1.00 89.00 367 THR A C 1
ATOM 2996 O O . THR A 1 367 ? -3.333 -5.369 22.451 1.00 89.00 367 THR A O 1
ATOM 2999 N N . LEU A 1 368 ? -4.433 -4.167 20.897 1.00 88.81 368 LEU A N 1
ATOM 3000 C CA . LEU A 1 368 ? -5.773 -4.690 21.212 1.00 88.81 368 LEU A CA 1
ATOM 3001 C C . LEU A 1 368 ? -5.806 -6.228 21.172 1.00 88.81 368 LEU A C 1
ATOM 3003 O O . LEU A 1 368 ? -6.210 -6.878 22.137 1.00 88.81 368 LEU A O 1
ATOM 3007 N N . ASN A 1 369 ? -5.293 -6.828 20.095 1.00 86.81 369 ASN A N 1
ATOM 3008 C CA . ASN A 1 369 ? -5.311 -8.277 19.906 1.00 86.81 369 ASN A CA 1
ATOM 3009 C C . ASN A 1 369 ? -4.516 -9.018 20.999 1.00 86.81 369 ASN A C 1
ATOM 3011 O O . ASN A 1 369 ? -4.923 -10.087 21.455 1.00 86.81 369 ASN A O 1
ATOM 3015 N N . SER A 1 370 ? -3.408 -8.441 21.480 1.00 87.06 370 SER A N 1
ATOM 3016 C CA . SER A 1 370 ? -2.607 -9.043 22.557 1.00 87.06 370 SER A CA 1
ATOM 3017 C C . SER A 1 370 ? -3.348 -9.165 23.896 1.00 87.06 370 SER A C 1
ATOM 3019 O O . SER A 1 370 ? -3.016 -10.045 24.690 1.00 87.06 370 SER A O 1
ATOM 3021 N N . PHE A 1 371 ? -4.360 -8.325 24.136 1.00 83.31 371 PHE A N 1
ATOM 3022 C CA . PHE A 1 371 ? -5.195 -8.382 25.339 1.00 83.31 371 PHE A CA 1
ATOM 3023 C C . PHE A 1 371 ? -6.388 -9.325 25.178 1.00 83.31 371 PHE A C 1
ATOM 3025 O O . PHE A 1 371 ? -6.745 -9.987 26.141 1.00 83.31 371 PHE A O 1
ATOM 3032 N N . SER A 1 372 ? -6.930 -9.464 23.965 1.00 78.44 372 SER A N 1
ATOM 3033 C CA . SER A 1 372 ? -8.037 -10.396 23.683 1.00 78.44 372 SER A CA 1
ATOM 3034 C C . SER A 1 372 ? -7.663 -11.884 23.749 1.00 78.44 372 SER A C 1
ATOM 3036 O O . SER A 1 372 ? -8.537 -12.740 23.818 1.00 78.44 372 SER A O 1
ATOM 3038 N N . LYS A 1 373 ? -6.363 -12.210 23.696 1.00 62.06 373 LYS A N 1
ATOM 3039 C CA . LYS A 1 373 ? -5.835 -13.588 23.766 1.00 62.06 373 LYS A CA 1
ATOM 3040 C C . LYS A 1 373 ? -5.505 -14.051 25.193 1.00 62.06 373 LYS A C 1
ATOM 3042 O O . LYS A 1 373 ? -4.845 -15.080 25.351 1.00 62.06 373 LYS A O 1
ATOM 3047 N N . LYS A 1 374 ? -5.890 -13.273 26.202 1.00 49.72 374 LYS A N 1
ATOM 3048 C CA . LYS A 1 374 ? -5.892 -13.685 27.609 1.00 49.72 374 LYS A CA 1
ATOM 3049 C C . LYS A 1 374 ? -7.254 -14.258 27.952 1.00 49.72 374 LYS A C 1
ATOM 3051 O O . LYS A 1 374 ? -7.266 -15.228 28.738 1.00 49.72 374 LYS A O 1
#

Solvent-accessible surface area (backbone atoms only — not comparable to full-atom values): 20209 Å² total; per-residue (Å²): 138,53,58,44,33,36,34,58,54,50,60,33,47,54,70,87,41,70,67,36,37,52,47,37,71,72,67,54,35,65,61,29,56,74,32,83,51,70,41,54,38,40,63,45,46,64,66,51,62,64,36,28,73,85,75,58,64,51,77,49,76,44,85,43,38,38,41,40,54,39,85,75,51,72,45,67,48,99,88,67,49,65,26,45,29,34,34,42,72,98,49,94,62,58,25,38,33,37,74,64,15,48,36,44,66,28,48,92,76,72,34,33,70,57,53,54,58,36,53,77,41,80,90,32,43,67,61,47,51,50,52,45,42,50,41,31,57,48,81,38,20,85,41,72,33,22,42,34,30,35,39,47,93,84,43,48,30,30,54,35,52,37,53,76,63,58,43,67,77,56,66,30,58,53,49,47,56,50,54,52,33,47,51,74,66,72,51,52,31,34,55,76,46,79,47,83,57,100,60,34,34,39,40,29,35,36,37,76,60,73,45,82,42,93,97,47,32,40,36,32,42,33,37,32,43,37,36,36,67,53,88,90,46,30,30,39,38,38,40,29,37,40,38,35,37,76,88,67,38,42,30,64,31,30,50,92,73,53,47,72,37,76,47,65,61,94,63,61,61,70,51,51,60,56,56,54,53,54,67,51,48,67,65,52,50,54,52,49,50,52,38,51,62,68,39,58,82,40,57,54,44,75,69,58,48,51,52,51,51,53,54,49,29,72,62,66,30,61,79,53,40,64,79,45,43,67,62,51,49,57,60,65,69,47,69,80,36,29,48,66,56,50,47,14,72,51,67,77,65,83,63,95,46,70,68,52,44,53,52,51,19,32,50,53,35,55,53,52,52,63,58,49,76,111

Radius of gyration: 23.33 Å; Cα contacts (8 Å, |Δi|>4): 668; chains: 1; bounding box: 59×37×62 Å

Mean predicted aligned error: 8.37 Å

Sequence (374 aa):
MNYVKKKELIQLLDRVSEIDKIVFETVNGEEYAASNEDILVEGLREPFQKLIPKTTWTKYDYAIKYGQLTLLGIQKDADGQSQLIIGIDEEETTFITTTEALFQLFERIHMGNYSSFLMESDENFDLLNYNFKYWFKGKLADTDVLLRTVIEKGQPIARCFASQRYQQIDNHILMYCTVWALDTLKFNFKLTSQKVMHSSMKLSFESDKIFDIDGIGKLSYGFSVINSESKSHSVELLPTCNIQNVDGTRVSIILDRTIKIRHLGNSIEPVIKKILELKHLPEHVERAIEVIISVKNEKINPFLAYKIQQSLIDIIGKKAFSTYIDKYTQVSSENTYSLLEFFGRLHEIPVQNEDKQILIESLYWSTLNSFSKK

Secondary structure (DSSP, 8-state):
--PPBHHHHGGG--TTSHHHHHHHHHTTHHHHHH--PBPSEETTHHHHHHTSTTSSEEEEEEEEEGGGEEEEEEEE-TTS-EEEEEEETT---EEEEPHHHHHHHHGGGT-HHHHHHHTS-GGGHHHHHHHHIIIIIIITTT-EEEEEEEEETTEEEEEEEE-TTB-PPPHHHHHHHHHHHHHHTT--EEEEEEEE-SS-EEEEEEEEEEEEETTTEEEEEEEEEEE-S-TT-SEEEEEEEEEEETTS-EEEEE-S--EEE--BSS--HHHHHHHGGGGGHHHHHHHHHHHHHHTTTPBP-HHHHHHHHHHHHHHH-HHHHTTTHHHHHHHHH-TT-BHHHHHHHTTT---SSHHHHHHHHHHHHHHHHHHHT-

Nearest PDB structures (foldseek):
  3e8j-assembly1_B  TM=1.910E-01  e=4.986E+00  Leishmania naiffi
  8xua-assembly2_D  TM=2.581E-01  e=9.373E+00  Vibrio harveyi